Protein AF-0000000066884776 (afdb_homodimer)

Sequence (686 aa):
MAGIAILGAGIFATEEHLPALVANKASVKAIYSRSQATAAPLVAEAQKLGQAGVELYSDDTPGHTLDDLLARKDIAAVVVVLPIAVQPDIVRRCWAAGKHVLSEKPVAKDVQTARQLIRDYQATYAGQGLVFSIAEQIRFQPEFEKGRQWVVDEQALGTITQLHLRIWRNQAAGGKYYETPWRKVPAYQGGFLLDGGVHQTAMLRYISGQEVVETHGYARQVAPHLPPLDTVNAGLVLSGGATGTLSMSFASTRRATELVIIGTQGSFHLTDGPDGYVLTLELLSGERRTETIKSRGVELEVKAFLEAIASGKAQSRAGPEEALNDLAIIESLCQGGGKVDLYMAGIAILGAGIFATEEHLPALVANKASVKAIYSRSQATAAPLVAEAQKLGQAGVELYSDDTPGHTLDDLLARKDIAAVVVVLPIAVQPDIVRRCWAAGKHVLSEKPVAKDVQTARQLIRDYQATYAGQGLVFSIAEQIRFQPEFEKGRQWVVDEQALGTITQLHLRIWRNQAAGGKYYETPWRKVPAYQGGFLLDGGVHQTAMLRYISGQEVVETHGYARQVAPHLPPLDTVNAGLVLSGGATGTLSMSFASTRRATELVIIGTQGSFHLTDGPDGYVLTLELLSGERRTETIKSRGVELEVKAFLEAIASGKAQSRAGPEEALNDLAIIESLCQGGGKVDLY

Solvent-accessible surface area (backbone atoms only — not comparable to full-atom values): 33814 Å² total; per-residue (Å²): 129,68,17,27,28,36,37,29,43,45,70,60,34,55,72,40,50,50,53,20,38,50,74,63,70,49,46,50,42,32,37,28,21,76,31,56,79,51,20,47,61,40,50,52,50,37,42,72,70,69,34,71,77,49,39,79,22,8,66,76,35,88,90,23,22,64,67,50,57,48,66,38,83,67,44,39,32,35,38,38,46,57,60,55,80,55,40,55,64,53,50,51,54,37,46,75,52,66,25,25,37,37,31,44,60,53,64,36,56,44,60,71,59,27,52,50,51,52,49,55,37,58,76,63,38,44,83,73,56,46,39,67,34,37,55,54,31,59,75,54,22,60,55,45,50,50,44,17,40,45,44,50,74,61,37,56,23,54,60,61,54,32,40,39,40,39,40,27,34,61,71,48,91,84,32,76,74,51,72,31,70,64,53,51,59,45,88,41,64,33,21,56,40,38,70,57,38,33,54,53,44,42,43,53,31,57,24,60,67,40,50,67,45,29,35,28,29,51,50,38,55,78,42,89,81,39,33,74,21,25,32,36,17,17,9,36,33,35,68,84,65,20,38,19,35,42,37,41,25,42,63,34,76,54,78,46,51,38,41,38,40,35,13,80,35,10,34,40,39,36,35,66,54,97,73,27,37,38,39,35,39,44,34,73,88,65,55,72,50,76,50,74,35,66,75,62,27,55,40,46,40,47,45,50,51,55,50,15,62,75,67,56,46,72,54,70,78,27,23,56,57,58,41,39,36,20,47,15,46,46,53,20,41,61,67,42,27,39,70,31,69,58,118,126,67,16,26,28,35,37,27,43,44,70,59,32,54,71,39,50,50,55,21,39,50,73,63,67,49,45,51,42,34,35,30,20,74,32,57,80,50,18,47,60,39,46,53,50,38,41,75,71,67,33,73,78,46,40,76,22,8,65,76,34,88,89,23,22,64,63,52,55,49,67,38,82,70,44,40,31,37,38,38,47,58,60,55,79,54,39,56,63,54,50,50,54,37,46,75,52,64,27,25,37,37,32,43,60,52,66,35,54,45,58,68,56,26,51,51,51,52,46,52,37,59,74,64,36,44,80,72,54,44,37,68,32,36,54,53,32,59,73,55,23,61,57,47,51,52,44,16,42,45,45,52,73,62,38,57,23,55,58,59,52,33,41,37,40,38,39,26,33,62,71,48,89,82,32,76,72,52,69,32,68,63,55,52,60,44,90,40,65,33,22,57,40,40,69,56,38,31,54,53,44,42,43,54,30,56,24,61,66,40,50,67,44,31,37,27,30,51,51,36,55,78,43,88,80,38,35,74,20,26,31,37,19,15,9,37,30,35,68,84,65,22,39,19,35,42,37,41,26,40,60,34,74,54,76,45,51,37,42,39,40,35,13,79,35,12,33,39,40,37,36,68,52,98,74,27,36,37,40,36,40,45,33,73,87,64,55,72,50,75,50,72,34,68,76,63,28,55,42,46,40,49,48,51,50,55,50,16,63,74,68,56,47,71,54,69,76,27,23,57,59,58,41,40,36,21,46,16,46,45,52,20,39,59,69,40,28,39,70,30,68,58,117

Organism: Sporothrix schenckii (strain ATCC 58251 / de Perez 2211183) (NCBI:txid1391915)

pLDDT: mean 96.66, std 3.22, range [61.69, 98.94]

Secondary structure (DSSP, 8-state):
--EEEEE--SHHIIIIIHHHHHHTT-EEEEEEESSHHHHHHHHHHHHHTT-TTPEEEETTSTT-SHHHHHT-TTEEEEEE---TTTHHHHHHHHHHTT-EEEEESSSSSSHHHHHHHHHHIIIIIGGGT--EEEE-GGGG-HHHHHHHIIIIIS-TT-SEEEEEEEEEEE--TT-TTTTSHHHHS-SSTTTHHHHTHHHHHHHHHHHH---EEEEEEEEE--STTS-S--EEEEEEEETTS-EEEEEEESEEEEEEEEEEEEETTEEEEEEEETTEEEEEEEETTS-EEEEEE---HHHHHHHHHHHHHHHT---GGG-HHHHHHHHHHHHHHHTTEEE----/--EEEEE--SHHIIIIIHHHHHHTT-EEEEEEESSHHHHHHHHHHHHHTT-TTPEEEETTSTT-SHHHHHT-TTEEEEEE---TTTHHHHHHHHHHTT-EEEEESSSSSSHHHHHHHHHHIIIIIGGGT--EEEE-GGGG-HHHHHHHIIIIIS-TT-SEEEEEEEEEEE--TT-TTTTSHHHHS-SSTTHHHHHTHHHHHHHHHHHHT--EEEEEEEEE--STTS-S--EEEEEEEETTS-EEEEEEESEEEEEEEEEEEEETTEEEEEEEETTEEEEEEEETTS-EEEEEE---HHHHHHHHHHHHHHHT---GGG-HHHHHHHHHHHHHHHTTEEE----

InterPro domains:
  IPR000683 Gfo/Idh/MocA-like oxidoreductase, N-terminal [PF01408] (4-119)
  IPR036291 NAD(P)-binding domain superfamily [SSF51735] (3-167)
  IPR055170 GFO/IDH/MocA-like oxidoreductase domain [PF22725] (151-268)

Radius of gyration: 31.01 Å; Cα contacts (8 Å, |Δi|>4): 1709; chains: 2; bounding box: 45×98×71 Å

Nearest PDB structures (foldseek):
  8tdi-assembly2_A  TM=8.278E-01  e=5.470E-20  Collinsella tanakaei
  8tdi-assembly5_E  TM=8.203E-01  e=1.264E-19  Collinsella tanakaei
  8tdi-assembly4_D  TM=8.245E-01  e=1.606E-19  Collinsella tanakaei
  8tdi-assembly6_F  TM=8.252E-01  e=1.810E-19  Collinsella tanakaei
  8tdi-assembly1_L  TM=8.227E-01  e=3.291E-19  Collinsella tanakaei

Foldseek 3Di:
DQEEEEEFQDDCCQPAQLVLCLVLVHAHAEYEDQDPVSGVVSVVSNVVSPRPNYYYAHPPDPCRHPVNVLQDPSHAAYEYDDQQACQLVSVLVNQVSNHAYEYEDQCHLALVSLVVSVVSCVVPRLVVLHHYFYQLLLLQFVVLVVLQCCCPVVVQQPQWAEKEWAFDAADDPPDPVLPDVCLQPPPGFDRCCRVVVLSVLLSLCNNNVWAFFKKFWDWCDPDPRGPDTFWFWIKTATPSGHIYIYTGGRRDPDGWGWMWIHHPFWIWIWTADPQAIWIWTQGPVGDIDIDGDDDSRSSRVVSQSVVCSVVSHYDPSRDSQSSSSSNQVSVQRRVRMDTRPHD/DQEEEEEFQDPCCQPAQLVLCVVLVHAHAEYEDQDPVSGVVSQVSNVVSVRPNYYYAHPVDPCRHPVNVLLDPSHAAYEYDDFQACQLVVVVVNQVSNHAYEYEDQCHLALVSLVVSVVVCVVPRLVVLHHYFYQLLLLQFVVLVVLQCCCPVVVQQPQWAEKEWAFDAADDPPDPVLPDVCLQPPPGFDRCCRVPVLSVLLSLCSNNVWAFFKKFWDWCDPDPSGPDTFWFWIKTATPSGHIYIYTGGRRDPDGWGWMWIHHPFWIWIWTADPQAIWIWTQGPVGDIDIDGDDDSRSSRVVSQSVVCSVVSHYDPSRDSQSSSSSNQVSVQRRVRMDTRPHD

Structure (mmCIF, N/CA/C/O backbone):
data_AF-0000000066884776-model_v1
#
loop_
_entity.id
_entity.type
_entity.pdbx_description
1 polymer 'Gfo/Idh/MocA-like oxidoreductase N-terminal domain-containing protein'
#
loop_
_atom_site.group_PDB
_atom_site.id
_atom_site.type_symbol
_atom_site.label_atom_id
_atom_site.label_alt_id
_atom_site.label_comp_id
_atom_site.label_asym_id
_atom_site.label_entity_id
_atom_site.label_seq_id
_atom_site.pdbx_PDB_ins_code
_atom_site.Cartn_x
_atom_site.Cartn_y
_atom_site.Cartn_z
_atom_site.occupancy
_atom_site.B_iso_or_equiv
_atom_site.auth_seq_id
_atom_site.auth_comp_id
_atom_site.auth_asym_id
_atom_site.auth_atom_id
_atom_site.pdbx_PDB_model_num
ATOM 1 N N . MET A 1 1 ? -7.758 43.062 18.469 1 62.78 1 MET A N 1
ATOM 2 C CA . MET A 1 1 ? -7.422 41.719 18.062 1 62.78 1 MET A CA 1
ATOM 3 C C . MET A 1 1 ? -6.344 41.125 18.969 1 62.78 1 MET A C 1
ATOM 5 O O . MET A 1 1 ? -5.52 41.844 19.516 1 62.78 1 MET A O 1
ATOM 9 N N . ALA A 1 2 ? -6.512 39.844 19.344 1 79.69 2 ALA A N 1
ATOM 10 C CA . ALA A 1 2 ? -5.605 39.219 20.297 1 79.69 2 ALA A CA 1
ATOM 11 C C . ALA A 1 2 ? -4.176 39.188 19.75 1 79.69 2 ALA A C 1
ATOM 13 O O . ALA A 1 2 ? -3.961 38.875 18.578 1 79.69 2 ALA A O 1
ATOM 14 N N . GLY A 1 3 ? -3.236 39.812 20.422 1 95.38 3 GLY A N 1
ATOM 15 C CA . GLY A 1 3 ? -1.829 39.719 20.078 1 95.38 3 GLY A CA 1
ATOM 16 C C . GLY A 1 3 ? -1.323 38.281 20.016 1 95.38 3 GLY A C 1
ATOM 17 O O . GLY A 1 3 ? -1.724 37.438 20.828 1 95.38 3 GLY A O 1
ATOM 18 N N . ILE A 1 4 ? -0.508 38 18.938 1 97.31 4 ILE A N 1
ATOM 19 C CA . ILE A 1 4 ? 0.013 36.656 18.719 1 97.31 4 ILE A CA 1
ATOM 20 C C . ILE A 1 4 ? 1.539 36.688 18.719 1 97.31 4 ILE A C 1
ATOM 22 O O . ILE A 1 4 ? 2.145 37.656 18.203 1 97.31 4 ILE A O 1
ATOM 26 N N . ALA A 1 5 ? 2.115 35.656 19.266 1 98.5 5 ALA A N 1
ATOM 27 C CA . ALA A 1 5 ? 3.557 35.469 19.156 1 98.5 5 ALA A CA 1
ATOM 28 C C . ALA A 1 5 ? 3.877 34.156 18.438 1 98.5 5 ALA A C 1
ATOM 30 O O . ALA A 1 5 ? 3.133 33.188 18.547 1 98.5 5 ALA A O 1
ATOM 31 N N . ILE A 1 6 ? 4.938 34.156 17.656 1 98.5 6 ILE A N 1
ATOM 32 C CA . ILE A 1 6 ? 5.469 32.938 17.031 1 98.5 6 ILE A CA 1
ATOM 33 C C . ILE A 1 6 ? 6.676 32.438 17.828 1 98.5 6 ILE A C 1
ATOM 35 O O . ILE A 1 6 ? 7.621 33.219 18.078 1 98.5 6 ILE A O 1
ATOM 39 N N . LEU A 1 7 ? 6.57 31.25 18.297 1 98.5 7 LEU A N 1
ATOM 40 C CA . LEU A 1 7 ? 7.688 30.594 18.953 1 98.5 7 LEU A CA 1
ATOM 41 C C . LEU A 1 7 ? 8.383 29.609 18.016 1 98.5 7 LEU A C 1
ATOM 43 O O . LEU A 1 7 ? 7.887 28.5 17.781 1 98.5 7 LEU A O 1
ATOM 47 N N . GLY A 1 8 ? 9.539 29.969 17.578 1 97.44 8 GLY A N 1
ATOM 48 C CA . GLY A 1 8 ? 10.281 29.297 16.516 1 97.44 8 GLY A CA 1
ATOM 49 C C . GLY A 1 8 ? 10.438 30.156 15.273 1 97.44 8 GLY A C 1
ATOM 50 O O . GLY A 1 8 ? 9.469 30.766 14.812 1 97.44 8 GLY A O 1
ATOM 51 N N . ALA A 1 9 ? 11.695 30.172 14.711 1 96.31 9 ALA A N 1
ATOM 52 C CA . ALA A 1 9 ? 11.992 31.062 13.586 1 96.31 9 ALA A CA 1
ATOM 53 C C . ALA A 1 9 ? 12.617 30.297 12.43 1 96.31 9 ALA A C 1
ATOM 55 O O . ALA A 1 9 ? 13.383 30.859 11.648 1 96.31 9 ALA A O 1
ATOM 56 N N . GLY A 1 10 ? 12.227 29.031 12.336 1 92.19 10 GLY A N 1
ATOM 57 C CA . GLY A 1 10 ? 12.758 28.203 11.266 1 92.19 10 GLY A CA 1
ATOM 58 C C . GLY A 1 10 ? 12.039 28.406 9.945 1 92.19 10 GLY A C 1
ATOM 59 O O . GLY A 1 10 ? 11.273 29.359 9.789 1 92.19 10 GLY A O 1
ATOM 60 N N . ILE A 1 11 ? 12.367 27.547 9.031 1 92.12 11 ILE A N 1
ATOM 61 C CA . ILE A 1 11 ? 11.938 27.609 7.641 1 92.12 11 ILE A CA 1
ATOM 62 C C . ILE A 1 11 ? 10.414 27.719 7.578 1 92.12 11 ILE A C 1
ATOM 64 O O . ILE A 1 11 ? 9.867 28.609 6.914 1 92.12 11 ILE A O 1
ATOM 68 N N . PHE A 1 12 ? 9.742 26.859 8.336 1 95.44 12 PHE A N 1
ATOM 69 C CA . PHE A 1 12 ? 8.297 26.797 8.203 1 95.44 12 PHE A CA 1
ATOM 70 C C . PHE A 1 12 ? 7.633 27.984 8.883 1 95.44 12 PHE A C 1
ATOM 72 O O . PHE A 1 12 ? 6.586 28.453 8.438 1 95.44 12 PHE A O 1
ATOM 79 N N . ALA A 1 13 ? 8.141 28.516 9.969 1 96.94 13 ALA A N 1
ATOM 80 C CA . ALA A 1 13 ? 7.66 29.766 10.562 1 96.94 13 ALA A CA 1
ATOM 81 C C . ALA A 1 13 ? 7.75 30.922 9.57 1 96.94 13 ALA A C 1
ATOM 83 O O . ALA A 1 13 ? 6.812 31.703 9.453 1 96.94 13 ALA A O 1
ATOM 84 N N . THR A 1 14 ? 8.852 30.891 8.852 1 94.62 14 THR A N 1
ATOM 85 C CA . THR A 1 14 ? 9.156 32 7.957 1 94.62 14 THR A CA 1
ATOM 86 C C . THR A 1 14 ? 8.336 31.906 6.676 1 94.62 14 THR A C 1
ATOM 88 O O . THR A 1 14 ? 7.719 32.875 6.246 1 94.62 14 THR A O 1
ATOM 91 N N . GLU A 1 15 ? 8.234 30.734 6.195 1 95.44 15 GLU A N 1
ATOM 92 C CA . GLU A 1 15 ? 7.68 30.609 4.852 1 95.44 15 GLU A CA 1
ATOM 93 C C . GLU A 1 15 ? 6.172 30.359 4.898 1 95.44 15 GLU A C 1
ATOM 95 O O . GLU A 1 15 ? 5.469 30.609 3.914 1 95.44 15 GLU A O 1
ATOM 100 N N . GLU A 1 16 ? 5.672 29.891 6.039 1 97.44 16 GLU A N 1
ATOM 101 C CA . GLU A 1 16 ? 4.273 29.469 6.043 1 97.44 16 GLU A CA 1
ATOM 102 C C . GLU A 1 16 ? 3.488 30.172 7.141 1 97.44 16 GLU A C 1
ATOM 104 O O . GLU A 1 16 ? 2.525 30.891 6.859 1 97.44 16 GLU A O 1
ATOM 109 N N . HIS A 1 17 ? 3.883 30.109 8.391 1 97.94 17 HIS A N 1
ATOM 110 C CA . HIS A 1 17 ? 3.061 30.625 9.484 1 97.94 17 HIS A CA 1
ATOM 111 C C . HIS A 1 17 ? 3.008 32.156 9.484 1 97.94 17 HIS A C 1
ATOM 113 O O . HIS A 1 17 ? 1.937 32.719 9.648 1 97.94 17 HIS A O 1
ATOM 119 N N . LEU A 1 18 ? 4.133 32.812 9.289 1 97.69 18 LEU A N 1
ATOM 120 C CA . LEU A 1 18 ? 4.121 34.281 9.297 1 97.69 18 LEU A CA 1
ATOM 121 C C . LEU A 1 18 ? 3.246 34.812 8.18 1 97.69 18 LEU A C 1
ATOM 123 O O . LEU A 1 18 ? 2.334 35.625 8.422 1 97.69 18 LEU A O 1
ATOM 127 N N . PRO A 1 19 ? 3.455 34.312 6.977 1 96.56 19 PRO A N 1
ATOM 128 C CA . PRO A 1 19 ? 2.57 34.812 5.922 1 96.56 19 PRO A CA 1
ATOM 129 C C . PRO A 1 19 ? 1.1 34.469 6.184 1 96.56 19 PRO A C 1
ATOM 131 O O . PRO A 1 19 ? 0.224 35.281 5.871 1 96.56 19 PRO A O 1
ATOM 134 N N . ALA A 1 20 ? 0.806 33.375 6.75 1 98.06 20 ALA A N 1
ATOM 135 C CA . ALA A 1 20 ? -0.574 33 7.031 1 98.06 20 ALA A CA 1
ATOM 136 C C . ALA A 1 20 ? -1.2 33.938 8.07 1 98.06 20 ALA A C 1
ATOM 138 O O . ALA A 1 20 ? -2.361 34.312 7.934 1 98.06 20 ALA A O 1
ATOM 139 N N . LEU A 1 21 ? -0.499 34.281 9.117 1 96.56 21 LEU A N 1
ATOM 140 C CA . LEU A 1 21 ? -0.984 35.219 10.133 1 96.56 21 LEU A CA 1
ATOM 141 C C . LEU A 1 21 ? -1.259 36.594 9.531 1 96.56 21 LEU A C 1
ATOM 143 O O . LEU A 1 21 ? -2.289 37.219 9.812 1 96.56 21 LEU A O 1
ATOM 147 N N . VAL A 1 22 ? -0.357 36.969 8.711 1 95.62 22 VAL A N 1
ATOM 148 C CA . VAL A 1 22 ? -0.512 38.281 8.062 1 95.62 22 VAL A CA 1
ATOM 149 C C . VAL A 1 22 ? -1.736 38.25 7.148 1 95.62 22 VAL A C 1
ATOM 151 O O . VAL A 1 22 ? -2.551 39.188 7.168 1 95.62 22 VAL A O 1
ATOM 154 N N . ALA A 1 23 ? -1.832 37.219 6.449 1 95.81 23 ALA A N 1
ATOM 155 C CA . ALA A 1 23 ? -2.955 37.094 5.52 1 95.81 23 ALA A CA 1
ATOM 156 C C . ALA A 1 23 ? -4.285 37.125 6.266 1 95.81 23 ALA A C 1
ATOM 158 O O . ALA A 1 23 ? -5.297 37.594 5.738 1 95.81 23 ALA A O 1
ATOM 159 N N . ASN A 1 24 ? -4.277 36.625 7.473 1 96.94 24 ASN A N 1
ATOM 160 C CA . ASN A 1 24 ? -5.496 36.594 8.273 1 96.94 24 ASN A CA 1
ATOM 161 C C . ASN A 1 24 ? -5.613 37.812 9.188 1 96.94 24 ASN A C 1
ATOM 163 O O . ASN A 1 24 ? -6.43 37.812 10.109 1 96.94 24 ASN A O 1
ATOM 167 N N . LYS A 1 25 ? -4.785 38.781 8.984 1 94 25 LYS A N 1
ATOM 168 C CA . LYS A 1 25 ? -4.809 40.062 9.672 1 94 25 LYS A CA 1
ATOM 169 C C . LYS A 1 25 ? -4.613 39.906 11.172 1 94 25 LYS A C 1
ATOM 171 O O . LYS A 1 25 ? -5.219 40.594 11.977 1 94 25 LYS A O 1
ATOM 176 N N . ALA A 1 26 ? -3.842 38.906 11.492 1 93.5 26 ALA A N 1
ATOM 177 C CA . ALA A 1 26 ? -3.459 38.781 12.891 1 93.5 26 ALA A CA 1
ATOM 178 C C . ALA A 1 26 ? -2.371 39.781 13.273 1 93.5 26 ALA A C 1
ATOM 180 O O . ALA A 1 26 ? -1.6 40.219 12.422 1 93.5 26 ALA A O 1
ATOM 181 N N . SER A 1 27 ? -2.416 40.094 14.547 1 95.38 27 SER A N 1
ATOM 182 C CA . SER A 1 27 ? -1.402 41 15.078 1 95.38 27 SER A CA 1
ATOM 183 C C . SER A 1 27 ? -0.248 40.219 15.703 1 95.38 27 SER A C 1
ATOM 185 O O . SER A 1 27 ? -0.36 39.75 16.828 1 95.38 27 SER A O 1
ATOM 187 N N . VAL A 1 28 ? 0.834 40.188 14.93 1 97.06 28 VAL A N 1
ATOM 188 C CA . VAL A 1 28 ? 2.033 39.531 15.445 1 97.06 28 VAL A CA 1
ATOM 189 C C . VAL A 1 28 ? 2.834 40.5 16.297 1 97.06 28 VAL A C 1
ATOM 191 O O . VAL A 1 28 ? 3.314 41.531 15.789 1 97.06 28 VAL A O 1
ATOM 194 N N . LYS A 1 29 ? 3.055 40.125 17.609 1 96.94 29 LYS A N 1
ATOM 195 C CA . LYS A 1 29 ? 3.65 41.094 18.547 1 96.94 29 LYS A CA 1
ATOM 196 C C . LYS A 1 29 ? 5.074 40.688 18.922 1 96.94 29 LYS A C 1
ATOM 198 O O . LYS A 1 29 ? 5.891 41.531 19.281 1 96.94 29 LYS A O 1
ATOM 203 N N . ALA A 1 30 ? 5.266 39.438 18.766 1 98 30 ALA A N 1
ATOM 204 C CA . ALA A 1 30 ? 6.566 38.969 19.25 1 98 30 ALA A CA 1
ATOM 205 C C . ALA A 1 30 ? 6.984 37.688 18.516 1 98 30 ALA A C 1
ATOM 207 O O . ALA A 1 30 ? 6.137 36.906 18.094 1 98 30 ALA A O 1
ATOM 208 N N . ILE A 1 31 ? 8.273 37.531 18.438 1 98 31 ILE A N 1
ATOM 209 C CA . ILE A 1 31 ? 8.914 36.344 17.891 1 98 31 ILE A CA 1
ATOM 210 C C . ILE A 1 31 ? 10 35.844 18.859 1 98 31 ILE A C 1
ATOM 212 O O . ILE A 1 31 ? 10.805 36.656 19.344 1 98 31 ILE A O 1
ATOM 216 N N . TYR A 1 32 ? 9.945 34.562 19.156 1 97.75 32 TYR A N 1
ATOM 217 C CA . TYR A 1 32 ? 10.938 33.969 20.016 1 97.75 32 TYR A CA 1
ATOM 218 C C . TYR A 1 32 ? 11.703 32.875 19.281 1 97.75 32 TYR A C 1
ATOM 220 O O . TYR A 1 32 ? 11.125 32.094 18.5 1 97.75 32 TYR A O 1
ATOM 228 N N . SER A 1 33 ? 12.977 32.812 19.469 1 96.06 33 SER A N 1
ATOM 229 C CA . SER A 1 33 ? 13.836 31.656 19.156 1 96.06 33 SER A CA 1
ATOM 230 C C . SER A 1 33 ? 14.898 31.453 20.234 1 96.06 33 SER A C 1
ATOM 232 O O . SER A 1 33 ? 15.047 32.281 21.125 1 96.06 33 SER A O 1
ATOM 234 N N . ARG A 1 34 ? 15.648 30.312 20.141 1 92.12 34 ARG A N 1
ATOM 235 C CA . ARG A 1 34 ? 16.641 29.984 21.156 1 92.12 34 ARG A CA 1
ATOM 236 C C . ARG A 1 34 ? 17.75 31.031 21.188 1 92.12 34 ARG A C 1
ATOM 238 O O . ARG A 1 34 ? 18.281 31.344 22.266 1 92.12 34 ARG A O 1
ATOM 245 N N . SER A 1 35 ? 18 31.625 19.984 1 92.94 35 SER A N 1
ATOM 246 C CA . SER A 1 35 ? 19.031 32.656 19.922 1 92.94 35 SER A CA 1
ATOM 247 C C . SER A 1 35 ? 18.547 33.875 19.156 1 92.94 35 SER A C 1
ATOM 249 O O . SER A 1 35 ? 17.641 33.781 18.328 1 92.94 35 SER A O 1
ATOM 251 N N . GLN A 1 36 ? 19.219 34.875 19.547 1 94.31 36 GLN A N 1
ATOM 252 C CA . GLN A 1 36 ? 18.938 36.094 18.812 1 94.31 36 GLN A CA 1
ATOM 253 C C . GLN A 1 36 ? 19.219 35.938 17.328 1 94.31 36 GLN A C 1
ATOM 255 O O . GLN A 1 36 ? 18.484 36.438 16.484 1 94.31 36 GLN A O 1
ATOM 260 N N . ALA A 1 37 ? 20.188 35.25 17.031 1 91.75 37 ALA A N 1
ATOM 261 C CA . ALA A 1 37 ? 20.625 35.062 15.648 1 91.75 37 ALA A CA 1
ATOM 262 C C . ALA A 1 37 ? 19.562 34.344 14.828 1 91.75 37 ALA A C 1
ATOM 264 O O . ALA A 1 37 ? 19.359 34.656 13.648 1 91.75 37 ALA A O 1
ATOM 265 N N . THR A 1 38 ? 18.859 33.438 15.469 1 92 38 THR A N 1
ATOM 266 C CA . THR A 1 38 ? 17.859 32.688 14.734 1 92 38 THR A CA 1
ATOM 267 C C . THR A 1 38 ? 16.516 33.406 14.75 1 92 38 THR A C 1
ATOM 269 O O . THR A 1 38 ? 15.688 33.219 13.859 1 92 38 THR A O 1
ATOM 272 N N . ALA A 1 39 ? 16.328 34.312 15.625 1 93 39 ALA A N 1
ATOM 273 C CA . ALA A 1 39 ? 15.07 35.031 15.719 1 93 39 ALA A CA 1
ATOM 274 C C . ALA A 1 39 ? 15.07 36.25 14.781 1 93 39 ALA A C 1
ATOM 276 O O . ALA A 1 39 ? 14.031 36.594 14.219 1 93 39 ALA A O 1
ATOM 277 N N . ALA A 1 40 ? 16.156 36.781 14.578 1 93.5 40 ALA A N 1
ATOM 278 C CA . ALA A 1 40 ? 16.281 38.094 13.938 1 93.5 40 ALA A CA 1
ATOM 279 C C . ALA A 1 40 ? 15.766 38.031 12.5 1 93.5 40 ALA A C 1
ATOM 281 O O . ALA A 1 40 ? 15.016 38.906 12.07 1 93.5 40 ALA A O 1
ATOM 282 N N . PRO A 1 41 ? 16.141 37 11.844 1 94.5 41 PRO A N 1
ATOM 283 C CA . PRO A 1 41 ? 15.664 37 10.461 1 94.5 41 PRO A CA 1
ATOM 284 C C . PRO A 1 41 ? 14.133 36.969 10.375 1 94.5 41 PRO A C 1
ATOM 286 O O . PRO A 1 41 ? 13.555 37.594 9.5 1 94.5 41 PRO A O 1
ATOM 289 N N . LEU A 1 42 ? 13.492 36.25 11.289 1 97.06 42 LEU A N 1
ATOM 290 C CA . LEU A 1 42 ? 12.039 36.188 11.219 1 97.06 42 LEU A CA 1
ATOM 291 C C . LEU A 1 42 ? 11.422 37.5 11.648 1 97.06 42 LEU A C 1
ATOM 293 O O . LEU A 1 42 ? 10.398 37.938 11.109 1 97.06 42 LEU A O 1
ATOM 297 N N . VAL A 1 43 ? 11.953 38.219 12.5 1 95.75 43 VAL A N 1
ATOM 298 C CA . VAL A 1 43 ? 11.484 39.531 12.875 1 95.75 43 VAL A CA 1
ATOM 299 C C . VAL A 1 43 ? 11.57 40.5 11.68 1 95.75 43 VAL A C 1
ATOM 301 O O . VAL A 1 43 ? 10.641 41.25 11.406 1 95.75 43 VAL A O 1
ATOM 304 N N . ALA A 1 44 ? 12.68 40.344 11.055 1 93.75 44 ALA A N 1
ATOM 305 C CA . ALA A 1 44 ? 12.859 41.188 9.875 1 93.75 44 ALA A CA 1
ATOM 306 C C . ALA A 1 44 ? 11.812 40.875 8.812 1 93.75 44 ALA A C 1
ATOM 308 O O . ALA A 1 44 ? 11.258 41.812 8.188 1 93.75 44 ALA A O 1
ATOM 309 N N . GLU A 1 45 ? 11.602 39.656 8.68 1 96.31 45 GLU A N 1
ATOM 310 C CA . GLU A 1 45 ? 10.578 39.25 7.715 1 96.31 45 GLU A CA 1
ATOM 311 C C . GLU A 1 45 ? 9.203 39.781 8.125 1 96.31 45 GLU A C 1
ATOM 313 O O . GLU A 1 45 ? 8.43 40.219 7.281 1 96.31 45 GLU A O 1
ATOM 318 N N . ALA A 1 46 ? 8.898 39.75 9.367 1 95.12 46 ALA A N 1
ATOM 319 C CA . ALA A 1 46 ? 7.629 40.281 9.867 1 95.12 46 ALA A CA 1
ATOM 320 C C . ALA A 1 46 ? 7.5 41.75 9.562 1 95.12 46 ALA A C 1
ATOM 322 O O . ALA A 1 46 ? 6.43 42.219 9.164 1 95.12 46 ALA A O 1
ATOM 323 N N . GLN A 1 47 ? 8.523 42.406 9.68 1 93.62 47 GLN A N 1
ATOM 324 C CA . GLN A 1 47 ? 8.516 43.812 9.391 1 93.62 47 GLN A CA 1
ATOM 325 C C . GLN A 1 47 ? 8.242 44.094 7.91 1 93.62 47 GLN A C 1
ATOM 327 O O . GLN A 1 47 ? 7.461 44.969 7.566 1 93.62 47 GLN A O 1
ATOM 332 N N . LYS A 1 48 ? 8.883 43.25 7.242 1 94.25 48 LYS A N 1
ATOM 333 C CA . LYS A 1 48 ? 8.688 43.406 5.805 1 94.25 48 LYS A CA 1
ATOM 334 C C . LYS A 1 48 ? 7.227 43.188 5.422 1 94.25 48 LYS A C 1
ATOM 336 O O . LYS A 1 48 ? 6.723 43.781 4.469 1 94.25 48 LYS A O 1
ATOM 341 N N . LEU A 1 49 ? 6.594 42.375 6.172 1 95.19 49 LEU A N 1
ATOM 342 C CA . LEU A 1 49 ? 5.215 42.031 5.855 1 95.19 49 LEU A CA 1
ATOM 343 C C . LEU A 1 49 ? 4.238 42.969 6.551 1 95.19 49 LEU A C 1
ATOM 345 O O . LEU A 1 49 ? 3.041 42.688 6.625 1 95.19 49 LEU A O 1
ATOM 349 N N . GLY A 1 50 ? 4.668 44 7.117 1 91.06 50 GLY A N 1
ATOM 350 C CA . GLY A 1 50 ? 3.816 45.062 7.637 1 91.06 50 GLY A CA 1
ATOM 351 C C . GLY A 1 50 ? 3.49 44.906 9.109 1 91.06 50 GLY A C 1
ATOM 352 O O . GLY A 1 50 ? 2.635 45.594 9.641 1 91.06 50 GLY A O 1
ATOM 353 N N . GLN A 1 51 ? 4.18 43.938 9.703 1 90.75 51 GLN A N 1
ATOM 354 C CA . GLN A 1 51 ? 4 43.812 11.148 1 90.75 51 GLN A CA 1
ATOM 355 C C . GLN A 1 51 ? 4.961 44.719 11.906 1 90.75 51 GLN A C 1
ATOM 357 O O . GLN A 1 51 ? 6.137 44.375 12.07 1 90.75 51 GLN A O 1
ATOM 362 N N . ALA A 1 52 ? 4.418 45.875 12.383 1 88.38 52 ALA A N 1
ATOM 363 C CA . ALA A 1 52 ? 5.242 46.812 13.117 1 88.38 52 ALA A CA 1
ATOM 364 C C . ALA A 1 52 ? 5.293 46.469 14.602 1 88.38 52 ALA A C 1
ATOM 366 O O . ALA A 1 52 ? 4.316 45.969 15.164 1 88.38 52 ALA A O 1
ATOM 367 N N . GLY A 1 53 ? 6.426 46.688 15.078 1 89.56 53 GLY A N 1
ATOM 368 C CA . GLY A 1 53 ? 6.539 46.594 16.531 1 89.56 53 GLY A CA 1
ATOM 369 C C . GLY A 1 53 ? 6.711 45.188 17.031 1 89.56 53 GLY A C 1
ATOM 370 O O . GLY A 1 53 ? 6.469 44.906 18.219 1 89.56 53 GLY A O 1
ATOM 371 N N . VAL A 1 54 ? 7.031 44.312 16.141 1 95.94 54 VAL A N 1
ATOM 372 C CA . VAL A 1 54 ? 7.293 42.969 16.562 1 95.94 54 VAL A CA 1
ATOM 373 C C . VAL A 1 54 ? 8.586 42.906 17.375 1 95.94 54 VAL A C 1
ATOM 375 O O . VAL A 1 54 ? 9.641 43.344 16.906 1 95.94 54 VAL A O 1
ATOM 378 N N . GLU A 1 55 ? 8.477 42.344 18.531 1 96.75 55 GLU A N 1
ATOM 379 C CA . GLU A 1 55 ? 9.648 42.312 19.406 1 96.75 55 GLU A CA 1
ATOM 380 C C . GLU A 1 55 ? 10.328 40.938 19.344 1 96.75 55 GLU A C 1
ATOM 382 O O . GLU A 1 55 ? 9.656 39.906 19.219 1 96.75 55 GLU A O 1
ATOM 387 N N . LEU A 1 56 ? 11.609 41.062 19.453 1 96.81 56 LEU A N 1
ATOM 388 C CA . LEU A 1 56 ? 12.453 39.875 19.438 1 96.81 56 LEU A CA 1
ATOM 389 C C . LEU A 1 56 ? 12.68 39.344 20.844 1 96.81 56 LEU A C 1
ATOM 391 O O . LEU A 1 56 ? 13.031 40.125 21.75 1 96.81 56 LEU A O 1
ATOM 395 N N . TYR A 1 57 ? 12.461 38.125 21.047 1 97.5 57 TYR A N 1
ATOM 396 C CA . TYR A 1 57 ? 12.75 37.406 22.281 1 97.5 57 TYR A CA 1
ATOM 397 C C . TYR A 1 57 ? 13.656 36.219 22.016 1 97.5 57 TYR A C 1
ATOM 399 O O . TYR A 1 57 ? 13.539 35.531 20.984 1 97.5 57 TYR A O 1
ATOM 407 N N . SER A 1 58 ? 14.57 35.969 22.922 1 97 58 SER A N 1
ATOM 408 C CA . SER A 1 58 ? 15.484 34.844 22.844 1 97 58 SER A CA 1
ATOM 409 C C . SER A 1 58 ? 16.062 34.5 24.219 1 97 58 SER A C 1
ATOM 411 O O . SER A 1 58 ? 16.078 35.344 25.125 1 97 58 SER A O 1
ATOM 413 N N . ASP A 1 59 ? 16.531 33.312 24.312 1 93.19 59 ASP A N 1
ATOM 414 C CA . ASP A 1 59 ? 17.078 32.844 25.594 1 93.19 59 ASP A CA 1
ATOM 415 C C . ASP A 1 59 ? 18.344 33.625 25.938 1 93.19 59 ASP A C 1
ATOM 417 O O . ASP A 1 59 ? 18.656 33.812 27.125 1 93.19 59 ASP A O 1
ATOM 421 N N . ASP A 1 60 ? 19.016 34 24.969 1 93.5 60 ASP A N 1
ATOM 422 C CA . ASP A 1 60 ? 20.297 34.656 25.219 1 93.5 60 ASP A CA 1
ATOM 423 C C . ASP A 1 60 ? 20.156 36.188 25.25 1 93.5 60 ASP A C 1
ATOM 425 O O . ASP A 1 60 ? 21.156 36.906 25.25 1 93.5 60 ASP A O 1
ATOM 429 N N . THR A 1 61 ? 18.938 36.656 25.312 1 90.88 61 THR A N 1
ATOM 430 C CA . THR A 1 61 ? 18.688 38.094 25.438 1 90.88 61 THR A CA 1
ATOM 431 C C . THR A 1 61 ? 18.125 38.438 26.828 1 90.88 61 THR A C 1
ATOM 433 O O . THR A 1 61 ? 16.984 38.094 27.125 1 90.88 61 THR A O 1
ATOM 436 N N . PRO A 1 62 ? 18.906 39.094 27.641 1 90.5 62 PRO A N 1
ATOM 437 C CA . PRO A 1 62 ? 18.422 39.438 28.969 1 90.5 62 PRO A CA 1
ATOM 438 C C . PRO A 1 62 ? 17.172 40.312 28.938 1 90.5 62 PRO A C 1
ATOM 440 O O . PRO A 1 62 ? 17.078 41.25 28.125 1 90.5 62 PRO A O 1
ATOM 443 N N . GLY A 1 63 ? 16.172 39.906 29.719 1 93.12 63 GLY A N 1
ATOM 444 C CA . GLY A 1 63 ? 14.938 40.688 29.812 1 93.12 63 GLY A CA 1
ATOM 445 C C . GLY A 1 63 ? 13.992 40.406 28.641 1 93.12 63 GLY A C 1
ATOM 446 O O . GLY A 1 63 ? 12.922 41.031 28.562 1 93.12 63 GLY A O 1
ATOM 447 N N . HIS A 1 64 ? 14.406 39.562 27.75 1 95.81 64 HIS A N 1
ATOM 448 C CA . HIS A 1 64 ? 13.578 39.188 26.609 1 95.81 64 HIS A CA 1
ATOM 449 C C . HIS A 1 64 ? 13.594 37.688 26.375 1 95.81 64 HIS A C 1
ATOM 451 O O . HIS A 1 64 ? 13.766 37.219 25.234 1 95.81 64 HIS A O 1
ATOM 457 N N . THR A 1 65 ? 13.477 37.062 27.406 1 96 65 THR A N 1
ATOM 458 C CA . THR A 1 65 ? 13.414 35.594 27.359 1 96 65 THR A CA 1
ATOM 459 C C . THR A 1 65 ? 12 35.125 27.047 1 96 65 THR A C 1
ATOM 461 O O . THR A 1 65 ? 11.078 35.938 26.922 1 96 65 THR A O 1
ATOM 464 N N . LEU A 1 66 ? 11.93 33.812 26.922 1 97.56 66 LEU A N 1
ATOM 465 C CA . LEU A 1 66 ? 10.602 33.25 26.719 1 97.56 66 LEU A CA 1
ATOM 466 C C . LEU A 1 66 ? 9.672 33.594 27.875 1 97.56 66 LEU A C 1
ATOM 468 O O . LEU A 1 66 ? 8.508 33.938 27.672 1 97.56 66 LEU A O 1
ATOM 472 N N . ASP A 1 67 ? 10.141 33.562 29.062 1 96.5 67 ASP A N 1
ATOM 473 C CA . ASP A 1 67 ? 9.328 33.906 30.234 1 96.5 67 ASP A CA 1
ATOM 474 C C . ASP A 1 67 ? 8.836 35.344 30.172 1 96.5 67 ASP A C 1
ATOM 476 O O . ASP A 1 67 ? 7.688 35.625 30.516 1 96.5 67 ASP A O 1
ATOM 480 N N . ASP A 1 68 ? 9.758 36.156 29.734 1 97.62 68 ASP A N 1
ATOM 481 C CA . ASP A 1 68 ? 9.359 37.562 29.578 1 97.62 68 ASP A CA 1
ATOM 482 C C . ASP A 1 68 ? 8.242 37.688 28.547 1 97.62 68 ASP A C 1
ATOM 484 O O . ASP A 1 68 ? 7.305 38.469 28.75 1 97.62 68 ASP A O 1
ATOM 488 N N . LEU A 1 69 ? 8.391 37 27.516 1 98 69 LEU A N 1
ATOM 489 C CA . LEU A 1 69 ? 7.371 37.031 26.469 1 98 69 LEU A CA 1
ATOM 490 C C . LEU A 1 69 ? 6.039 36.531 27 1 98 69 LEU A C 1
ATOM 492 O O . LEU A 1 69 ? 4.996 37.156 26.781 1 98 69 LEU A O 1
ATOM 496 N N . LEU A 1 70 ? 6.031 35.406 27.719 1 98.12 70 LEU A N 1
ATOM 497 C CA . LEU A 1 70 ? 4.809 34.781 28.188 1 98.12 70 LEU A CA 1
ATOM 498 C C . LEU A 1 70 ? 4.125 35.625 29.25 1 98.12 70 LEU A C 1
ATOM 500 O O . LEU A 1 70 ? 2.926 35.469 29.5 1 98.12 70 LEU A O 1
ATOM 504 N N . ALA A 1 71 ? 4.832 36.562 29.859 1 96.75 71 ALA A N 1
ATOM 505 C CA . ALA A 1 71 ? 4.273 37.438 30.875 1 96.75 71 ALA A CA 1
ATOM 506 C C . ALA A 1 71 ? 3.498 38.594 30.25 1 96.75 71 ALA A C 1
ATOM 508 O O . ALA A 1 71 ? 2.744 39.312 30.938 1 96.75 71 ALA A O 1
ATOM 509 N N . ARG A 1 72 ? 3.672 38.719 29.016 1 95.94 72 ARG A N 1
ATOM 510 C CA . ARG A 1 72 ? 3.01 39.844 28.359 1 95.94 72 ARG A CA 1
ATOM 511 C C . ARG A 1 72 ? 1.497 39.656 28.344 1 95.94 72 ARG A C 1
ATOM 513 O O . ARG A 1 72 ? 1.002 38.625 27.891 1 95.94 72 ARG A O 1
ATOM 520 N N . LYS A 1 73 ? 0.81 40.75 28.641 1 94.44 73 LYS A N 1
ATOM 521 C CA . LYS A 1 73 ? -0.648 40.719 28.703 1 94.44 73 LYS A CA 1
ATOM 522 C C . LYS A 1 73 ? -1.265 41 27.344 1 94.44 73 LYS A C 1
ATOM 524 O O . LYS A 1 73 ? -2.422 40.656 27.094 1 94.44 73 LYS A O 1
ATOM 529 N N . ASP A 1 74 ? -0.555 41.562 26.469 1 94.38 74 ASP A N 1
ATOM 530 C CA . ASP A 1 74 ? -1.101 41.906 25.172 1 94.38 74 ASP A CA 1
ATOM 531 C C . ASP A 1 74 ? -0.932 40.781 24.172 1 94.38 74 ASP A C 1
ATOM 533 O O . ASP A 1 74 ? -1.314 40.906 23 1 94.38 74 ASP A O 1
ATOM 537 N N . ILE A 1 75 ? -0.381 39.75 24.625 1 96.69 75 ILE A N 1
ATOM 538 C CA . ILE A 1 75 ? -0.293 38.531 23.828 1 96.69 75 ILE A CA 1
ATOM 539 C C . ILE A 1 75 ? -1.265 37.469 24.375 1 96.69 75 ILE A C 1
ATOM 541 O O . ILE A 1 75 ? -1.137 37.031 25.516 1 96.69 75 ILE A O 1
ATOM 545 N N . ALA A 1 76 ? -2.17 37.125 23.469 1 95.81 76 ALA A N 1
ATOM 546 C CA . ALA A 1 76 ? -3.225 36.219 23.906 1 95.81 76 ALA A CA 1
ATOM 547 C C . ALA A 1 76 ? -2.953 34.812 23.422 1 95.81 76 ALA A C 1
ATOM 549 O O . ALA A 1 76 ? -3.445 33.844 24 1 95.81 76 ALA A O 1
ATOM 550 N N . ALA A 1 77 ? -2.238 34.688 22.312 1 97.81 77 ALA A N 1
ATOM 551 C CA . ALA A 1 77 ? -2.047 33.375 21.672 1 97.81 77 ALA A CA 1
ATOM 552 C C . ALA A 1 77 ? -0.628 33.219 21.125 1 97.81 77 ALA A C 1
ATOM 554 O O . ALA A 1 77 ? 0.049 34.219 20.891 1 97.81 77 ALA A O 1
ATOM 555 N N . VAL A 1 78 ? -0.228 31.953 20.969 1 98.5 78 VAL A N 1
ATOM 556 C CA . VAL A 1 78 ? 1.092 31.656 20.406 1 98.5 78 VAL A CA 1
ATOM 557 C C . VAL A 1 78 ? 0.976 30.578 19.344 1 98.5 78 VAL A C 1
ATOM 559 O O . VAL A 1 78 ? 0.119 29.703 19.422 1 98.5 78 VAL A O 1
ATOM 562 N N . VAL A 1 79 ? 1.777 30.688 18.297 1 98.5 79 VAL A N 1
ATOM 563 C CA . VAL A 1 79 ? 2.049 29.641 17.312 1 98.5 79 VAL A CA 1
ATOM 564 C C . VAL A 1 79 ? 3.412 29.016 17.594 1 98.5 79 VAL A C 1
ATOM 566 O O . VAL A 1 79 ? 4.441 29.703 17.531 1 98.5 79 VAL A O 1
ATOM 569 N N . VAL A 1 80 ? 3.35 27.75 17.938 1 98.62 80 VAL A N 1
ATOM 570 C CA . VAL A 1 80 ? 4.562 27.047 18.344 1 98.62 80 VAL A CA 1
ATOM 571 C C . VAL A 1 80 ? 5.094 26.219 17.172 1 98.62 80 VAL A C 1
ATOM 573 O O . VAL A 1 80 ? 4.484 25.219 16.797 1 98.62 80 VAL A O 1
ATOM 576 N N . VAL A 1 81 ? 6.227 26.625 16.594 1 97.69 81 VAL A N 1
ATOM 577 C CA . VAL A 1 81 ? 6.906 26.016 15.453 1 97.69 81 VAL A CA 1
ATOM 578 C C . VAL A 1 81 ? 8.328 25.625 15.844 1 97.69 81 VAL A C 1
ATOM 580 O O . VAL A 1 81 ? 9.297 26.266 15.414 1 97.69 81 VAL A O 1
ATOM 583 N N . LEU A 1 82 ? 8.445 24.672 16.656 1 97 82 LEU A N 1
ATOM 584 C CA . LEU A 1 82 ? 9.703 24.234 17.25 1 97 82 LEU A CA 1
ATOM 585 C C . LEU A 1 82 ? 9.961 22.766 16.969 1 97 82 LEU A C 1
ATOM 587 O O . LEU A 1 82 ? 9.062 22.047 16.5 1 97 82 LEU A O 1
ATOM 591 N N . PRO A 1 83 ? 11.203 22.297 17.219 1 95.56 83 PRO A N 1
ATOM 592 C CA . PRO A 1 83 ? 11.477 20.875 17.047 1 95.56 83 PRO A CA 1
ATOM 593 C C . PRO A 1 83 ? 10.523 19.969 17.828 1 95.56 83 PRO A C 1
ATOM 595 O O . PRO A 1 83 ? 10.109 20.328 18.938 1 95.56 83 PRO A O 1
ATOM 598 N N . ILE A 1 84 ? 10.258 18.844 17.312 1 96.69 84 ILE A N 1
ATOM 599 C CA . ILE A 1 84 ? 9.227 17.922 17.766 1 96.69 84 ILE A CA 1
ATOM 600 C C . ILE A 1 84 ? 9.406 17.641 19.266 1 96.69 84 ILE A C 1
ATOM 602 O O . ILE A 1 84 ? 8.445 17.734 20.031 1 96.69 84 ILE A O 1
ATOM 606 N N . ALA A 1 85 ? 10.633 17.438 19.75 1 96.56 85 ALA A N 1
ATOM 607 C CA . ALA A 1 85 ? 10.883 16.969 21.109 1 96.56 85 ALA A CA 1
ATOM 608 C C . ALA A 1 85 ? 10.703 18.094 22.125 1 96.56 85 ALA A C 1
ATOM 610 O O . ALA A 1 85 ? 10.438 17.828 23.297 1 96.56 85 ALA A O 1
ATOM 611 N N . VAL A 1 86 ? 10.727 19.359 21.719 1 96.12 86 VAL A N 1
ATOM 612 C CA . VAL A 1 86 ? 10.711 20.5 22.625 1 96.12 86 VAL A CA 1
ATOM 613 C C . VAL A 1 86 ? 9.289 21.047 22.75 1 96.12 86 VAL A C 1
ATOM 615 O O . VAL A 1 86 ? 8.938 21.641 23.766 1 96.12 86 VAL A O 1
ATOM 618 N N . GLN A 1 87 ? 8.43 20.688 21.828 1 96.81 87 GLN A N 1
ATOM 619 C CA . GLN A 1 87 ? 7.141 21.359 21.672 1 96.81 87 GLN A CA 1
ATOM 620 C C . GLN A 1 87 ? 6.242 21.109 22.891 1 96.81 87 GLN A C 1
ATOM 622 O O . GLN A 1 87 ? 5.668 22.031 23.453 1 96.81 87 GLN A O 1
ATOM 627 N N . PRO A 1 88 ? 6.211 19.906 23.406 1 98.19 88 PRO A N 1
ATOM 628 C CA . PRO A 1 88 ? 5.254 19.672 24.5 1 98.19 88 PRO A CA 1
ATOM 629 C C . PRO A 1 88 ? 5.555 20.5 25.734 1 98.19 88 PRO A C 1
ATOM 631 O O . PRO A 1 88 ? 4.641 21.078 26.344 1 98.19 88 PRO A O 1
ATOM 634 N N . ASP A 1 89 ? 6.773 20.656 26.094 1 98 89 ASP A N 1
ATOM 635 C CA . ASP A 1 89 ? 7.148 21.453 27.266 1 98 89 ASP A CA 1
ATOM 636 C C . ASP A 1 89 ? 6.828 22.922 27.062 1 98 89 ASP A C 1
ATOM 638 O O . ASP A 1 89 ? 6.34 23.594 27.984 1 98 89 ASP A O 1
ATOM 642 N N . ILE A 1 90 ? 7.09 23.375 25.906 1 98.25 90 ILE A N 1
ATOM 643 C CA . ILE A 1 90 ? 6.828 24.781 25.609 1 98.25 90 ILE A CA 1
ATOM 644 C C . ILE A 1 90 ? 5.324 25.031 25.609 1 98.25 90 ILE A C 1
ATOM 646 O O . ILE A 1 90 ? 4.859 26.047 26.125 1 98.25 90 ILE A O 1
ATOM 650 N N . VAL A 1 91 ? 4.574 24.125 25.094 1 98.56 91 VAL A N 1
ATOM 651 C CA . VAL A 1 91 ? 3.121 24.234 25.062 1 98.56 91 VAL A CA 1
ATOM 652 C C . VAL A 1 91 ? 2.57 24.344 26.469 1 98.56 91 VAL A C 1
ATOM 654 O O . VAL A 1 91 ? 1.74 25.203 26.766 1 98.56 91 VAL A O 1
ATOM 657 N N . ARG A 1 92 ? 3.043 23.578 27.391 1 98.31 92 ARG A N 1
ATOM 658 C CA . ARG A 1 92 ? 2.613 23.625 28.781 1 98.31 92 ARG A CA 1
ATOM 659 C C . ARG A 1 92 ? 2.904 24.984 29.406 1 98.31 92 ARG A C 1
ATOM 661 O O . ARG A 1 92 ? 2.066 25.547 30.109 1 98.31 92 ARG A O 1
ATOM 668 N N . ARG A 1 93 ? 4.055 25.5 29.141 1 98.06 93 ARG A N 1
ATOM 669 C CA . ARG A 1 93 ? 4.418 26.812 29.656 1 98.06 93 ARG A CA 1
ATOM 670 C C . ARG A 1 93 ? 3.48 27.891 29.125 1 98.06 93 ARG A C 1
ATOM 672 O O . ARG A 1 93 ? 3.121 28.828 29.844 1 98.06 93 ARG A O 1
ATOM 679 N N . CYS A 1 94 ? 3.135 27.703 27.875 1 98.25 94 CYS A N 1
ATOM 680 C CA . CYS A 1 94 ? 2.236 28.672 27.266 1 98.25 94 CYS A CA 1
ATOM 681 C C . CYS A 1 94 ? 0.86 28.625 27.922 1 98.25 94 CYS A C 1
ATOM 683 O O . CYS A 1 94 ? 0.286 29.672 28.234 1 98.25 94 CYS A O 1
ATOM 685 N N . TRP A 1 95 ? 0.365 27.469 28.188 1 97.75 95 TRP A N 1
ATOM 686 C CA . TRP A 1 95 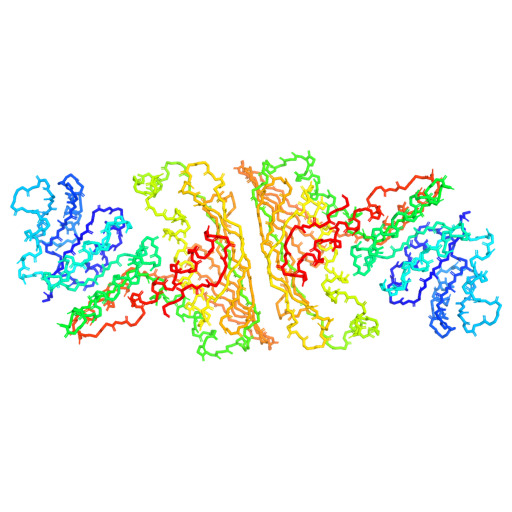? -0.915 27.344 28.875 1 97.75 95 TRP A CA 1
ATOM 687 C C . TRP A 1 95 ? -0.847 27.953 30.266 1 97.75 95 TRP A C 1
ATOM 689 O O . TRP A 1 95 ? -1.747 28.688 30.672 1 97.75 95 TRP A O 1
ATOM 699 N N . ALA A 1 96 ? 0.2 27.672 30.938 1 97.62 96 ALA A N 1
ATOM 700 C CA . ALA A 1 96 ? 0.367 28.172 32.281 1 97.62 96 ALA A CA 1
ATOM 701 C C . ALA A 1 96 ? 0.369 29.703 32.312 1 97.62 96 ALA A C 1
ATOM 703 O O . ALA A 1 96 ? -0.041 30.312 33.312 1 97.62 96 ALA A O 1
ATOM 704 N N . ALA A 1 97 ? 0.789 30.281 31.234 1 97.62 97 ALA A N 1
ATOM 705 C CA . ALA A 1 97 ? 0.826 31.734 31.125 1 97.62 97 ALA A CA 1
ATOM 706 C C . ALA A 1 97 ? -0.491 32.281 30.562 1 97.62 97 ALA A C 1
ATOM 708 O O . ALA A 1 97 ? -0.609 33.469 30.281 1 97.62 97 ALA A O 1
ATOM 709 N N . GLY A 1 98 ? -1.49 31.406 30.328 1 96.5 98 GLY A N 1
ATOM 710 C CA . GLY A 1 98 ? -2.814 31.812 29.906 1 96.5 98 GLY A CA 1
ATOM 711 C C . GLY A 1 98 ? -2.896 32.062 28.406 1 96.5 98 GLY A C 1
ATOM 712 O O . GLY A 1 98 ? -3.74 32.844 27.953 1 96.5 98 GLY A O 1
ATOM 713 N N . LYS A 1 99 ? -2.043 31.438 27.656 1 97.5 99 LYS A N 1
ATOM 714 C CA . LYS A 1 99 ? -2.031 31.688 26.219 1 97.5 99 LYS A CA 1
ATOM 715 C C . LYS A 1 99 ? -2.773 30.594 25.453 1 97.5 99 LYS A C 1
ATOM 717 O O . LYS A 1 99 ? -2.672 29.422 25.797 1 97.5 99 LYS A O 1
ATOM 722 N N . HIS A 1 100 ? -3.584 30.938 24.391 1 97.25 100 HIS A N 1
ATOM 723 C CA . HIS A 1 100 ? -4.02 29.984 23.375 1 97.25 100 HIS A CA 1
ATOM 724 C C . HIS A 1 100 ? -2.84 29.469 22.562 1 97.25 100 HIS A C 1
ATOM 726 O O . HIS A 1 100 ? -1.886 30.219 22.312 1 97.25 100 HIS A O 1
ATOM 732 N N . VAL A 1 101 ? -2.949 28.203 22.141 1 97.94 101 VAL A N 1
ATOM 733 C CA . VAL A 1 101 ? -1.777 27.625 21.484 1 97.94 101 VAL A CA 1
ATOM 734 C C . VAL A 1 101 ? -2.189 26.938 20.188 1 97.94 101 VAL A C 1
ATOM 736 O O . VAL A 1 101 ? -3.125 26.141 20.172 1 97.94 101 VAL A O 1
ATOM 739 N N . LEU A 1 102 ? -1.56 27.234 19.078 1 98.19 102 LEU A N 1
ATOM 740 C CA . LEU A 1 102 ? -1.449 26.438 17.859 1 98.19 102 LEU A CA 1
ATOM 741 C C . LEU A 1 102 ? -0.051 25.844 17.719 1 98.19 102 LEU A C 1
ATOM 743 O O . LEU A 1 102 ? 0.914 26.578 17.469 1 98.19 102 LEU A O 1
ATOM 747 N N . SER A 1 103 ? 0.068 24.641 17.906 1 98.38 103 SER A N 1
ATOM 748 C CA . SER A 1 103 ? 1.379 24 17.812 1 98.38 103 SER A CA 1
ATOM 749 C C . SER A 1 103 ? 1.496 23.156 16.547 1 98.38 103 SER A C 1
ATOM 751 O O . SER A 1 103 ? 0.548 22.469 16.172 1 98.38 103 SER A O 1
ATOM 753 N N . GLU A 1 104 ? 2.621 23.156 15.914 1 98 104 GLU A N 1
ATOM 754 C CA . GLU A 1 104 ? 2.898 22.375 14.719 1 98 104 GLU A CA 1
ATOM 755 C C . GLU A 1 104 ? 2.807 20.875 14.992 1 98 104 GLU A C 1
ATOM 757 O O . GLU A 1 104 ? 3.105 20.438 16.109 1 98 104 GLU A O 1
ATOM 762 N N . LYS A 1 105 ? 2.41 20.203 13.953 1 97.88 105 LYS A N 1
ATOM 763 C CA . LYS A 1 105 ? 2.449 18.75 13.992 1 97.88 105 LYS A CA 1
ATOM 764 C C . LYS A 1 105 ? 3.889 18.234 13.984 1 97.88 105 LYS A C 1
ATOM 766 O O . LYS A 1 105 ? 4.801 18.938 13.547 1 97.88 105 LYS A O 1
ATOM 771 N N . PRO A 1 106 ? 4.117 17.016 14.484 1 97.94 106 PRO A N 1
ATOM 772 C CA . PRO A 1 106 ? 3.168 16.172 15.219 1 97.94 106 PRO A CA 1
ATOM 773 C C . PRO A 1 106 ? 2.908 16.672 16.641 1 97.94 106 PRO A C 1
ATOM 775 O O . PRO A 1 106 ? 3.625 17.547 17.125 1 97.94 106 PRO A O 1
ATOM 778 N N . VAL A 1 107 ? 1.845 16.141 17.297 1 97.69 107 VAL A N 1
ATOM 779 C CA . VAL A 1 107 ? 1.438 16.609 18.609 1 97.69 107 VAL A CA 1
ATOM 780 C C . VAL A 1 107 ? 2.535 16.297 19.641 1 97.69 107 VAL A C 1
ATOM 782 O O . VAL A 1 107 ? 2.691 17.016 20.625 1 97.69 107 VAL A O 1
ATOM 785 N N . ALA A 1 108 ? 3.295 15.258 19.406 1 98 108 ALA A N 1
ATOM 786 C CA . ALA A 1 108 ? 4.434 14.875 20.234 1 98 108 ALA A CA 1
ATOM 787 C C . ALA A 1 108 ? 5.312 13.852 19.516 1 98 108 ALA A C 1
ATOM 789 O O . ALA A 1 108 ? 4.988 13.406 18.422 1 98 108 ALA A O 1
ATOM 790 N N . LYS A 1 109 ? 6.441 13.477 20.172 1 97.69 109 LYS A N 1
ATOM 791 C CA . LYS A 1 109 ? 7.43 12.578 19.578 1 97.69 109 LYS A CA 1
ATOM 792 C C . LYS A 1 109 ? 6.926 11.141 19.562 1 97.69 109 LYS A C 1
ATOM 794 O O . LYS A 1 109 ? 7.453 10.297 18.828 1 97.69 109 LYS A O 1
ATOM 799 N N . ASP A 1 110 ? 5.969 10.805 20.438 1 97.62 110 ASP A N 1
ATOM 800 C CA . ASP A 1 110 ? 5.359 9.484 20.531 1 97.62 110 ASP A CA 1
ATOM 801 C C . ASP A 1 110 ? 3.971 9.562 21.156 1 97.62 110 ASP A C 1
ATOM 803 O O . ASP A 1 110 ? 3.561 10.617 21.641 1 97.62 110 ASP A O 1
ATOM 807 N N . VAL A 1 111 ? 3.27 8.516 21.109 1 98.25 111 VAL A N 1
ATOM 808 C CA . VAL A 1 111 ? 1.877 8.461 21.547 1 98.25 111 VAL A CA 1
ATOM 809 C C . VAL A 1 111 ? 1.792 8.711 23.047 1 98.25 111 VAL A C 1
ATOM 811 O O . VAL A 1 111 ? 0.907 9.43 23.516 1 98.25 111 VAL A O 1
ATOM 814 N N . GLN A 1 112 ? 2.682 8.18 23.781 1 98.31 112 GLN A N 1
ATOM 815 C CA . GLN A 1 112 ? 2.672 8.352 25.234 1 98.31 112 GLN A CA 1
ATOM 816 C C . GLN A 1 112 ? 2.785 9.828 25.609 1 98.31 112 GLN A C 1
ATOM 818 O O . GLN A 1 112 ? 2.002 10.328 26.422 1 98.31 112 GLN A O 1
ATOM 823 N N . THR A 1 113 ? 3.74 10.547 25.047 1 98.38 113 THR A N 1
ATOM 824 C CA . THR A 1 113 ? 3.932 11.969 25.312 1 98.38 113 THR A CA 1
ATOM 825 C C . THR A 1 113 ? 2.719 12.773 24.859 1 98.38 113 THR A C 1
ATOM 827 O O . THR A 1 113 ? 2.283 13.695 25.562 1 98.38 113 THR A O 1
ATOM 830 N N . ALA A 1 114 ? 2.16 12.391 23.734 1 98.44 114 ALA A N 1
ATOM 831 C CA . ALA A 1 114 ? 0.978 13.078 23.219 1 98.44 114 ALA A CA 1
ATOM 832 C C . ALA A 1 114 ? -0.205 12.922 24.156 1 98.44 114 ALA A C 1
ATOM 834 O O . ALA A 1 114 ? -0.895 13.898 24.469 1 98.44 114 ALA A O 1
ATOM 835 N N . ARG A 1 115 ? -0.417 11.766 24.609 1 98.5 115 ARG A N 1
ATOM 836 C CA . ARG A 1 115 ? -1.531 11.492 25.5 1 98.5 115 ARG A CA 1
ATOM 837 C C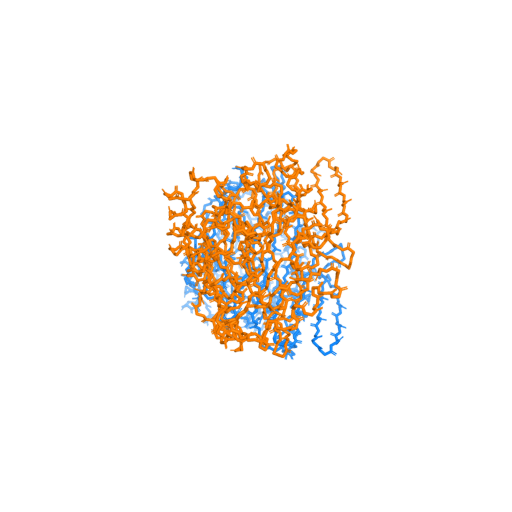 . ARG A 1 115 ? -1.4 12.289 26.797 1 98.5 115 ARG A C 1
ATOM 839 O O . ARG A 1 115 ? -2.387 12.828 27.297 1 98.5 115 ARG A O 1
ATOM 846 N N . GLN A 1 116 ? -0.231 12.391 27.375 1 98.38 116 GLN A N 1
ATOM 847 C CA . GLN A 1 116 ? 0.009 13.164 28.578 1 98.38 116 GLN A CA 1
ATOM 848 C C . GLN A 1 116 ? -0.251 14.648 28.344 1 98.38 116 GLN A C 1
ATOM 850 O O . GLN A 1 116 ? -0.848 15.32 29.188 1 98.38 116 GLN A O 1
ATOM 855 N N . LEU A 1 117 ? 0.189 15.055 27.234 1 98.44 117 LEU A N 1
ATOM 856 C CA . LEU A 1 117 ? -0.019 16.453 26.906 1 98.44 117 LEU A CA 1
ATOM 857 C C . LEU A 1 117 ? -1.507 16.781 26.828 1 98.44 117 LEU A C 1
ATOM 859 O O . LEU A 1 117 ? -1.959 17.797 27.375 1 98.44 117 LEU A O 1
ATOM 863 N N . ILE A 1 118 ? -2.227 15.977 26.172 1 98.19 118 ILE A N 1
ATOM 864 C CA . ILE A 1 118 ? -3.66 16.188 26 1 98.19 118 ILE A CA 1
ATOM 865 C C . ILE A 1 118 ? -4.355 16.094 27.359 1 98.19 118 ILE A C 1
ATOM 867 O O . ILE A 1 118 ? -5.242 16.906 27.656 1 98.19 118 ILE A O 1
ATOM 871 N N . ARG A 1 119 ? -3.943 15.172 28.156 1 98.12 119 ARG A N 1
ATOM 872 C CA . ARG A 1 119 ? -4.512 15.039 29.484 1 98.12 119 ARG A CA 1
ATOM 873 C C . ARG A 1 119 ? -4.273 16.297 30.312 1 98.12 119 ARG A C 1
ATOM 875 O O . ARG A 1 119 ? -5.18 16.781 31 1 98.12 119 ARG A O 1
ATOM 882 N N . ASP A 1 120 ? -3.078 16.828 30.312 1 97.56 120 ASP A N 1
ATOM 883 C CA . ASP A 1 120 ? -2.752 18.078 31.016 1 97.56 120 ASP A CA 1
ATOM 884 C C . ASP A 1 120 ? -3.65 19.219 30.547 1 97.56 120 ASP A C 1
ATOM 886 O O . ASP A 1 120 ? -4.145 20 31.375 1 97.56 120 ASP A O 1
ATOM 890 N N . TYR A 1 121 ? -3.85 19.266 29.328 1 96.5 121 TYR A N 1
ATOM 891 C CA . TYR A 1 121 ? -4.684 20.328 28.75 1 96.5 121 TYR A CA 1
ATOM 892 C C . TYR A 1 121 ? -6.121 20.203 29.25 1 96.5 121 TYR A C 1
ATOM 894 O O . TYR A 1 121 ? -6.691 21.188 29.75 1 96.5 121 TYR A O 1
ATOM 902 N N . GLN A 1 122 ? -6.617 19.062 29.125 1 96.56 122 GLN A N 1
ATOM 903 C CA . GLN A 1 122 ? -8.008 18.828 29.484 1 96.56 122 GLN A CA 1
ATOM 904 C C . GLN A 1 122 ? -8.234 19.047 30.969 1 96.56 122 GLN A C 1
ATOM 906 O O . GLN A 1 122 ? -9.266 19.594 31.375 1 96.56 122 GLN A O 1
ATOM 911 N N . ALA A 1 123 ? -7.316 18.656 31.766 1 97.19 123 ALA A N 1
ATOM 912 C CA . ALA A 1 123 ? -7.473 18.688 33.219 1 97.19 123 ALA A CA 1
ATOM 913 C C . ALA A 1 123 ? -7.395 20.125 33.719 1 97.19 123 ALA A C 1
ATOM 915 O O . ALA A 1 123 ? -8.078 20.484 34.688 1 97.19 123 ALA A O 1
ATOM 916 N N . THR A 1 124 ? -6.684 20.984 33.062 1 95.88 124 THR A N 1
ATOM 917 C CA . THR A 1 124 ? -6.359 22.25 33.719 1 95.88 124 THR A CA 1
ATOM 918 C C . THR A 1 124 ? -6.766 23.422 32.844 1 95.88 124 THR A C 1
ATOM 920 O O . THR A 1 124 ? -7.262 24.438 33.344 1 95.88 124 THR A O 1
ATOM 923 N N . TYR A 1 125 ? -6.652 23.25 31.578 1 93.94 125 TYR A N 1
ATOM 924 C CA . TYR A 1 125 ? -6.621 24.484 30.797 1 93.94 125 TYR A CA 1
ATOM 925 C C . TYR A 1 125 ? -7.836 24.578 29.875 1 93.94 125 TYR A C 1
ATOM 927 O O . TYR A 1 125 ? -8.289 25.688 29.547 1 93.94 125 TYR A O 1
ATOM 935 N N . ALA A 1 126 ? -8.312 23.469 29.469 1 93.31 126 ALA A N 1
ATOM 936 C CA . ALA A 1 126 ? -9.492 23.484 28.594 1 93.31 126 ALA A CA 1
ATOM 937 C C . ALA A 1 126 ? -10.656 24.219 29.266 1 93.31 126 ALA A C 1
ATOM 939 O O . ALA A 1 126 ? -11.336 25.031 28.641 1 93.31 126 ALA A O 1
ATOM 940 N N . GLY A 1 127 ? -10.828 24 30.516 1 91.69 127 GLY A N 1
ATOM 941 C CA . GLY A 1 127 ? -11.914 24.609 31.266 1 91.69 127 GLY A CA 1
ATOM 942 C C . GLY A 1 127 ? -11.742 26.094 31.469 1 91.69 127 GLY A C 1
ATOM 943 O O . GLY A 1 127 ? -12.695 26.797 31.812 1 91.69 127 GLY A O 1
ATOM 944 N N . GLN A 1 128 ? -10.562 26.609 31.281 1 92.38 128 GLN A N 1
ATOM 945 C CA . GLN A 1 128 ? -10.273 28.031 31.438 1 92.38 128 GLN A CA 1
ATOM 946 C C . GLN A 1 128 ? -10.531 28.781 30.141 1 92.38 128 GLN A C 1
ATOM 948 O O . GLN A 1 128 ? -10.266 29.984 30.062 1 92.38 128 GLN A O 1
ATOM 953 N N . GLY A 1 129 ? -11.008 28.016 29.125 1 92.25 129 GLY A N 1
ATOM 954 C CA . GLY A 1 129 ? -11.328 28.656 27.859 1 92.25 129 GLY A CA 1
ATOM 955 C C . GLY A 1 129 ? -10.133 28.766 26.922 1 92.25 129 GLY A C 1
ATOM 956 O O . GLY A 1 129 ? -10.219 29.406 25.875 1 92.25 129 GLY A O 1
ATOM 957 N N . LEU A 1 130 ? -9.031 28.188 27.234 1 94.81 130 LEU A N 1
ATOM 958 C CA . LEU A 1 130 ? -7.863 28.234 26.375 1 94.81 130 LEU A CA 1
ATOM 959 C C . LEU A 1 130 ? -8.008 27.266 25.203 1 94.81 130 LEU A C 1
ATOM 961 O O . LEU A 1 130 ? -8.453 26.125 25.391 1 94.81 130 LEU A O 1
ATOM 965 N N . VAL A 1 131 ? -7.695 27.703 24.047 1 96.06 131 VAL A N 1
ATOM 966 C CA . VAL A 1 131 ? -7.738 26.906 22.828 1 96.06 131 VAL A CA 1
ATOM 967 C C . VAL A 1 131 ? -6.383 26.234 22.609 1 96.06 131 VAL A C 1
ATOM 969 O O . VAL A 1 131 ? -5.34 26.891 22.688 1 96.06 131 VAL A O 1
ATOM 972 N N . PHE A 1 132 ? -6.418 24.906 22.375 1 97.19 132 PHE A N 1
ATOM 973 C CA . PHE A 1 132 ? -5.25 24.141 21.953 1 97.19 132 PHE A CA 1
ATOM 974 C C . PHE A 1 132 ? -5.516 23.453 20.625 1 97.19 132 PHE A C 1
ATOM 976 O O . PHE A 1 132 ? -6.355 22.547 20.547 1 97.19 132 PHE A O 1
ATOM 983 N N . SER A 1 133 ? -4.809 23.922 19.578 1 97.62 133 SER A N 1
ATOM 984 C CA . SER A 1 133 ? -4.934 23.375 18.234 1 97.62 133 SER A CA 1
ATOM 985 C C . SER A 1 133 ? -3.592 22.875 17.703 1 97.62 133 SER A C 1
ATOM 987 O O . SER A 1 133 ? -2.541 23.406 18.062 1 97.62 133 SER A O 1
ATOM 989 N N . ILE A 1 134 ? -3.676 21.797 16.922 1 98.25 134 ILE A N 1
ATOM 990 C CA . ILE A 1 134 ? -2.502 21.281 16.219 1 98.25 134 ILE A CA 1
ATOM 991 C C . ILE A 1 134 ? -2.549 21.688 14.75 1 98.25 134 ILE A C 1
ATOM 993 O O . ILE A 1 134 ? -3.568 21.516 14.078 1 98.25 134 ILE A O 1
ATOM 997 N N . ALA A 1 135 ? -1.405 22.234 14.289 1 98.06 135 ALA A N 1
ATOM 998 C CA . ALA A 1 135 ? -1.29 22.703 12.914 1 98.06 135 ALA A CA 1
ATOM 999 C C . ALA A 1 135 ? -1.046 21.547 11.953 1 98.06 135 ALA A C 1
ATOM 1001 O O . ALA A 1 135 ? 0.098 21.25 11.594 1 98.06 135 ALA A O 1
ATOM 1002 N N . GLU A 1 136 ? -2.055 20.859 11.594 1 98 136 GLU A N 1
ATOM 1003 C CA . GLU A 1 136 ? -2.152 19.859 10.539 1 98 136 GLU A CA 1
ATOM 1004 C C . GLU A 1 136 ? -3.029 20.344 9.391 1 98 136 GLU A C 1
ATOM 1006 O O . GLU A 1 136 ? -4.227 20.062 9.352 1 98 136 GLU A O 1
ATOM 1011 N N . GLN A 1 137 ? -2.424 21 8.422 1 97.5 137 GLN A N 1
ATOM 1012 C CA . GLN A 1 137 ? -3.137 21.766 7.395 1 97.5 137 GLN A CA 1
ATOM 1013 C C . GLN A 1 137 ? -3.938 20.828 6.488 1 97.5 137 GLN A C 1
ATOM 1015 O O . GLN A 1 137 ? -4.902 21.25 5.848 1 97.5 137 GLN A O 1
ATOM 1020 N N . ILE A 1 138 ? -3.609 19.594 6.488 1 97.31 138 ILE A N 1
ATOM 1021 C CA . ILE A 1 138 ? -4.242 18.609 5.617 1 97.31 138 ILE A CA 1
ATOM 1022 C C . ILE A 1 138 ? -5.754 18.641 5.824 1 97.31 138 ILE A C 1
ATOM 1024 O O . ILE A 1 138 ? -6.52 18.516 4.863 1 97.31 138 ILE A O 1
ATOM 1028 N N . ARG A 1 139 ? -6.215 18.812 6.992 1 97.44 139 ARG A N 1
ATOM 1029 C CA . ARG A 1 139 ? -7.633 18.688 7.312 1 97.44 139 ARG A CA 1
ATOM 1030 C C . ARG A 1 139 ? -8.406 19.938 6.926 1 97.44 139 ARG A C 1
ATOM 1032 O O . ARG A 1 139 ? -9.625 19.984 7.051 1 97.44 139 ARG A O 1
ATOM 1039 N N . PHE A 1 140 ? -7.723 20.953 6.445 1 97.69 140 PHE A N 1
ATOM 1040 C CA . PHE A 1 140 ? -8.375 22.203 6.078 1 97.69 140 PHE A CA 1
ATOM 1041 C C . PHE A 1 140 ? -8.297 22.438 4.574 1 97.69 140 PHE A C 1
ATOM 1043 O O . PHE A 1 140 ? -8.875 23.391 4.055 1 97.69 140 PHE A O 1
ATOM 1050 N N . GLN A 1 141 ? -7.602 21.562 3.867 1 98.19 141 GLN A N 1
ATOM 1051 C CA . GLN A 1 141 ? -7.371 21.781 2.441 1 98.19 141 GLN A CA 1
ATOM 1052 C C . GLN A 1 141 ? -8.57 21.328 1.616 1 98.19 141 GLN A C 1
ATOM 1054 O O . GLN A 1 141 ? -9.016 20.188 1.733 1 98.19 141 GLN A O 1
ATOM 1059 N N . PRO A 1 142 ? -9.023 22.203 0.654 1 98.19 142 PRO A N 1
ATOM 1060 C CA . PRO A 1 142 ? -10.219 21.938 -0.142 1 98.19 142 PRO A CA 1
ATOM 1061 C C . PRO A 1 142 ? -10.102 20.656 -0.96 1 98.19 142 PRO A C 1
ATOM 1063 O O . PRO A 1 142 ? -11.102 19.969 -1.193 1 98.19 142 PRO A O 1
ATOM 1066 N N . GLU A 1 143 ? -8.938 20.344 -1.476 1 98.12 143 GLU A N 1
ATOM 1067 C CA . GLU A 1 143 ? -8.766 19.109 -2.254 1 98.12 143 GLU A CA 1
ATOM 1068 C C . GLU A 1 143 ? -9.125 17.891 -1.428 1 98.12 143 GLU A C 1
ATOM 1070 O O . GLU A 1 143 ? -9.742 16.953 -1.939 1 98.12 143 GLU A O 1
ATOM 1075 N N . PHE A 1 144 ? -8.805 17.812 -0.162 1 98.5 144 PHE A N 1
ATOM 1076 C CA . PHE A 1 144 ? -9.086 16.641 0.666 1 98.5 144 PHE A CA 1
ATOM 1077 C C . PHE A 1 144 ? -10.5 16.703 1.221 1 98.5 144 PHE A C 1
ATOM 1079 O O . PHE A 1 144 ? -11.148 15.672 1.408 1 98.5 144 PHE A O 1
ATOM 1086 N N . GLU A 1 145 ? -10.977 17.938 1.488 1 98.19 145 GLU A N 1
ATOM 1087 C CA . GLU A 1 145 ? -12.391 18.094 1.814 1 98.19 145 GLU A CA 1
ATOM 1088 C C . GLU A 1 145 ? -13.281 17.547 0.704 1 98.19 145 GLU A C 1
ATOM 1090 O O . GLU A 1 145 ? -14.297 16.891 0.977 1 98.19 145 GLU A O 1
ATOM 1095 N N . LYS A 1 146 ? -12.938 17.875 -0.517 1 98.56 146 LYS A N 1
ATOM 1096 C CA . LYS A 1 146 ? -13.695 17.375 -1.656 1 98.56 146 LYS A CA 1
ATOM 1097 C C . LYS A 1 146 ? -13.672 15.844 -1.706 1 98.56 146 LYS A C 1
ATOM 1099 O O . LYS A 1 146 ? -14.695 15.211 -1.955 1 98.56 146 LYS A O 1
ATOM 1104 N N . GLY A 1 147 ? -12.5 15.242 -1.531 1 98.75 147 GLY A N 1
ATOM 1105 C CA . GLY A 1 147 ? -12.422 13.789 -1.43 1 98.75 147 GLY A CA 1
ATOM 1106 C C . GLY A 1 147 ? -13.336 13.227 -0.355 1 98.75 147 GLY A C 1
ATOM 1107 O O . GLY A 1 147 ? -14.055 12.25 -0.596 1 98.75 147 GLY A O 1
ATOM 1108 N N . ARG A 1 148 ? -13.281 13.789 0.831 1 98.75 148 ARG A N 1
ATOM 1109 C CA . ARG A 1 148 ? -14.141 13.359 1.927 1 98.75 148 ARG A CA 1
ATOM 1110 C C . ARG A 1 148 ? -15.617 13.484 1.552 1 98.75 148 ARG A C 1
ATOM 1112 O O . ARG A 1 148 ? -16.422 12.602 1.865 1 98.75 148 ARG A O 1
ATOM 1119 N N . GLN A 1 149 ? -15.945 14.609 0.948 1 98.69 149 GLN A N 1
ATOM 1120 C CA . GLN A 1 149 ? -17.328 14.812 0.517 1 98.69 149 GLN A CA 1
ATOM 1121 C C . GLN A 1 149 ? -17.797 13.664 -0.372 1 98.69 149 GLN A C 1
ATOM 1123 O O . GLN A 1 149 ? -18.891 13.133 -0.174 1 98.69 149 GLN A O 1
ATOM 1128 N N . TRP A 1 150 ? -17.031 13.281 -1.305 1 98.75 150 TRP A N 1
ATOM 1129 C CA . TRP A 1 150 ? -17.422 12.219 -2.23 1 98.75 150 TRP A CA 1
ATOM 1130 C C . TRP A 1 150 ? -17.469 10.875 -1.52 1 98.75 150 TRP A C 1
ATOM 1132 O O . TRP A 1 150 ? -18.406 10.094 -1.712 1 98.75 150 TRP A O 1
ATOM 1142 N N . VAL A 1 151 ? -16.5 10.586 -0.675 1 98.75 151 VAL A N 1
ATOM 1143 C CA . VAL A 1 151 ? -16.328 9.258 -0.105 1 98.75 151 VAL A CA 1
ATOM 1144 C C . VAL A 1 151 ? -17.234 9.094 1.109 1 98.75 151 VAL A C 1
ATOM 1146 O O . VAL A 1 151 ? -17.922 8.07 1.253 1 98.75 151 VAL A O 1
ATOM 1149 N N . VAL A 1 152 ? -17.297 10.07 2 1 98.69 152 VAL A N 1
ATOM 1150 C CA . VAL A 1 152 ? -17.969 9.922 3.289 1 98.69 152 VAL A CA 1
ATOM 1151 C C . VAL A 1 152 ? -19.375 10.516 3.209 1 98.69 152 VAL A C 1
ATOM 1153 O O . VAL A 1 152 ? -20.359 9.852 3.553 1 98.69 152 VAL A O 1
ATOM 1156 N N . ASP A 1 153 ? -19.438 11.727 2.74 1 98.56 153 ASP A N 1
ATOM 1157 C CA . ASP A 1 153 ? -20.75 12.383 2.77 1 98.56 153 ASP A CA 1
ATOM 1158 C C . ASP A 1 153 ? -21.672 11.805 1.708 1 98.56 153 ASP A C 1
ATOM 1160 O O . ASP A 1 153 ? -22.828 11.5 1.99 1 98.56 153 ASP A O 1
ATOM 1164 N N . GLU A 1 154 ? -21.141 11.648 0.497 1 98.44 154 GLU A N 1
ATOM 1165 C CA . GLU A 1 154 ? -21.953 11.117 -0.591 1 98.44 154 GLU A CA 1
ATOM 1166 C C . GLU A 1 154 ? -22 9.594 -0.547 1 98.44 154 GLU A C 1
ATOM 1168 O O . GLU A 1 154 ? -22.875 8.977 -1.177 1 98.44 154 GLU A O 1
ATOM 1173 N N . GLN A 1 155 ? -21.047 8.992 0.147 1 98.5 155 GLN A N 1
ATOM 1174 C CA . GLN A 1 155 ? -20.922 7.535 0.195 1 98.5 155 GLN A CA 1
ATOM 1175 C C . GLN A 1 155 ? -20.906 6.938 -1.209 1 98.5 155 GLN A C 1
ATOM 1177 O O . GLN A 1 155 ? -21.531 5.914 -1.465 1 98.5 155 GLN A O 1
ATOM 1182 N N . ALA A 1 156 ? -20.172 7.621 -2.074 1 98.5 156 ALA A N 1
ATOM 1183 C CA . ALA A 1 156 ? -20.203 7.312 -3.5 1 98.5 156 ALA A CA 1
ATOM 1184 C C . ALA A 1 156 ? -19.641 5.914 -3.768 1 98.5 156 ALA A C 1
ATOM 1186 O O . ALA A 1 156 ? -20.016 5.27 -4.75 1 98.5 156 ALA A O 1
ATOM 1187 N N . LEU A 1 157 ? -18.875 5.383 -2.918 1 98.69 157 LEU A N 1
ATOM 1188 C CA . LEU A 1 157 ? -18.156 4.141 -3.176 1 98.69 157 LEU A CA 1
ATOM 1189 C C . LEU A 1 157 ? -18.906 2.949 -2.594 1 98.69 157 LEU A C 1
ATOM 1191 O O . LEU A 1 157 ? -18.5 1.801 -2.775 1 98.69 157 LEU A O 1
ATOM 1195 N N . GLY A 1 158 ? -19.969 3.197 -1.894 1 98.5 158 GLY A N 1
ATOM 1196 C CA . GLY A 1 158 ? -20.531 2.131 -1.08 1 98.5 158 GLY A CA 1
ATOM 1197 C C . GLY A 1 158 ? -19.641 1.725 0.073 1 98.5 158 GLY A C 1
ATOM 1198 O O . GLY A 1 158 ? -19 2.574 0.699 1 98.5 158 GLY A O 1
ATOM 1199 N N . THR A 1 159 ? -19.688 0.47 0.343 1 98.5 159 THR A N 1
ATOM 1200 C CA . THR A 1 159 ? -18.828 -0.043 1.409 1 98.5 159 THR A CA 1
ATOM 1201 C C . THR A 1 159 ? -17.375 -0.1 0.955 1 98.5 159 THR A C 1
ATOM 1203 O O . THR A 1 159 ? -17.062 -0.704 -0.074 1 98.5 159 THR A O 1
ATOM 1206 N N . ILE A 1 160 ? -16.531 0.519 1.65 1 98.81 160 ILE A N 1
ATOM 1207 C CA . ILE A 1 160 ? -15.109 0.499 1.332 1 98.81 160 ILE A CA 1
ATOM 1208 C C . ILE A 1 160 ? -14.547 -0.902 1.562 1 98.81 160 ILE A C 1
ATOM 1210 O O . ILE A 1 160 ? -14.727 -1.482 2.635 1 98.81 160 ILE A O 1
ATOM 1214 N N . THR A 1 161 ? -13.852 -1.422 0.595 1 98.75 161 THR A N 1
ATOM 1215 C CA . THR A 1 161 ? -13.305 -2.768 0.716 1 98.75 161 THR A CA 1
ATOM 1216 C C . THR A 1 161 ? -11.781 -2.729 0.772 1 98.75 161 THR A C 1
ATOM 1218 O O . THR A 1 161 ? -11.148 -3.652 1.288 1 98.75 161 THR A O 1
ATOM 1221 N N . GLN A 1 162 ? -11.234 -1.704 0.201 1 98.88 162 GLN A N 1
ATOM 1222 C CA . GLN A 1 162 ? -9.781 -1.586 0.227 1 98.88 162 GLN A CA 1
ATOM 1223 C C . GLN A 1 162 ? -9.352 -0.123 0.231 1 98.88 162 GLN A C 1
ATOM 1225 O O . GLN A 1 162 ? -10.055 0.741 -0.287 1 98.88 162 GLN A O 1
ATOM 1230 N N . LEU A 1 163 ? -8.211 0.133 0.695 1 98.94 163 LEU A N 1
ATOM 1231 C CA . LEU A 1 163 ? -7.566 1.44 0.663 1 98.94 163 LEU A CA 1
ATOM 1232 C C . LEU A 1 163 ? -6.059 1.298 0.495 1 98.94 163 LEU A C 1
ATOM 1234 O O . LEU A 1 163 ? -5.422 0.516 1.204 1 98.94 163 LEU A O 1
ATOM 1238 N N . HIS A 1 164 ? -5.449 2.059 -0.441 1 98.94 164 HIS A N 1
ATOM 1239 C CA . HIS A 1 164 ? -4.023 1.975 -0.737 1 98.94 164 HIS A CA 1
ATOM 1240 C C . HIS A 1 164 ? -3.391 3.361 -0.79 1 98.94 164 HIS A C 1
ATOM 1242 O O . HIS A 1 164 ? -3.871 4.242 -1.51 1 98.94 164 HIS A O 1
ATOM 1248 N N . LEU A 1 165 ? -2.346 3.514 -0.068 1 98.94 165 LEU A N 1
ATOM 1249 C CA . LEU A 1 165 ? -1.604 4.77 -0.033 1 98.94 165 LEU A CA 1
ATOM 1250 C C . LEU A 1 165 ? -0.155 4.555 -0.458 1 98.94 165 LEU A C 1
ATOM 1252 O O . LEU A 1 165 ? 0.52 3.656 0.049 1 98.94 165 LEU A O 1
ATOM 1256 N N . ARG A 1 166 ? 0.332 5.348 -1.404 1 98.81 166 ARG A N 1
ATOM 1257 C CA . ARG A 1 166 ? 1.726 5.402 -1.836 1 98.81 166 ARG A CA 1
ATOM 1258 C C . ARG A 1 166 ? 2.256 6.832 -1.805 1 98.81 166 ARG A C 1
ATOM 1260 O O . ARG A 1 166 ? 1.716 7.715 -2.477 1 98.81 166 ARG A O 1
ATOM 1267 N N . ILE A 1 167 ? 3.266 7.055 -1.023 1 98.75 167 ILE A N 1
ATOM 1268 C CA . ILE A 1 167 ? 3.988 8.32 -0.977 1 98.75 167 ILE A CA 1
ATOM 1269 C C . ILE A 1 167 ? 5.488 8.062 -1.106 1 98.75 167 ILE A C 1
ATOM 1271 O O . ILE A 1 167 ? 6.117 7.547 -0.181 1 98.75 167 ILE A O 1
ATOM 1275 N N . TRP A 1 168 ? 6.098 8.352 -2.254 1 98.75 168 TRP A N 1
ATOM 1276 C CA . TRP A 1 168 ? 7.523 8.164 -2.506 1 98.75 168 TRP A CA 1
ATOM 1277 C C . TRP A 1 168 ? 8.195 9.5 -2.822 1 98.75 168 TRP A C 1
ATOM 1279 O O . TRP A 1 168 ? 7.77 10.219 -3.727 1 98.75 168 TRP A O 1
ATOM 1289 N N . ARG A 1 169 ? 9.102 9.828 -2.006 1 97.75 169 ARG A N 1
ATOM 1290 C CA . ARG A 1 169 ? 9.93 11.031 -2.104 1 97.75 169 ARG A CA 1
ATOM 1291 C C . ARG A 1 169 ? 11.406 10.695 -1.96 1 97.75 169 ARG A C 1
ATOM 1293 O O . ARG A 1 169 ? 11.758 9.562 -1.619 1 97.75 169 ARG A O 1
ATOM 1300 N N . ASN A 1 170 ? 12.266 11.625 -2.213 1 96.62 170 ASN A N 1
ATOM 1301 C CA . ASN A 1 170 ? 13.711 11.523 -1.99 1 96.62 170 ASN A CA 1
ATOM 1302 C C . ASN A 1 170 ? 14.25 12.758 -1.268 1 96.62 170 ASN A C 1
ATOM 1304 O O . ASN A 1 170 ? 14.297 13.852 -1.839 1 96.62 170 ASN A O 1
ATOM 1308 N N . GLN A 1 171 ? 14.508 12.562 0.029 1 96.25 171 GLN A N 1
ATOM 1309 C CA . GLN A 1 171 ? 15.18 13.602 0.794 1 96.25 171 GLN A CA 1
ATOM 1310 C C . GLN A 1 171 ? 16.703 13.492 0.647 1 96.25 171 GLN A C 1
ATOM 1312 O O . GLN A 1 171 ? 17.344 12.742 1.379 1 96.25 171 GLN A O 1
ATOM 1317 N N . ALA A 1 172 ? 17.219 14.273 -0.229 1 91.69 172 ALA A N 1
ATOM 1318 C CA . ALA A 1 172 ? 18.641 14.195 -0.556 1 91.69 172 ALA A CA 1
ATOM 1319 C C . ALA A 1 172 ? 19.5 14.875 0.51 1 91.69 172 ALA A C 1
ATOM 1321 O O . ALA A 1 172 ? 19.047 15.828 1.157 1 91.69 172 ALA A O 1
ATOM 1322 N N . ALA A 1 173 ? 20.688 14.336 0.508 1 90.44 173 ALA A N 1
ATOM 1323 C CA . ALA A 1 173 ? 21.672 15.062 1.309 1 90.44 173 ALA A CA 1
ATOM 1324 C C . ALA A 1 173 ? 21.906 16.469 0.761 1 90.44 173 ALA A C 1
ATOM 1326 O O . ALA A 1 173 ? 21.953 16.672 -0.455 1 90.44 173 ALA A O 1
ATOM 1327 N N . GLY A 1 174 ? 21.859 17.438 1.649 1 91 174 GLY A N 1
ATOM 1328 C CA . GLY A 1 174 ? 22.047 18.812 1.238 1 91 174 GLY A CA 1
ATOM 1329 C C . GLY A 1 174 ? 20.75 19.562 1.026 1 91 174 GLY A C 1
ATOM 1330 O O . GLY A 1 174 ? 20.75 20.781 0.827 1 91 174 GLY A O 1
ATOM 1331 N N . GLY A 1 175 ? 19.656 18.781 1.018 1 89.94 175 GLY A N 1
ATOM 1332 C CA . GLY A 1 175 ? 18.375 19.453 0.909 1 89.94 175 GLY A CA 1
ATOM 1333 C C . GLY A 1 175 ? 18.047 20.297 2.121 1 89.94 175 GLY A C 1
ATOM 1334 O O . GLY A 1 175 ? 18.516 20.031 3.227 1 89.94 175 GLY A O 1
ATOM 1335 N N . LYS A 1 176 ? 17.25 21.328 1.928 1 87.94 176 LYS A N 1
ATOM 1336 C CA . LYS A 1 176 ? 16.984 22.328 2.959 1 87.94 176 LYS A CA 1
ATOM 1337 C C . LYS A 1 176 ? 16.344 21.688 4.188 1 87.94 176 LYS A C 1
ATOM 1339 O O . LYS A 1 176 ? 16.656 22.047 5.32 1 87.94 176 LYS A O 1
ATOM 1344 N N . TYR A 1 177 ? 15.422 20.797 3.98 1 89.06 177 TYR A N 1
ATOM 1345 C CA . TYR A 1 177 ? 14.75 20.203 5.137 1 89.06 177 TYR A CA 1
ATOM 1346 C C . TYR A 1 177 ? 15.656 19.188 5.828 1 89.06 177 TYR A C 1
ATOM 1348 O O . TYR A 1 177 ? 15.648 19.078 7.059 1 89.06 177 TYR A O 1
ATOM 1356 N N . TYR A 1 178 ? 16.453 18.516 5.102 1 89.81 178 TYR A N 1
ATOM 1357 C CA . TYR A 1 178 ? 17.406 17.609 5.715 1 89.81 178 TYR A CA 1
ATOM 1358 C C . TYR A 1 178 ? 18.438 18.375 6.535 1 89.81 178 TYR A C 1
ATOM 1360 O O . TYR A 1 178 ? 18.844 17.922 7.617 1 89.81 178 TYR A O 1
ATOM 1368 N N . GLU A 1 179 ? 18.891 19.5 6.062 1 90.5 179 GLU A N 1
ATOM 1369 C CA . GLU A 1 179 ? 19.969 20.234 6.715 1 90.5 179 GLU A CA 1
ATOM 1370 C C . GLU A 1 179 ? 19.469 20.984 7.941 1 90.5 179 GLU A C 1
ATOM 1372 O O . GLU A 1 179 ? 19.922 22.094 8.227 1 90.5 179 GLU A O 1
ATOM 1377 N N . THR A 1 180 ? 18.422 20.469 8.625 1 91.56 180 THR A N 1
ATOM 1378 C CA . THR A 1 180 ? 17.953 20.922 9.93 1 91.56 180 THR A CA 1
ATOM 1379 C C . THR A 1 180 ? 18.453 20 11.039 1 91.56 180 THR A C 1
ATOM 1381 O O . THR A 1 180 ? 18.234 18.781 10.984 1 91.56 180 THR A O 1
ATOM 1384 N N . PRO A 1 181 ? 19.125 20.531 12.023 1 91.19 181 PRO A N 1
ATOM 1385 C CA . PRO A 1 181 ? 19.828 19.703 13 1 91.19 181 PRO A CA 1
ATOM 1386 C C . PRO A 1 181 ? 18.938 18.656 13.656 1 91.19 181 PRO A C 1
ATOM 1388 O O . PRO A 1 181 ? 19.328 17.5 13.789 1 91.19 181 PRO A O 1
ATOM 1391 N N . TRP A 1 182 ? 17.75 19.031 14.023 1 92.44 182 TRP A N 1
ATOM 1392 C CA . TRP A 1 182 ? 16.891 18.094 14.758 1 92.44 182 TRP A CA 1
ATOM 1393 C C . TRP A 1 182 ? 16.359 17 13.844 1 92.44 182 TRP A C 1
ATOM 1395 O O . TRP A 1 182 ? 15.906 15.961 14.32 1 92.44 182 TRP A O 1
ATOM 1405 N N . ARG A 1 183 ? 16.391 17.203 12.531 1 94.81 183 ARG A N 1
ATOM 1406 C CA . ARG A 1 183 ? 15.992 16.156 11.586 1 94.81 183 ARG A CA 1
ATOM 1407 C C . ARG A 1 183 ? 17.156 15.234 11.258 1 94.81 183 ARG A C 1
ATOM 1409 O O . ARG A 1 183 ? 16.953 14.047 11 1 94.81 183 ARG A O 1
ATOM 1416 N N . LYS A 1 184 ? 18.375 15.773 11.281 1 94 184 LYS A N 1
ATOM 1417 C CA . LYS A 1 184 ? 19.578 14.992 10.992 1 94 184 LYS A CA 1
ATOM 1418 C C . LYS A 1 184 ? 19.875 14 12.117 1 94 184 LYS A C 1
ATOM 1420 O O . LYS A 1 184 ? 20.359 12.898 11.867 1 94 184 LYS A O 1
ATOM 1425 N N . VAL A 1 185 ? 19.641 14.477 13.289 1 94.44 185 VAL A N 1
ATOM 1426 C CA . VAL A 1 185 ? 19.844 13.648 14.477 1 94.44 185 VAL A CA 1
ATOM 1427 C C . VAL A 1 185 ? 18.562 13.641 15.32 1 94.44 185 VAL A C 1
ATOM 1429 O O . VAL A 1 185 ? 18.484 14.305 16.344 1 94.44 185 VAL A O 1
ATOM 1432 N N . PRO A 1 186 ? 17.609 12.828 14.867 1 95.12 186 PRO A N 1
ATOM 1433 C CA . PRO A 1 186 ? 16.297 12.891 15.508 1 95.12 186 PRO A CA 1
ATOM 1434 C C . PRO A 1 186 ? 16.281 12.242 16.891 1 95.12 186 PRO A C 1
ATOM 1436 O O . PRO A 1 186 ? 16.859 11.164 17.078 1 95.12 186 PRO A O 1
ATOM 1439 N N . ALA A 1 187 ? 15.656 12.93 17.812 1 95.56 187 ALA A N 1
ATOM 1440 C CA . ALA A 1 187 ? 15.438 12.414 19.172 1 95.56 187 ALA A CA 1
ATOM 1441 C C . ALA A 1 187 ? 14.031 11.836 19.312 1 95.56 187 ALA A C 1
ATOM 1443 O O . ALA A 1 187 ? 13.414 11.93 20.375 1 95.56 187 ALA A O 1
ATOM 1444 N N . TYR A 1 188 ? 13.422 11.453 18.219 1 94.12 188 TYR A N 1
ATOM 1445 C CA . TYR A 1 188 ? 12.094 10.852 18.125 1 94.12 188 TYR A CA 1
ATOM 1446 C C . TYR A 1 188 ? 12.109 9.68 17.141 1 94.12 188 TYR A C 1
ATOM 1448 O O . TYR A 1 188 ? 13.031 9.539 16.344 1 94.12 188 TYR A O 1
ATOM 1456 N N . GLN A 1 189 ? 11.172 8.891 17.266 1 90.94 189 GLN A N 1
ATOM 1457 C CA . GLN A 1 189 ? 11.102 7.727 16.406 1 90.94 189 GLN A CA 1
ATOM 1458 C C . GLN A 1 189 ? 10.672 8.117 14.984 1 90.94 189 GLN A C 1
ATOM 1460 O O . GLN A 1 189 ? 10.133 9.203 14.773 1 90.94 189 GLN A O 1
ATOM 1465 N N . GLY A 1 190 ? 11.031 7.387 13.945 1 94.38 190 GLY A N 1
ATOM 1466 C CA . GLY A 1 190 ? 10.445 7.422 12.617 1 94.38 190 GLY A CA 1
ATOM 1467 C C . GLY A 1 190 ? 11.117 8.422 11.695 1 94.38 190 GLY A C 1
ATOM 1468 O O . GLY A 1 190 ? 10.828 8.461 10.5 1 94.38 190 GLY A O 1
ATOM 1469 N N . GLY A 1 191 ? 11.992 9.336 12.258 1 96.38 191 GLY A N 1
ATOM 1470 C CA . GLY A 1 191 ? 12.625 10.289 11.367 1 96.38 191 GLY A CA 1
ATOM 1471 C C . GLY A 1 191 ? 11.641 10.992 10.445 1 96.38 191 GLY A C 1
ATOM 1472 O O . GLY A 1 191 ? 10.625 11.523 10.906 1 96.38 191 GLY A O 1
ATOM 1473 N N . PHE A 1 192 ? 11.953 10.953 9.195 1 96.81 192 PHE A N 1
ATOM 1474 C CA . PHE A 1 192 ? 11.102 11.648 8.242 1 96.81 192 PHE A CA 1
ATOM 1475 C C . PHE A 1 192 ? 9.766 10.938 8.094 1 96.81 192 PHE A C 1
ATOM 1477 O O . PHE A 1 192 ? 8.789 11.531 7.625 1 96.81 192 PHE A O 1
ATOM 1484 N N . LEU A 1 193 ? 9.633 9.672 8.5 1 98 193 LEU A N 1
ATOM 1485 C CA . LEU A 1 193 ? 8.344 9 8.508 1 98 193 LEU A CA 1
ATOM 1486 C C . LEU A 1 193 ? 7.387 9.672 9.492 1 98 193 LEU A C 1
ATOM 1488 O O . LEU A 1 193 ? 6.195 9.812 9.211 1 98 193 LEU A O 1
ATOM 1492 N N . LEU A 1 194 ? 7.898 10.023 10.625 1 97.88 194 LEU A N 1
ATOM 1493 C CA . LEU A 1 194 ? 7.051 10.719 11.586 1 97.88 194 LEU A CA 1
ATOM 1494 C C . LEU A 1 194 ? 6.879 12.188 11.195 1 97.88 194 LEU A C 1
ATOM 1496 O O . LEU A 1 194 ? 5.758 12.695 11.164 1 97.88 194 LEU A O 1
ATOM 1500 N N . ASP A 1 195 ? 7.965 12.891 10.836 1 95.69 195 ASP A N 1
ATOM 1501 C CA . ASP A 1 195 ? 7.961 14.32 10.531 1 95.69 195 ASP A CA 1
ATOM 1502 C C . ASP A 1 195 ? 7.055 14.625 9.344 1 95.69 195 ASP A C 1
ATOM 1504 O O . ASP A 1 195 ? 6.156 15.461 9.438 1 95.69 195 ASP A O 1
ATOM 1508 N N . GLY A 1 196 ? 7.289 13.891 8.305 1 95.69 196 GLY A N 1
ATOM 1509 C CA . GLY A 1 196 ? 6.535 14.141 7.086 1 95.69 196 GLY A CA 1
ATOM 1510 C C . GLY A 1 196 ? 5.355 13.203 6.91 1 95.69 196 GLY A C 1
ATOM 1511 O O . GLY A 1 196 ? 4.324 13.594 6.355 1 95.69 196 GLY A O 1
ATOM 1512 N N . GLY A 1 197 ? 5.453 11.984 7.43 1 97.19 197 GLY A N 1
ATOM 1513 C CA . GLY A 1 197 ? 4.473 10.945 7.16 1 97.19 197 GLY A CA 1
ATOM 1514 C C . GLY A 1 197 ? 3.145 11.18 7.855 1 97.19 197 GLY A C 1
ATOM 1515 O O . GLY A 1 197 ? 2.109 10.68 7.41 1 97.19 197 GLY A O 1
ATOM 1516 N N . VAL A 1 198 ? 3.139 11.898 8.922 1 97.75 198 VAL A N 1
ATOM 1517 C CA . VAL A 1 198 ? 1.91 12.133 9.672 1 97.75 198 VAL A CA 1
ATOM 1518 C C . VAL A 1 198 ? 0.904 12.883 8.805 1 97.75 198 VAL A C 1
ATOM 1520 O O . VAL A 1 198 ? -0.308 12.727 8.969 1 97.75 198 VAL A O 1
ATOM 1523 N N . HIS A 1 199 ? 1.375 13.75 7.797 1 98.25 199 HIS A N 1
ATOM 1524 C CA . HIS A 1 199 ? 0.472 14.406 6.859 1 98.25 199 HIS A CA 1
ATOM 1525 C C . HIS A 1 199 ? -0.338 13.383 6.07 1 98.25 199 HIS A C 1
ATOM 1527 O O . HIS A 1 199 ? -1.529 13.586 5.824 1 98.25 199 HIS A O 1
ATOM 1533 N N . GLN A 1 200 ? 0.311 12.336 5.777 1 98.5 200 GLN A N 1
ATOM 1534 C CA . GLN A 1 200 ? -0.287 11.344 4.887 1 98.5 200 GLN A CA 1
ATOM 1535 C C . GLN A 1 200 ? -1.291 10.469 5.633 1 98.5 200 GLN A C 1
ATOM 1537 O O . GLN A 1 200 ? -2.322 10.086 5.078 1 98.5 200 GLN A O 1
ATOM 1542 N N . THR A 1 201 ? -0.967 10.156 6.898 1 98.62 201 THR A N 1
ATOM 1543 C CA . THR A 1 201 ? -1.95 9.438 7.703 1 98.62 201 THR A CA 1
ATOM 1544 C C . THR A 1 201 ? -3.158 10.328 7.996 1 98.62 201 THR A C 1
ATOM 1546 O O . THR A 1 201 ? -4.293 9.844 8.023 1 98.62 201 THR A O 1
ATOM 1549 N N . ALA A 1 202 ? -2.947 11.641 8.172 1 98.75 202 ALA A N 1
ATOM 1550 C CA . ALA A 1 202 ? -4.066 12.57 8.305 1 98.75 202 ALA A CA 1
ATOM 1551 C C . ALA A 1 202 ? -4.938 12.562 7.051 1 98.75 202 ALA A C 1
ATOM 1553 O O . ALA A 1 202 ? -6.168 12.539 7.145 1 98.75 202 ALA A O 1
ATOM 1554 N N . MET A 1 203 ? -4.305 12.57 5.91 1 98.75 203 MET A N 1
ATOM 1555 C CA . MET A 1 203 ? -5.008 12.625 4.629 1 98.75 203 MET A CA 1
ATOM 1556 C C . MET A 1 203 ? -5.883 11.391 4.438 1 98.75 203 MET A C 1
ATOM 1558 O O . MET A 1 203 ? -7.074 11.508 4.145 1 98.75 203 MET A O 1
ATOM 1562 N N . LEU A 1 204 ? -5.293 10.211 4.629 1 98.69 204 LEU A N 1
ATOM 1563 C CA . LEU A 1 204 ? -6.062 9 4.367 1 98.69 204 LEU A CA 1
ATOM 1564 C C . LEU A 1 204 ? -7.227 8.875 5.352 1 98.69 204 LEU A C 1
ATOM 1566 O O . LEU A 1 204 ? -8.328 8.469 4.969 1 98.69 204 LEU A O 1
ATOM 1570 N N . ARG A 1 205 ? -7.02 9.219 6.66 1 98.75 205 ARG A N 1
ATOM 1571 C CA . ARG A 1 205 ? -8.086 9.164 7.656 1 98.75 205 ARG A CA 1
ATOM 1572 C C . ARG A 1 205 ? -9.188 10.164 7.332 1 98.75 205 ARG A C 1
ATOM 1574 O O . ARG A 1 205 ? -10.375 9.844 7.422 1 98.75 205 ARG A O 1
ATOM 1581 N N . TYR A 1 206 ? -8.75 11.336 6.961 1 98.69 206 TYR A N 1
ATOM 1582 C CA . TYR A 1 206 ? -9.719 12.398 6.711 1 98.69 206 TYR A CA 1
ATOM 1583 C C . TYR A 1 206 ? -10.602 12.062 5.512 1 98.69 206 TYR A C 1
ATOM 1585 O O . TYR A 1 206 ? -11.828 12.156 5.59 1 98.69 206 TYR A O 1
ATOM 1593 N N . ILE A 1 207 ? -10.055 11.633 4.457 1 98.88 207 ILE A N 1
ATOM 1594 C CA . ILE A 1 207 ? -10.789 11.398 3.217 1 98.88 207 ILE A CA 1
ATOM 1595 C C . ILE A 1 207 ? -11.664 10.148 3.363 1 98.88 207 ILE A C 1
ATOM 1597 O O . ILE A 1 207 ? -12.82 10.148 2.939 1 98.88 207 ILE A O 1
ATOM 1601 N N . SER A 1 208 ? -11.18 9.102 3.961 1 98.75 208 SER A N 1
ATOM 1602 C CA . SER A 1 208 ? -11.922 7.844 4.051 1 98.75 208 SER A CA 1
ATOM 1603 C C . SER A 1 208 ? -13 7.914 5.121 1 98.75 208 SER A C 1
ATOM 1605 O O . SER A 1 208 ? -13.977 7.156 5.082 1 98.75 208 SER A O 1
ATOM 1607 N N . GLY A 1 209 ? -12.781 8.727 6.164 1 98.56 209 GLY A N 1
ATOM 1608 C CA . GLY A 1 209 ? -13.656 8.766 7.324 1 98.56 209 GLY A CA 1
ATOM 1609 C C . GLY A 1 209 ? -13.5 7.562 8.234 1 98.56 209 GLY A C 1
ATOM 1610 O O . GLY A 1 209 ? -14.375 7.27 9.047 1 98.56 209 GLY A O 1
ATOM 1611 N N . GLN A 1 210 ? -12.43 6.867 8.086 1 98.75 210 GLN A N 1
ATOM 1612 C CA . GLN A 1 210 ? -12.195 5.672 8.891 1 98.75 210 GLN A CA 1
ATOM 1613 C C . GLN A 1 210 ? -10.836 5.742 9.594 1 98.75 210 GLN A C 1
ATOM 1615 O O . GLN A 1 210 ? -9.938 6.461 9.156 1 98.75 210 GLN A O 1
ATOM 1620 N N . GLU A 1 211 ? -10.719 5.055 10.664 1 98.81 211 GLU A N 1
ATOM 1621 C CA . GLU A 1 211 ? -9.461 4.914 11.391 1 98.81 211 GLU A CA 1
ATOM 1622 C C . GLU A 1 211 ? -8.672 3.709 10.898 1 98.81 211 GLU A C 1
ATOM 1624 O O . GLU A 1 211 ? -9.25 2.723 10.445 1 98.81 211 GLU A O 1
ATOM 1629 N N . VAL A 1 212 ? -7.367 3.799 10.883 1 98.88 212 VAL A N 1
ATOM 1630 C CA . VAL A 1 212 ? -6.5 2.631 10.758 1 98.88 212 VAL A CA 1
ATOM 1631 C C . VAL A 1 212 ? -6.336 1.963 12.125 1 98.88 212 VAL A C 1
ATOM 1633 O O . VAL A 1 212 ? -5.758 2.549 13.039 1 98.88 212 VAL A O 1
ATOM 1636 N N . VAL A 1 213 ? -6.805 0.73 12.266 1 98.88 213 VAL A N 1
ATOM 1637 C CA . VAL A 1 213 ? -6.898 0.158 13.602 1 98.88 213 VAL A CA 1
ATOM 1638 C C . VAL A 1 213 ? -5.789 -0.873 13.805 1 98.88 213 VAL A C 1
ATOM 1640 O O . VAL A 1 213 ? -5.477 -1.245 14.938 1 98.88 213 VAL A O 1
ATOM 1643 N N . GLU A 1 214 ? -5.211 -1.282 12.75 1 98.75 214 GLU A N 1
ATOM 1644 C CA . GLU A 1 214 ? -4.121 -2.254 12.805 1 98.75 214 GLU A CA 1
ATOM 1645 C C . GLU A 1 214 ? -3.207 -2.131 11.594 1 98.75 214 GLU A C 1
ATOM 1647 O O . GLU A 1 214 ? -3.676 -1.892 10.477 1 98.75 214 GLU A O 1
ATOM 1652 N N . THR A 1 215 ? -1.895 -2.266 11.789 1 98.69 215 THR A N 1
ATOM 1653 C CA . THR A 1 215 ? -0.905 -2.322 10.719 1 98.69 215 THR A CA 1
ATOM 1654 C C . THR A 1 215 ? 0.061 -3.482 10.938 1 98.69 215 THR A C 1
ATOM 1656 O O . THR A 1 215 ? 0.175 -4.004 12.047 1 98.69 215 THR A O 1
ATOM 1659 N N . HIS A 1 216 ? 0.686 -3.895 9.875 1 98 216 HIS A N 1
ATOM 1660 C CA . HIS A 1 216 ? 1.854 -4.766 9.938 1 98 216 HIS A CA 1
ATOM 1661 C C . HIS A 1 216 ? 2.738 -4.586 8.703 1 98 216 HIS A C 1
ATOM 1663 O O . HIS A 1 216 ? 2.258 -4.676 7.57 1 98 216 HIS A O 1
ATOM 1669 N N . GLY A 1 217 ? 3.895 -4.328 8.914 1 97.19 217 GLY A N 1
ATOM 1670 C CA . GLY A 1 217 ? 4.812 -4.152 7.801 1 97.19 217 GLY A CA 1
ATOM 1671 C C . GLY A 1 217 ? 6.258 -4 8.234 1 97.19 217 GLY A C 1
ATOM 1672 O O . GLY A 1 217 ? 6.648 -4.492 9.297 1 97.19 217 GLY A O 1
ATOM 1673 N N . TYR A 1 218 ? 7.09 -3.465 7.402 1 98.5 218 TYR A N 1
ATOM 1674 C CA . TYR A 1 218 ? 8.539 -3.393 7.559 1 98.5 218 TYR A CA 1
ATOM 1675 C C . TYR A 1 218 ? 9.039 -1.962 7.383 1 98.5 218 TYR A C 1
ATOM 1677 O O . TYR A 1 218 ? 8.852 -1.358 6.324 1 98.5 218 TYR A O 1
ATOM 1685 N N . ALA A 1 219 ? 9.578 -1.437 8.438 1 98.31 219 ALA A N 1
ATOM 1686 C CA . ALA A 1 219 ? 10.227 -0.128 8.398 1 98.31 219 ALA A CA 1
ATOM 1687 C C . ALA A 1 219 ? 11.75 -0.269 8.383 1 98.31 219 ALA A C 1
ATOM 1689 O O . ALA A 1 219 ? 12.305 -1.123 9.078 1 98.31 219 ALA A O 1
ATOM 1690 N N . ARG A 1 220 ? 12.398 0.517 7.504 1 97.5 220 ARG A N 1
ATOM 1691 C CA . ARG A 1 220 ? 13.859 0.426 7.422 1 97.5 220 ARG A CA 1
ATOM 1692 C C . ARG A 1 220 ? 14.469 1.772 7.047 1 97.5 220 ARG A C 1
ATOM 1694 O O . ARG A 1 220 ? 13.766 2.664 6.562 1 97.5 220 ARG A O 1
ATOM 1701 N N . GLN A 1 221 ? 15.742 1.874 7.414 1 98 221 GLN A N 1
ATOM 1702 C CA . GLN A 1 221 ? 16.547 2.963 6.871 1 98 221 GLN A CA 1
ATOM 1703 C C . GLN A 1 221 ? 17.188 2.562 5.547 1 98 221 GLN A C 1
ATOM 1705 O O . GLN A 1 221 ? 18.031 1.667 5.508 1 98 221 GLN A O 1
ATOM 1710 N N . VAL A 1 222 ? 16.766 3.162 4.461 1 97.94 222 VAL A N 1
ATOM 1711 C CA . VAL A 1 222 ? 17.281 2.857 3.135 1 97.94 222 VAL A CA 1
ATOM 1712 C C . VAL A 1 222 ? 18.469 3.768 2.82 1 97.94 222 VAL A C 1
ATOM 1714 O O . VAL A 1 222 ? 19.516 3.301 2.361 1 97.94 222 VAL A O 1
ATOM 1717 N N . ALA A 1 223 ? 18.281 5.027 3.047 1 96.56 223 ALA A N 1
ATOM 1718 C CA . ALA A 1 223 ? 19.375 5.977 2.852 1 96.56 223 ALA A CA 1
ATOM 1719 C C . ALA A 1 223 ? 20.156 6.188 4.145 1 96.56 223 ALA A C 1
ATOM 1721 O O . ALA A 1 223 ? 19.594 6.605 5.16 1 96.56 223 ALA A O 1
ATOM 1722 N N . PRO A 1 224 ? 21.453 6.066 4.164 1 95.44 224 PRO A N 1
ATOM 1723 C CA . PRO A 1 224 ? 22.25 6.16 5.387 1 95.44 224 PRO A CA 1
ATOM 1724 C C . PRO A 1 224 ? 22.109 7.512 6.082 1 95.44 224 PRO A C 1
ATOM 1726 O O . PRO A 1 224 ? 22.219 7.59 7.309 1 95.44 224 PRO A O 1
ATOM 1729 N N . HIS A 1 225 ? 21.812 8.531 5.383 1 96.38 225 HIS A N 1
ATOM 1730 C CA . HIS A 1 225 ? 21.797 9.859 5.996 1 96.38 225 HIS A CA 1
ATOM 1731 C C . HIS A 1 225 ? 20.422 10.18 6.57 1 96.38 225 HIS A C 1
ATOM 1733 O O . HIS A 1 225 ? 20.219 11.25 7.152 1 96.38 225 HIS A O 1
ATOM 1739 N N . LEU A 1 226 ? 19.406 9.211 6.5 1 97.12 226 LEU A N 1
ATOM 1740 C CA . LEU A 1 226 ? 18.062 9.461 6.996 1 97.12 226 LEU A CA 1
ATOM 1741 C C . LEU A 1 226 ? 17.734 8.539 8.164 1 97.12 226 LEU A C 1
ATOM 1743 O O . LEU A 1 226 ? 16.859 7.672 8.047 1 97.12 226 LEU A O 1
ATOM 1747 N N . PRO A 1 227 ? 18.328 8.906 9.32 1 96.25 227 PRO A N 1
ATOM 1748 C CA . PRO A 1 227 ? 18 8.109 10.5 1 96.25 227 PRO A CA 1
ATOM 1749 C C . PRO A 1 227 ? 16.703 8.547 11.164 1 96.25 227 PRO A C 1
ATOM 1751 O O . PRO A 1 227 ? 16.25 9.68 10.969 1 96.25 227 PRO A O 1
ATOM 1754 N N . PRO A 1 228 ? 16.156 7.648 12.07 1 97.06 228 PRO A N 1
ATOM 1755 C CA . PRO A 1 228 ? 16.484 6.227 12.195 1 97.06 228 PRO A CA 1
ATOM 1756 C C . PRO A 1 228 ? 15.781 5.359 11.148 1 97.06 228 PRO A C 1
ATOM 1758 O O . PRO A 1 228 ? 16.188 4.215 10.922 1 97.06 228 PRO A O 1
ATOM 1761 N N . LEU A 1 229 ? 14.57 5.84 10.562 1 98 229 LEU A N 1
ATOM 1762 C CA . LEU A 1 229 ? 13.797 5.156 9.539 1 98 229 LEU A CA 1
ATOM 1763 C C . LEU A 1 229 ? 13.352 6.125 8.445 1 98 229 LEU A C 1
ATOM 1765 O O . LEU A 1 229 ? 13.086 7.297 8.727 1 98 229 LEU A O 1
ATOM 1769 N N . ASP A 1 230 ? 13.32 5.625 7.191 1 98.25 230 ASP A N 1
ATOM 1770 C CA . ASP A 1 230 ? 12.938 6.535 6.117 1 98.25 230 ASP A CA 1
ATOM 1771 C C . ASP A 1 230 ? 11.984 5.859 5.133 1 98.25 230 ASP A C 1
ATOM 1773 O O . ASP A 1 230 ? 11.477 6.504 4.211 1 98.25 230 ASP A O 1
ATOM 1777 N N . THR A 1 231 ? 11.766 4.578 5.34 1 98.69 231 THR A N 1
ATOM 1778 C CA . THR A 1 231 ? 10.922 3.803 4.43 1 98.69 231 THR A CA 1
ATOM 1779 C C . THR A 1 231 ? 10.094 2.783 5.199 1 98.69 231 THR A C 1
ATOM 1781 O O . THR A 1 231 ? 10.594 2.107 6.098 1 98.69 231 THR A O 1
ATOM 1784 N N . VAL A 1 232 ? 8.789 2.686 4.891 1 98.81 232 VAL A N 1
ATOM 1785 C CA . VAL A 1 232 ? 7.926 1.678 5.496 1 98.81 232 VAL A CA 1
ATOM 1786 C C . VAL A 1 232 ? 6.953 1.139 4.449 1 98.81 232 VAL A C 1
ATOM 1788 O O . VAL A 1 232 ? 6.441 1.896 3.619 1 98.81 232 VAL A O 1
ATOM 1791 N N . ASN A 1 233 ? 6.777 -0.096 4.379 1 98.88 233 ASN A N 1
ATOM 1792 C CA . ASN A 1 233 ? 5.836 -0.846 3.557 1 98.88 233 ASN A CA 1
ATOM 1793 C C . ASN A 1 233 ? 5.008 -1.817 4.395 1 98.88 233 ASN A C 1
ATOM 1795 O O . ASN A 1 233 ? 5.562 -2.67 5.09 1 98.88 233 ASN A O 1
ATOM 1799 N N . ALA A 1 234 ? 3.6 -1.679 4.336 1 98.88 234 ALA A N 1
ATOM 1800 C CA . ALA A 1 234 ? 2.791 -2.4 5.316 1 98.88 234 ALA A CA 1
ATOM 1801 C C . ALA A 1 234 ? 1.394 -2.684 4.77 1 98.88 234 ALA A C 1
ATOM 1803 O O . ALA A 1 234 ? 0.939 -2.023 3.834 1 98.88 234 ALA A O 1
ATOM 1804 N N . GLY A 1 235 ? 0.778 -3.771 5.281 1 98.75 235 GLY A N 1
ATOM 1805 C CA . GLY A 1 235 ? -0.668 -3.914 5.242 1 98.75 235 GLY A CA 1
ATOM 1806 C C . GLY A 1 235 ? -1.371 -3.203 6.383 1 98.75 235 GLY A C 1
ATOM 1807 O O . GLY A 1 235 ? -0.772 -2.961 7.434 1 98.75 235 GLY A O 1
ATOM 1808 N N . LEU A 1 236 ? -2.633 -2.805 6.152 1 98.75 236 LEU A N 1
ATOM 1809 C CA . LEU A 1 236 ? -3.385 -2.141 7.215 1 98.75 236 LEU A CA 1
ATOM 1810 C C . LEU A 1 236 ? -4.832 -2.621 7.238 1 98.75 236 LEU A C 1
ATOM 1812 O O . LEU A 1 236 ? -5.316 -3.195 6.258 1 98.75 236 LEU A O 1
ATOM 1816 N N . VAL A 1 237 ? -5.504 -2.449 8.383 1 98.81 237 VAL A N 1
ATOM 1817 C CA . VAL A 1 237 ? -6.93 -2.693 8.594 1 98.81 237 VAL A CA 1
ATOM 1818 C C . VAL A 1 237 ? -7.621 -1.394 9 1 98.81 237 VAL A C 1
ATOM 1820 O O . VAL A 1 237 ? -7.121 -0.656 9.852 1 98.81 237 VAL A O 1
ATOM 1823 N N . LEU A 1 238 ? -8.68 -1.126 8.344 1 98.88 238 LEU A N 1
ATOM 1824 C CA . LEU A 1 238 ? -9.5 0.035 8.672 1 98.88 238 LEU A CA 1
ATOM 1825 C C . LEU A 1 238 ? -10.602 -0.337 9.656 1 98.88 238 LEU A C 1
ATOM 1827 O O . LEU A 1 238 ? -10.953 -1.513 9.789 1 98.88 238 LEU A O 1
ATOM 1831 N N . SER A 1 239 ? -11.133 0.645 10.312 1 98.81 239 SER A N 1
ATOM 1832 C CA . SER A 1 239 ? -12.148 0.44 11.344 1 98.81 239 SER A CA 1
ATOM 1833 C C . SER A 1 239 ? -13.414 -0.172 10.758 1 98.81 239 SER A C 1
ATOM 1835 O O . SER A 1 239 ? -14.164 -0.854 11.461 1 98.81 239 SER A O 1
ATOM 1837 N N . GLY A 1 240 ? -13.656 0.053 9.492 1 98.19 240 GLY A N 1
ATOM 1838 C CA . GLY A 1 240 ? -14.812 -0.546 8.844 1 98.19 240 GLY A CA 1
ATOM 1839 C C . GLY A 1 240 ? -14.555 -1.963 8.359 1 98.19 240 GLY A C 1
ATOM 1840 O O . GLY A 1 240 ? -15.445 -2.6 7.789 1 98.19 240 GLY A O 1
ATOM 1841 N N . GLY A 1 241 ? -13.367 -2.428 8.523 1 98.19 241 GLY A N 1
ATOM 1842 C CA . GLY A 1 241 ? -13.055 -3.809 8.195 1 98.19 241 GLY A CA 1
ATOM 1843 C C . GLY A 1 241 ? -12.25 -3.947 6.91 1 98.19 241 GLY A C 1
ATOM 1844 O O . GLY A 1 241 ? -11.664 -4.996 6.652 1 98.19 241 GLY A O 1
ATOM 1845 N N . ALA A 1 242 ? -12.203 -2.986 6.094 1 98.62 242 ALA A N 1
ATOM 1846 C CA . ALA A 1 242 ? -11.414 -3.016 4.859 1 98.62 242 ALA A CA 1
ATOM 1847 C C . ALA A 1 242 ? -9.93 -3.156 5.16 1 98.62 242 ALA A C 1
ATOM 1849 O O . ALA A 1 242 ? -9.469 -2.807 6.25 1 98.62 242 ALA A O 1
ATOM 1850 N N . THR A 1 243 ? -9.258 -3.752 4.262 1 98.81 243 THR A N 1
ATOM 1851 C CA . THR A 1 243 ? -7.801 -3.855 4.355 1 98.81 243 THR A CA 1
ATOM 1852 C C . THR A 1 243 ? -7.133 -3.086 3.221 1 98.81 243 THR A C 1
ATOM 1854 O O . THR A 1 243 ? -7.805 -2.604 2.309 1 98.81 243 THR A O 1
ATOM 1857 N N . GLY A 1 244 ? -5.871 -2.859 3.275 1 98.81 244 GLY A N 1
ATOM 1858 C CA . GLY A 1 244 ? -5.141 -2.127 2.256 1 98.81 244 GLY A CA 1
ATOM 1859 C C . GLY A 1 244 ? -3.637 -2.146 2.467 1 98.81 244 GLY A C 1
ATOM 1860 O O . GLY A 1 244 ? -3.127 -2.953 3.248 1 98.81 244 GLY A O 1
ATOM 1861 N N . THR A 1 245 ? -2.936 -1.336 1.66 1 98.94 245 THR A N 1
ATOM 1862 C CA . THR A 1 245 ? -1.486 -1.212 1.776 1 98.94 245 THR A CA 1
ATOM 1863 C C . THR A 1 245 ? -1.08 0.249 1.949 1 98.94 245 THR A C 1
ATOM 1865 O O . THR A 1 245 ? -1.759 1.15 1.454 1 98.94 245 THR A O 1
ATOM 1868 N N . LEU A 1 246 ? -0.045 0.442 2.674 1 98.88 246 LEU A N 1
ATOM 1869 C CA . LEU A 1 246 ? 0.604 1.738 2.84 1 98.88 246 LEU A CA 1
ATOM 1870 C C . LEU A 1 246 ? 2.098 1.639 2.553 1 98.88 246 LEU A C 1
ATOM 1872 O O . LEU A 1 246 ? 2.799 0.824 3.158 1 98.88 246 LEU A O 1
ATOM 1876 N N . SER A 1 247 ? 2.604 2.41 1.558 1 98.94 247 SER A N 1
ATOM 1877 C CA . SER A 1 247 ? 4.023 2.529 1.237 1 98.94 247 SER A CA 1
ATOM 1878 C C . SER A 1 247 ? 4.48 3.982 1.301 1 98.94 247 SER A C 1
ATOM 1880 O O . SER A 1 247 ? 3.979 4.832 0.561 1 98.94 247 SER A O 1
ATOM 1882 N N . MET A 1 248 ? 5.359 4.234 2.219 1 98.81 248 MET A N 1
ATOM 1883 C CA . MET A 1 248 ? 5.938 5.566 2.354 1 98.81 248 MET A CA 1
ATOM 1884 C C . MET A 1 248 ? 7.461 5.5 2.359 1 98.81 248 MET A C 1
ATOM 1886 O O . MET A 1 248 ? 8.047 4.711 3.104 1 98.81 248 MET A O 1
ATOM 1890 N N . SER A 1 249 ? 8.125 6.285 1.479 1 98.75 249 SER A N 1
ATOM 1891 C CA . SER A 1 249 ? 9.586 6.352 1.442 1 98.75 249 SER A CA 1
ATOM 1892 C C . SER A 1 249 ? 10.062 7.777 1.203 1 98.75 249 SER A C 1
ATOM 1894 O O . SER A 1 249 ? 9.523 8.492 0.358 1 98.75 249 SER A O 1
ATOM 1896 N N . PHE A 1 250 ? 11.023 8.148 1.979 1 98.38 250 PHE A N 1
ATOM 1897 C CA . PHE A 1 250 ? 11.688 9.43 1.773 1 98.38 250 PHE A CA 1
ATOM 1898 C C . PHE A 1 250 ? 13.086 9.227 1.195 1 98.38 250 PHE A C 1
ATOM 1900 O O . PHE A 1 250 ? 13.898 10.148 1.175 1 98.38 250 PHE A O 1
ATOM 1907 N N . ALA A 1 251 ? 13.328 7.992 0.683 1 97.94 251 ALA A N 1
ATOM 1908 C CA . ALA A 1 251 ? 14.594 7.617 0.066 1 97.94 251 ALA A CA 1
ATOM 1909 C C . ALA A 1 251 ? 14.375 6.965 -1.296 1 97.94 251 ALA A C 1
ATOM 1911 O O . ALA A 1 251 ? 15.195 6.168 -1.749 1 97.94 251 ALA A O 1
ATOM 1912 N N . SER A 1 252 ? 13.25 7.238 -1.961 1 98.5 252 SER A N 1
ATOM 1913 C CA . SER A 1 252 ? 12.898 6.582 -3.217 1 98.5 252 SER A CA 1
ATOM 1914 C C . SER A 1 252 ? 13.453 7.348 -4.414 1 98.5 252 SER A C 1
ATOM 1916 O O . SER A 1 252 ? 13.344 8.578 -4.477 1 98.5 252 SER A O 1
ATOM 1918 N N . THR A 1 253 ? 14 6.629 -5.414 1 98.06 253 THR A N 1
ATOM 1919 C CA . THR A 1 253 ? 14.461 7.242 -6.656 1 98.06 253 THR A CA 1
ATOM 1920 C C . THR A 1 253 ? 13.297 7.492 -7.602 1 98.06 253 THR A C 1
ATOM 1922 O O . THR A 1 253 ? 13.453 8.156 -8.633 1 98.06 253 THR A O 1
ATOM 1925 N N . ARG A 1 254 ? 12.156 6.973 -7.25 1 98.31 254 ARG A N 1
ATOM 1926 C CA . ARG A 1 254 ? 10.914 7.23 -7.969 1 98.31 254 ARG A CA 1
ATOM 1927 C C . ARG A 1 254 ? 9.93 8 -7.098 1 98.31 254 ARG A C 1
ATOM 1929 O O . ARG A 1 254 ? 9.781 7.711 -5.906 1 98.31 254 ARG A O 1
ATOM 1936 N N . ARG A 1 255 ? 9.258 8.984 -7.688 1 97.88 255 ARG A N 1
ATOM 1937 C CA . ARG A 1 255 ? 8.266 9.773 -6.969 1 97.88 255 ARG A CA 1
ATOM 1938 C C . ARG A 1 255 ? 6.863 9.219 -7.168 1 97.88 255 ARG A C 1
ATOM 1940 O O . ARG A 1 255 ? 6.527 8.742 -8.258 1 97.88 255 ARG A O 1
ATOM 1947 N N . ALA A 1 256 ? 6.086 9.25 -6.121 1 98.31 256 ALA A N 1
ATOM 1948 C CA . ALA A 1 256 ? 4.672 8.898 -6.23 1 98.31 256 ALA A CA 1
ATOM 1949 C C . ALA A 1 256 ? 3.85 9.602 -5.152 1 98.31 256 ALA A C 1
ATOM 1951 O O . ALA A 1 256 ? 4.324 9.797 -4.031 1 98.31 256 ALA A O 1
ATOM 1952 N N . THR A 1 257 ? 2.707 10.109 -5.434 1 98.56 257 THR A N 1
ATOM 1953 C CA . THR A 1 257 ? 1.592 10.492 -4.574 1 98.56 257 THR A CA 1
ATOM 1954 C C . THR A 1 257 ? 0.292 9.859 -5.066 1 98.56 257 THR A C 1
ATOM 1956 O O . THR A 1 257 ? -0.227 10.234 -6.117 1 98.56 257 THR A O 1
ATOM 1959 N N . GLU A 1 258 ? -0.227 8.938 -4.246 1 98.75 258 GLU A N 1
ATOM 1960 C CA . GLU A 1 258 ? -1.428 8.25 -4.703 1 98.75 258 GLU A CA 1
ATOM 1961 C C . GLU A 1 258 ? -2.238 7.715 -3.523 1 98.75 258 GLU A C 1
ATOM 1963 O O . GLU A 1 258 ? -1.698 7.027 -2.652 1 98.75 258 GLU A O 1
ATOM 1968 N N . LEU A 1 259 ? -3.441 8.031 -3.412 1 98.88 259 LEU A N 1
ATOM 1969 C CA . LEU A 1 259 ? -4.441 7.402 -2.557 1 98.88 259 LEU A CA 1
ATOM 1970 C C . LEU A 1 259 ? -5.551 6.773 -3.393 1 98.88 259 LEU A C 1
ATOM 1972 O O . LEU A 1 259 ? -6.18 7.449 -4.211 1 98.88 259 LEU A O 1
ATOM 1976 N N . VAL A 1 260 ? -5.758 5.539 -3.234 1 98.94 260 VAL A N 1
ATOM 1977 C CA . VAL A 1 260 ? -6.852 4.824 -3.893 1 98.94 260 VAL A CA 1
ATOM 1978 C C . VAL A 1 260 ? -7.781 4.219 -2.844 1 98.94 260 VAL A C 1
ATOM 1980 O O . VAL A 1 260 ? -7.328 3.51 -1.941 1 98.94 260 VAL A O 1
ATOM 1983 N N . ILE A 1 261 ? -9.008 4.473 -2.91 1 98.94 261 ILE A N 1
ATOM 1984 C CA . ILE A 1 261 ? -10.047 3.852 -2.096 1 98.94 261 ILE A CA 1
ATOM 1985 C C . ILE A 1 261 ? -11.031 3.107 -2.996 1 98.94 261 ILE A C 1
ATOM 1987 O O . ILE A 1 261 ? -11.594 3.689 -3.924 1 98.94 261 ILE A O 1
ATOM 1991 N N . ILE A 1 262 ? -11.195 1.862 -2.74 1 98.94 262 ILE A N 1
ATOM 1992 C CA . ILE A 1 262 ? -12.07 0.995 -3.523 1 98.94 262 ILE A CA 1
ATOM 1993 C C . ILE A 1 262 ? -13.266 0.567 -2.678 1 98.94 262 ILE A C 1
ATOM 1995 O O . ILE A 1 262 ? -13.109 0.149 -1.529 1 98.94 262 ILE A O 1
ATOM 1999 N N . GLY A 1 263 ? -14.406 0.64 -3.244 1 98.75 263 GLY A N 1
ATOM 2000 C CA . GLY A 1 263 ? -15.625 0.19 -2.59 1 98.75 263 GLY A CA 1
ATOM 2001 C C . GLY A 1 263 ? -16.5 -0.661 -3.488 1 98.75 263 GLY A C 1
ATOM 2002 O O . GLY A 1 263 ? -16.125 -0.967 -4.621 1 98.75 263 GLY A O 1
ATOM 2003 N N . THR A 1 264 ? -17.641 -1.079 -2.992 1 98.06 264 THR A N 1
ATOM 2004 C CA . THR A 1 264 ? -18.547 -1.997 -3.67 1 98.06 264 THR A CA 1
ATOM 2005 C C . THR A 1 264 ? -19.219 -1.317 -4.863 1 98.06 264 THR A C 1
ATOM 2007 O O . THR A 1 264 ? -19.797 -1.987 -5.723 1 98.06 264 THR A O 1
ATOM 2010 N N . GLN A 1 265 ? -19.094 0.053 -4.984 1 98.44 265 GLN A N 1
ATOM 2011 C CA . GLN A 1 265 ? -19.812 0.742 -6.051 1 98.44 265 GLN A CA 1
ATOM 2012 C C . GLN A 1 265 ? -18.859 1.524 -6.941 1 98.44 265 GLN A C 1
ATOM 2014 O O . GLN A 1 265 ? -19.281 2.209 -7.875 1 98.44 265 GLN A O 1
ATOM 2019 N N . GLY A 1 266 ? -17.672 1.477 -6.664 1 98.5 266 GLY A N 1
ATOM 2020 C CA . GLY A 1 266 ? -16.688 2.213 -7.453 1 98.5 266 GLY A CA 1
ATOM 2021 C C . GLY A 1 266 ? -15.422 2.537 -6.688 1 98.5 266 GLY A C 1
ATOM 2022 O O . GLY A 1 266 ? -15.156 1.943 -5.641 1 98.5 266 GLY A O 1
ATOM 2023 N N . SER A 1 267 ? -14.641 3.5 -7.219 1 98.88 267 SER A N 1
ATOM 2024 C CA . SER A 1 267 ? -13.359 3.803 -6.594 1 98.88 267 SER A CA 1
ATOM 2025 C C . SER A 1 267 ? -13.039 5.293 -6.676 1 98.88 267 SER A C 1
ATOM 2027 O O . SER A 1 267 ? -13.57 6 -7.535 1 98.88 267 SER A O 1
ATOM 2029 N N . PHE A 1 268 ? -12.367 5.719 -5.73 1 98.88 268 PHE A N 1
ATOM 2030 C CA . PHE A 1 268 ? -11.805 7.059 -5.625 1 98.88 268 PHE A CA 1
ATOM 2031 C C . PHE A 1 268 ? -10.289 7.023 -5.777 1 98.88 268 PHE A C 1
ATOM 2033 O O . PHE A 1 268 ? -9.625 6.16 -5.199 1 98.88 268 PHE A O 1
ATOM 2040 N N . HIS A 1 269 ? -9.734 7.992 -6.598 1 98.81 269 HIS A N 1
ATOM 2041 C CA . HIS A 1 269 ? -8.305 8.062 -6.863 1 98.81 269 HIS A CA 1
ATOM 2042 C C . HIS A 1 269 ? -7.793 9.492 -6.742 1 98.81 269 HIS A C 1
ATOM 2044 O O . HIS A 1 269 ? -8.344 10.406 -7.363 1 98.81 269 HIS A O 1
ATOM 2050 N N . LEU A 1 270 ? -6.742 9.656 -5.887 1 98.88 270 LEU A N 1
ATOM 2051 C CA . LEU A 1 270 ? -6.102 10.953 -5.699 1 98.88 270 LEU A CA 1
ATOM 2052 C C . LEU A 1 270 ? -4.617 10.883 -6.043 1 98.88 270 LEU A C 1
ATOM 2054 O O . LEU A 1 270 ? -3.904 10.008 -5.547 1 98.88 270 LEU A O 1
ATOM 2058 N N . THR A 1 271 ? -4.094 11.766 -6.945 1 98.69 271 THR A N 1
ATOM 2059 C CA . THR A 1 271 ? -2.688 11.961 -7.277 1 98.69 271 THR A CA 1
ATOM 2060 C C . THR A 1 271 ? -2.316 13.438 -7.215 1 98.69 271 THR A C 1
ATOM 2062 O O . THR A 1 271 ? -3.17 14.289 -6.945 1 98.69 271 THR A O 1
ATOM 2065 N N . ASP A 1 272 ? -1.031 13.688 -7.312 1 97.75 272 ASP A N 1
ATOM 2066 C CA . ASP A 1 272 ? -0.63 15.086 -7.387 1 97.75 272 ASP A CA 1
ATOM 2067 C C . ASP A 1 272 ? -0.029 15.414 -8.75 1 97.75 272 ASP A C 1
ATOM 2069 O O . ASP A 1 272 ? 0.354 14.508 -9.5 1 97.75 272 ASP A O 1
ATOM 2073 N N . GLY A 1 273 ? -0.175 16.703 -9.133 1 95.69 273 GLY A N 1
ATOM 2074 C CA . GLY A 1 273 ? 0.38 17.25 -10.359 1 95.69 273 GLY A CA 1
ATOM 2075 C C . GLY A 1 273 ? 0.824 18.688 -10.219 1 95.69 273 GLY A C 1
ATOM 2076 O O . GLY A 1 273 ? 0.758 19.266 -9.133 1 95.69 273 GLY A O 1
ATOM 2077 N N . PRO A 1 274 ? 1.294 19.25 -11.312 1 95.31 274 PRO A N 1
ATOM 2078 C CA . PRO A 1 274 ? 1.832 20.609 -11.266 1 95.31 274 PRO A CA 1
ATOM 2079 C C . PRO A 1 274 ? 0.787 21.641 -10.852 1 95.31 274 PRO A C 1
ATOM 2081 O O . PRO A 1 274 ? 1.132 22.688 -10.281 1 95.31 274 PRO A O 1
ATOM 2084 N N . ASP A 1 275 ? -0.489 21.359 -11.062 1 97.06 275 ASP A N 1
ATOM 2085 C CA . ASP A 1 275 ? -1.547 22.328 -10.781 1 97.06 275 ASP A CA 1
ATOM 2086 C C . ASP A 1 275 ? -2.299 21.953 -9.5 1 97.06 275 ASP A C 1
ATOM 2088 O O . ASP A 1 275 ? -3.34 22.547 -9.195 1 97.06 275 ASP A O 1
ATOM 2092 N N . GLY A 1 276 ? -1.76 21.016 -8.844 1 97.75 276 GLY A N 1
ATOM 2093 C CA . GLY A 1 276 ? -2.396 20.594 -7.609 1 97.75 276 GLY A CA 1
ATOM 2094 C C . GLY A 1 276 ? -2.754 19.109 -7.598 1 97.75 276 GLY A C 1
ATOM 2095 O O . GLY A 1 276 ? -2.248 18.344 -8.414 1 97.75 276 GLY A O 1
ATOM 2096 N N . TYR A 1 277 ? -3.619 18.797 -6.625 1 98.5 277 TYR A N 1
ATOM 2097 C CA . TYR A 1 277 ? -4.078 17.422 -6.523 1 98.5 277 TYR A CA 1
ATOM 2098 C C . TYR A 1 277 ? -5.176 17.141 -7.539 1 98.5 2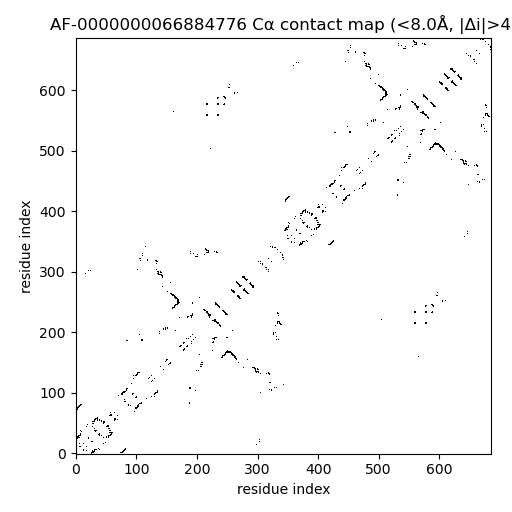77 TYR A C 1
ATOM 2100 O O . TYR A 1 277 ? -6.027 17.984 -7.801 1 98.5 277 TYR A O 1
ATOM 2108 N N . VAL A 1 278 ? -5.086 15.969 -8.102 1 98.81 278 VAL A N 1
ATOM 2109 C CA . VAL A 1 278 ? -6.098 15.5 -9.047 1 98.81 278 VAL A CA 1
ATOM 2110 C C . VAL A 1 278 ? -6.945 14.414 -8.391 1 98.81 278 VAL A C 1
ATOM 2112 O O . VAL A 1 278 ? -6.426 13.367 -7.988 1 98.81 278 VAL A O 1
ATOM 2115 N N . LEU A 1 279 ? -8.227 14.633 -8.234 1 98.81 279 LEU A N 1
ATOM 2116 C CA . LEU A 1 279 ? -9.195 13.695 -7.68 1 98.81 279 LEU A CA 1
ATOM 2117 C C . LEU A 1 279 ? -10.047 13.078 -8.789 1 98.81 279 LEU A C 1
ATOM 2119 O O . LEU A 1 279 ? -10.555 13.789 -9.656 1 98.81 279 LEU A O 1
ATOM 2123 N N . THR A 1 280 ? -10.188 11.836 -8.75 1 98.81 280 THR A N 1
ATOM 2124 C CA . THR A 1 280 ? -11.016 11.133 -9.727 1 98.81 280 THR A CA 1
ATOM 2125 C C . THR A 1 280 ? -11.938 10.133 -9.031 1 98.81 280 THR A C 1
ATOM 2127 O O . THR A 1 280 ? -11.492 9.359 -8.18 1 98.81 280 THR A O 1
ATOM 2130 N N . LEU A 1 281 ? -13.227 10.172 -9.289 1 98.75 281 LEU A N 1
ATOM 2131 C CA . LEU A 1 281 ? -14.25 9.219 -8.891 1 98.75 281 LEU A CA 1
ATOM 2132 C C . LEU A 1 281 ? -14.719 8.391 -10.086 1 98.75 281 LEU A C 1
ATOM 2134 O O . LEU A 1 281 ? -15.102 8.938 -11.117 1 98.75 281 LEU A O 1
ATOM 2138 N N . GLU A 1 282 ? -14.578 7.145 -10.023 1 98.75 282 GLU A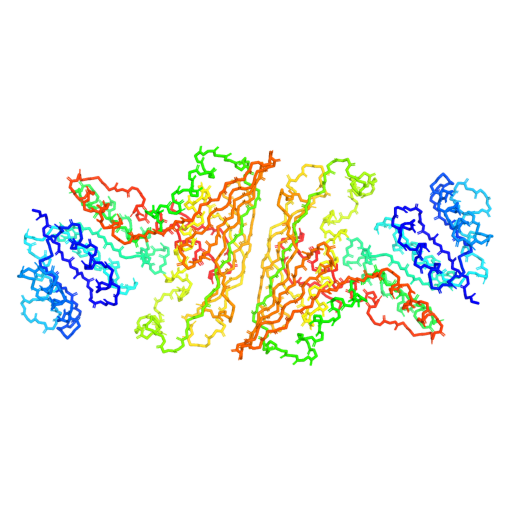 N 1
ATOM 2139 C CA . GLU A 1 282 ? -15.062 6.207 -11.039 1 98.75 282 GLU A CA 1
ATOM 2140 C C . GLU A 1 282 ? -16.047 5.215 -10.445 1 98.75 282 GLU A C 1
ATOM 2142 O O . GLU A 1 282 ? -15.68 4.363 -9.633 1 98.75 282 GLU A O 1
ATOM 2147 N N . LEU A 1 283 ? -17.266 5.207 -10.898 1 98.5 283 LEU A N 1
ATOM 2148 C CA . LEU A 1 283 ? -18.328 4.375 -10.336 1 98.5 283 LEU A CA 1
ATOM 2149 C C . LEU A 1 283 ? -18.703 3.25 -11.297 1 98.5 283 LEU A C 1
ATOM 2151 O O . LEU A 1 283 ? -18.5 3.369 -12.508 1 98.5 283 LEU A O 1
ATOM 2155 N N . LEU A 1 284 ? -19.219 2.217 -10.758 1 97.19 284 LEU A N 1
ATOM 2156 C CA . LEU A 1 284 ? -19.641 1.069 -11.555 1 97.19 284 LEU A CA 1
ATOM 2157 C C . LEU A 1 284 ? -20.797 1.44 -12.469 1 97.19 284 LEU A C 1
ATOM 2159 O O . LEU A 1 284 ? -21.031 0.791 -13.492 1 97.19 284 LEU A O 1
ATOM 2163 N N . SER A 1 285 ? -21.469 2.398 -12.156 1 97.19 285 SER A N 1
ATOM 2164 C CA . SER A 1 285 ? -22.578 2.869 -12.977 1 97.19 285 SER A CA 1
ATOM 2165 C C . SER A 1 285 ? -22.078 3.496 -14.273 1 97.19 285 SER A C 1
ATOM 2167 O O . SER A 1 285 ? -22.859 3.721 -15.203 1 97.19 285 SER A O 1
ATOM 2169 N N . GLY A 1 286 ? -20.797 3.803 -14.266 1 96.56 286 GLY A N 1
ATOM 2170 C CA . GLY A 1 286 ? -20.234 4.453 -15.438 1 96.56 286 GLY A CA 1
ATOM 2171 C C . GLY A 1 286 ? -19.953 5.926 -15.219 1 96.56 286 GLY A C 1
ATOM 2172 O O . GLY A 1 286 ? -19.25 6.547 -16.016 1 96.56 286 GLY A O 1
ATOM 2173 N N . GLU A 1 287 ? -20.531 6.469 -14.156 1 97.75 287 GLU A N 1
ATOM 2174 C CA . GLU A 1 287 ? -20.266 7.871 -13.844 1 97.75 287 GLU A CA 1
ATOM 2175 C C . GLU A 1 287 ? -18.797 8.086 -13.477 1 97.75 287 GLU A C 1
ATOM 2177 O O . GLU A 1 287 ? -18.219 7.312 -12.719 1 97.75 287 GLU A O 1
ATOM 2182 N N . ARG A 1 288 ? -18.25 9.164 -14.078 1 98.06 288 ARG A N 1
ATOM 2183 C CA . ARG A 1 288 ? -16.891 9.586 -13.773 1 98.06 288 ARG A CA 1
ATOM 2184 C C . ARG A 1 288 ? -16.828 11.078 -13.469 1 98.06 288 ARG A C 1
ATOM 2186 O O . ARG A 1 288 ? -17.375 11.891 -14.211 1 98.06 288 ARG A O 1
ATOM 2193 N N . ARG A 1 289 ? -16.219 11.461 -12.289 1 98.5 289 ARG A N 1
ATOM 2194 C CA . ARG A 1 289 ? -15.953 12.836 -11.891 1 98.5 289 ARG A CA 1
ATOM 2195 C C . ARG A 1 289 ? -14.453 13.062 -11.688 1 98.5 289 ARG A C 1
ATOM 2197 O O . ARG A 1 289 ? -13.766 12.227 -11.102 1 98.5 289 ARG A O 1
ATOM 2204 N N . THR A 1 290 ? -13.938 14.156 -12.25 1 98.62 290 THR A N 1
ATOM 2205 C CA . THR A 1 290 ? -12.547 14.523 -12.023 1 98.62 290 THR A CA 1
ATOM 2206 C C . THR A 1 290 ? -12.43 16 -11.688 1 98.62 290 THR A C 1
ATOM 2208 O O . THR A 1 290 ? -13.055 16.844 -12.336 1 98.62 290 THR A O 1
ATOM 2211 N N . GLU A 1 291 ? -11.641 16.359 -10.625 1 98.56 291 GLU A N 1
ATOM 2212 C CA . GLU A 1 291 ? -11.344 17.719 -10.219 1 98.56 291 GLU A CA 1
ATOM 2213 C C . GLU A 1 291 ? -9.859 17.891 -9.914 1 98.56 291 GLU A C 1
ATOM 2215 O O . GLU A 1 291 ? -9.211 16.984 -9.383 1 98.56 291 GLU A O 1
ATOM 2220 N N . THR A 1 292 ? -9.281 18.984 -10.336 1 98.56 292 THR A N 1
ATOM 2221 C CA . THR A 1 292 ? -7.949 19.422 -9.93 1 98.56 292 THR A CA 1
ATOM 2222 C C . THR A 1 292 ? -8.031 20.641 -9.008 1 98.56 292 THR A C 1
ATOM 2224 O O . THR A 1 292 ? -8.625 21.656 -9.367 1 98.56 292 THR A O 1
ATOM 2227 N N . ILE A 1 293 ? -7.484 20.531 -7.738 1 98.56 293 ILE A N 1
ATOM 2228 C CA . ILE A 1 293 ? -7.617 21.562 -6.715 1 98.56 293 ILE A CA 1
ATOM 2229 C C . ILE A 1 293 ? -6.25 21.859 -6.105 1 98.56 293 ILE A C 1
ATOM 2231 O O . ILE A 1 293 ? -5.488 20.938 -5.785 1 98.56 293 ILE A O 1
ATOM 2235 N N . LYS A 1 294 ? -5.922 23.062 -6 1 96.38 294 LYS A N 1
ATOM 2236 C CA . LYS A 1 294 ? -4.738 23.562 -5.309 1 96.38 294 LYS A CA 1
ATOM 2237 C C . LYS A 1 294 ? -5.113 24.641 -4.297 1 96.38 294 LYS A C 1
ATOM 2239 O O . LYS A 1 294 ? -5.758 25.625 -4.648 1 96.38 294 LYS A O 1
ATOM 2244 N N . SER A 1 295 ? -4.746 24.453 -3.006 1 95.81 295 SER A N 1
ATOM 2245 C CA . SER A 1 295 ? -5.098 25.422 -1.978 1 95.81 295 SER A CA 1
ATOM 2246 C C . SER A 1 295 ? -3.891 25.781 -1.115 1 95.81 295 SER A C 1
ATOM 2248 O O . SER A 1 295 ? -2.801 25.234 -1.311 1 95.81 295 SER A O 1
ATOM 2250 N N . ARG A 1 296 ? -4.137 26.734 -0.196 1 93.75 296 ARG A N 1
ATOM 2251 C CA . ARG A 1 296 ? -3.145 27.188 0.773 1 93.75 296 ARG A CA 1
ATOM 2252 C C . ARG A 1 296 ? -3.49 26.703 2.178 1 93.75 296 ARG A C 1
ATOM 2254 O O . ARG A 1 296 ? -4.074 27.453 2.969 1 93.75 296 ARG A O 1
ATOM 2261 N N . GLY A 1 297 ? -3.045 25.562 2.504 1 97 297 GLY A N 1
ATOM 2262 C CA . GLY A 1 297 ? -3.471 24.844 3.693 1 97 297 GLY A CA 1
ATOM 2263 C C . GLY A 1 297 ? -3.131 25.562 4.984 1 97 297 GLY A C 1
ATOM 2264 O O . GLY A 1 297 ? -3.969 25.656 5.883 1 97 297 GLY A O 1
ATOM 2265 N N . VAL A 1 298 ? -1.946 26.172 5.113 1 97.88 298 VAL A N 1
ATOM 2266 C CA . VAL A 1 298 ? -1.505 26.812 6.344 1 97.88 298 VAL A CA 1
ATOM 2267 C C . VAL A 1 298 ? -2.322 28.094 6.578 1 97.88 298 VAL A C 1
ATOM 2269 O O . VAL A 1 298 ? -2.711 28.375 7.707 1 97.88 298 VAL A O 1
ATOM 2272 N N . GLU A 1 299 ? -2.641 28.812 5.535 1 97.69 299 GLU A N 1
ATOM 2273 C CA . GLU A 1 299 ? -3.5 30 5.672 1 97.69 299 GLU A CA 1
ATOM 2274 C C . GLU A 1 299 ? -4.867 29.609 6.234 1 97.69 299 GLU A C 1
ATOM 2276 O O . GLU A 1 299 ? -5.383 30.281 7.129 1 97.69 299 GLU A O 1
ATOM 2281 N N . LEU A 1 300 ? -5.387 28.516 5.75 1 97.88 300 LEU A N 1
ATOM 2282 C CA . LEU A 1 300 ? -6.719 28.094 6.156 1 97.88 300 LEU A CA 1
ATOM 2283 C C . LEU A 1 300 ? -6.715 27.562 7.586 1 97.88 300 LEU A C 1
ATOM 2285 O O . LEU A 1 300 ? -7.66 27.797 8.344 1 97.88 300 LEU A O 1
ATOM 2289 N N . GLU A 1 301 ? -5.695 26.891 7.977 1 97.62 301 GLU A N 1
ATOM 2290 C CA . GLU A 1 301 ? -5.621 26.391 9.344 1 97.62 301 GLU A CA 1
ATOM 2291 C C . GLU A 1 301 ? -5.422 27.516 10.344 1 97.62 301 GLU A C 1
ATOM 2293 O O . GLU A 1 301 ? -5.984 27.5 11.438 1 97.62 301 GLU A O 1
ATOM 2298 N N . VAL A 1 302 ? -4.652 28.531 10.031 1 97.25 302 VAL A N 1
ATOM 2299 C CA . VAL A 1 302 ? -4.457 29.703 10.891 1 97.25 302 VAL A CA 1
ATOM 2300 C C . VAL A 1 302 ? -5.773 30.453 11.039 1 97.25 302 VAL A C 1
ATOM 2302 O O . VAL A 1 302 ? -6.129 30.891 12.133 1 97.25 302 VAL A O 1
ATOM 2305 N N . LYS A 1 303 ? -6.488 30.562 9.977 1 96.69 303 LYS A N 1
ATOM 2306 C CA . LYS A 1 303 ? -7.809 31.188 10.055 1 96.69 303 LYS A CA 1
ATOM 2307 C C . LYS A 1 303 ? -8.703 30.438 11.039 1 96.69 303 LYS A C 1
ATOM 2309 O O . LYS A 1 303 ? -9.359 31.062 11.875 1 96.69 303 LYS A O 1
ATOM 2314 N N . ALA A 1 304 ? -8.695 29.219 10.906 1 97.12 304 ALA A N 1
ATOM 2315 C CA . ALA A 1 304 ? -9.523 28.391 11.789 1 97.12 304 ALA A CA 1
ATOM 2316 C C . ALA A 1 304 ? -9.117 28.594 13.25 1 97.12 304 ALA A C 1
ATOM 2318 O O . ALA A 1 304 ? -9.977 28.641 14.133 1 97.12 304 ALA A O 1
ATOM 2319 N N . PHE A 1 305 ? -7.875 28.641 13.547 1 96.88 305 PHE A N 1
ATOM 2320 C CA . PHE A 1 305 ? -7.375 28.859 14.898 1 96.88 305 PHE A CA 1
ATOM 2321 C C . PHE A 1 305 ? -7.824 30.203 15.438 1 96.88 305 PHE A C 1
ATOM 2323 O O . PHE A 1 305 ? -8.305 30.312 16.562 1 96.88 305 PHE A O 1
ATOM 2330 N N . LEU A 1 306 ? -7.715 31.25 14.648 1 96.12 306 LEU A N 1
ATOM 2331 C CA . LEU A 1 306 ? -8.125 32.594 15.055 1 96.12 306 LEU A CA 1
ATOM 2332 C C . LEU A 1 306 ? -9.633 32.656 15.312 1 96.12 306 LEU A C 1
ATOM 2334 O O . LEU A 1 306 ? -10.078 33.281 16.266 1 96.12 306 LEU A O 1
ATOM 2338 N N . GLU A 1 307 ? -10.305 31.984 14.523 1 95.19 307 GLU A N 1
ATOM 2339 C CA . GLU A 1 307 ? -11.75 31.906 14.734 1 95.19 307 GLU A CA 1
ATOM 2340 C C . GLU A 1 307 ? -12.086 31.156 16.016 1 95.19 307 GLU A C 1
ATOM 2342 O O . GLU A 1 307 ? -13.031 31.516 16.734 1 95.19 307 GLU A O 1
ATOM 2347 N N . ALA A 1 308 ? -11.328 30.172 16.281 1 95.94 308 ALA A N 1
ATOM 2348 C CA . ALA A 1 308 ? -11.539 29.422 17.516 1 95.94 308 ALA A CA 1
ATOM 2349 C C . ALA A 1 308 ? -11.281 30.297 18.734 1 95.94 308 ALA A C 1
ATOM 2351 O O . ALA A 1 308 ? -12.031 30.234 19.719 1 95.94 308 ALA A O 1
ATOM 2352 N N . ILE A 1 309 ? -10.258 31.094 18.734 1 94.25 309 ILE A N 1
ATOM 2353 C CA . ILE A 1 309 ? -9.953 32 19.828 1 94.25 309 ILE A CA 1
ATOM 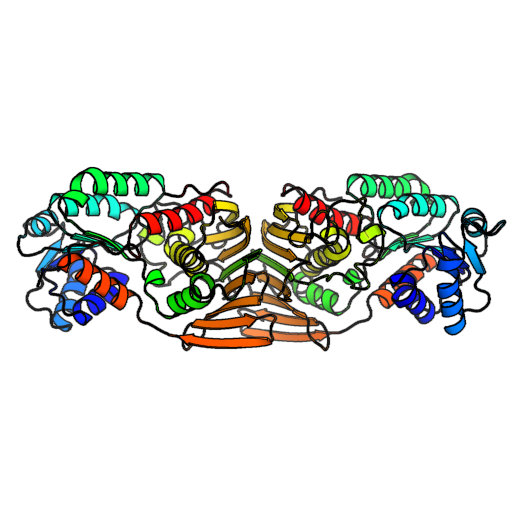2354 C C . ILE A 1 309 ? -11.109 33 20.016 1 94.25 309 ILE A C 1
ATOM 2356 O O . ILE A 1 309 ? -11.547 33.219 21.141 1 94.25 309 ILE A O 1
ATOM 2360 N N . ALA A 1 310 ? -11.578 33.5 19 1 92.94 310 ALA A N 1
ATOM 2361 C CA . ALA A 1 310 ? -12.633 34.531 19.047 1 92.94 310 ALA A CA 1
ATOM 2362 C C . ALA A 1 310 ? -13.93 33.938 19.594 1 92.94 310 ALA A C 1
ATOM 2364 O O . ALA A 1 310 ? -14.641 34.594 20.359 1 92.94 310 ALA A O 1
ATOM 2365 N N . SER A 1 311 ? -14.141 32.75 19.219 1 91.19 311 SER A N 1
ATOM 2366 C CA . SER A 1 311 ? -15.414 32.156 19.609 1 91.19 311 SER A CA 1
ATOM 2367 C C . SER A 1 311 ? -15.297 31.422 20.938 1 91.19 311 SER A C 1
ATOM 2369 O O . SER A 1 311 ? -16.297 31.125 21.594 1 91.19 311 SER A O 1
ATOM 2371 N N . GLY A 1 312 ? -14.133 31.156 21.266 1 88.06 312 GLY A N 1
ATOM 2372 C CA . GLY A 1 312 ? -13.906 30.375 22.469 1 88.06 312 GLY A CA 1
ATOM 2373 C C . GLY A 1 312 ? -14.211 28.906 22.281 1 88.06 312 GLY A C 1
ATOM 2374 O O . GLY A 1 312 ? -14.344 28.172 23.266 1 88.06 312 GLY A O 1
ATOM 2375 N N . LYS A 1 313 ? -14.352 28.5 20.984 1 87.31 313 LYS A N 1
ATOM 2376 C CA . LYS A 1 313 ? -14.656 27.109 20.672 1 87.31 313 LYS A CA 1
ATOM 2377 C C . LYS A 1 313 ? -13.602 26.516 19.75 1 87.31 313 LYS A C 1
ATOM 2379 O O . LYS A 1 313 ? -13.453 26.953 18.609 1 87.31 313 LYS A O 1
ATOM 2384 N N . ALA A 1 314 ? -12.961 25.562 20.297 1 87.12 314 ALA A N 1
ATOM 2385 C CA . ALA A 1 314 ? -11.922 24.891 19.531 1 87.12 314 ALA A CA 1
ATOM 2386 C C . ALA A 1 314 ? -12.523 24.094 18.375 1 87.12 314 ALA A C 1
ATOM 2388 O O . ALA A 1 314 ? -13.594 23.484 18.516 1 87.12 314 ALA A O 1
ATOM 2389 N N . GLN A 1 315 ? -11.938 24.125 17.156 1 90.88 315 GLN A N 1
ATOM 2390 C CA . GLN A 1 315 ? -12.344 23.344 16 1 90.88 315 GLN A CA 1
ATOM 2391 C C . GLN A 1 315 ? -11.844 21.906 16.094 1 90.88 315 GLN A C 1
ATOM 2393 O O . GLN A 1 315 ? -10.648 21.672 16.312 1 90.88 315 GLN A O 1
ATOM 2398 N N . SER A 1 316 ? -12.727 20.984 15.93 1 93.5 316 SER A N 1
ATOM 2399 C CA . SER A 1 316 ? -12.391 19.578 16.125 1 93.5 316 SER A CA 1
ATOM 2400 C C . SER A 1 316 ? -11.359 19.109 15.102 1 93.5 316 SER A C 1
ATOM 2402 O O . SER A 1 316 ? -10.531 18.25 15.398 1 93.5 316 SER A O 1
ATOM 2404 N N . ARG A 1 317 ? -11.367 19.719 13.898 1 96.38 317 ARG A N 1
ATOM 2405 C CA . ARG A 1 317 ? -10.422 19.344 12.844 1 96.38 317 ARG A CA 1
ATOM 2406 C C . ARG A 1 317 ? -8.984 19.625 13.273 1 96.38 317 ARG A C 1
ATOM 2408 O O . ARG A 1 317 ? -8.055 18.984 12.789 1 96.38 317 ARG A O 1
ATOM 2415 N N . ALA A 1 318 ? -8.828 20.484 14.133 1 96.56 318 ALA A N 1
ATOM 2416 C CA . ALA A 1 318 ? -7.504 20.875 14.602 1 96.56 318 ALA A CA 1
ATOM 2417 C C . ALA A 1 318 ? -7.227 20.297 15.984 1 96.56 318 ALA A C 1
ATOM 2419 O O . ALA A 1 318 ? -6.262 20.688 16.656 1 96.56 318 ALA A O 1
ATOM 2420 N N . GLY A 1 319 ? -8.086 19.406 16.422 1 95.62 319 GLY A N 1
ATOM 2421 C CA . GLY A 1 319 ? -7.973 18.875 17.766 1 95.62 319 GLY A CA 1
ATOM 2422 C C . GLY A 1 319 ? -6.758 18 17.969 1 95.62 319 GLY A C 1
ATOM 2423 O O . GLY A 1 319 ? -6.352 17.281 17.047 1 95.62 319 GLY A O 1
ATOM 2424 N N . PRO A 1 320 ? -6.148 18.094 19.172 1 97.69 320 PRO A N 1
ATOM 2425 C CA . PRO A 1 320 ? -4.984 17.25 19.453 1 97.69 320 PRO A CA 1
ATOM 2426 C C . PRO A 1 320 ? -5.305 15.75 19.406 1 97.69 320 PRO A C 1
ATOM 2428 O O . PRO A 1 320 ? -4.414 14.93 19.172 1 97.69 320 PRO A O 1
ATOM 2431 N N . GLU A 1 321 ? -6.582 15.344 19.547 1 97.5 321 GLU A N 1
ATOM 2432 C CA . GLU A 1 321 ? -6.992 13.945 19.453 1 97.5 321 GLU A CA 1
ATOM 2433 C C . GLU A 1 321 ? -6.805 13.414 18.047 1 97.5 321 GLU A C 1
ATOM 2435 O O . GLU A 1 321 ? -6.371 12.273 17.859 1 97.5 321 GLU A O 1
ATOM 2440 N N . GLU A 1 322 ? -7.184 14.258 17.047 1 98.19 322 GLU A N 1
ATOM 2441 C CA . GLU A 1 322 ? -6.957 13.891 15.656 1 98.19 322 GLU A CA 1
ATOM 2442 C C . GLU A 1 322 ? -5.469 13.711 15.359 1 98.19 322 GLU A C 1
ATOM 2444 O O . GLU A 1 322 ? -5.07 12.742 14.711 1 98.19 322 GLU A O 1
ATOM 2449 N N . ALA A 1 323 ? -4.699 14.609 15.859 1 98.38 323 ALA A N 1
ATOM 2450 C CA . ALA A 1 323 ? -3.26 14.562 15.617 1 98.38 323 ALA A CA 1
ATOM 2451 C C . ALA A 1 323 ? -2.629 13.344 16.281 1 98.38 323 ALA A C 1
ATOM 2453 O O . ALA A 1 323 ? -1.682 12.758 15.758 1 98.38 323 ALA A O 1
ATOM 2454 N N . LEU A 1 324 ? -3.111 13.047 17.469 1 98.69 324 LEU A N 1
ATOM 2455 C CA . LEU A 1 324 ? -2.613 11.859 18.156 1 98.69 324 LEU A CA 1
ATOM 2456 C C . LEU A 1 324 ? -2.871 10.602 17.328 1 98.69 324 LEU A C 1
ATOM 2458 O O . LEU A 1 324 ? -2.008 9.727 17.234 1 98.69 324 LEU A O 1
ATOM 2462 N N . ASN A 1 325 ? -4.035 10.477 16.719 1 98.75 325 ASN A N 1
ATOM 2463 C CA . ASN A 1 325 ? -4.363 9.297 15.914 1 98.75 325 ASN A CA 1
ATOM 2464 C C . ASN A 1 325 ? -3.477 9.195 14.68 1 98.75 325 ASN A C 1
ATOM 2466 O O . ASN A 1 325 ? -3.125 8.102 14.25 1 98.75 325 ASN A O 1
ATOM 2470 N N . ASP A 1 326 ? -3.115 10.336 14.055 1 98.62 326 ASP A N 1
ATOM 2471 C CA . ASP A 1 326 ? -2.139 10.336 12.969 1 98.62 326 ASP A CA 1
ATOM 2472 C C . ASP A 1 326 ? -0.807 9.742 13.422 1 98.62 326 ASP A C 1
ATOM 2474 O O . ASP A 1 326 ? -0.229 8.898 12.742 1 98.62 326 ASP A O 1
ATOM 2478 N N . LEU A 1 327 ? -0.368 10.242 14.57 1 98.69 327 LEU A N 1
ATOM 2479 C CA . LEU A 1 327 ? 0.895 9.836 15.18 1 98.69 327 LEU A CA 1
ATOM 2480 C C . LEU A 1 327 ? 0.865 8.352 15.547 1 98.69 327 LEU A C 1
ATOM 2482 O O . LEU A 1 327 ? 1.858 7.645 15.367 1 98.69 327 LEU A O 1
ATOM 2486 N N . ALA A 1 328 ? -0.276 7.859 16.016 1 98.75 328 ALA A N 1
ATOM 2487 C CA . ALA A 1 328 ? -0.417 6.477 16.469 1 98.75 328 ALA A CA 1
ATOM 2488 C C . ALA A 1 328 ? -0.205 5.5 15.305 1 98.75 328 ALA A C 1
ATOM 2490 O O . ALA A 1 328 ? 0.378 4.43 15.492 1 98.75 328 ALA A O 1
ATOM 2491 N N . ILE A 1 329 ? -0.634 5.848 14.141 1 98.81 329 ILE A N 1
ATOM 2492 C CA . ILE A 1 329 ? -0.434 5 12.969 1 98.81 329 ILE A CA 1
ATOM 2493 C C . ILE A 1 329 ? 1.055 4.922 12.641 1 98.81 329 ILE A C 1
ATOM 2495 O O . ILE A 1 329 ? 1.589 3.834 12.406 1 98.81 329 ILE A O 1
ATOM 2499 N N . ILE A 1 330 ? 1.721 6.039 12.648 1 98.62 330 ILE A N 1
ATOM 2500 C CA . ILE A 1 330 ? 3.146 6.086 12.344 1 98.62 330 ILE A CA 1
ATOM 2501 C C . ILE A 1 330 ? 3.918 5.234 13.352 1 98.62 330 ILE A C 1
ATOM 2503 O O . ILE A 1 330 ? 4.824 4.488 12.969 1 98.62 330 ILE A O 1
ATOM 2507 N N . GLU A 1 331 ? 3.578 5.465 14.609 1 98.5 331 GLU A N 1
ATOM 2508 C CA . GLU A 1 331 ? 4.285 4.703 15.633 1 98.5 331 GLU A CA 1
ATOM 2509 C C . GLU A 1 331 ? 4.082 3.203 15.445 1 98.5 331 GLU A C 1
ATOM 2511 O O . GLU A 1 331 ? 5.027 2.422 15.578 1 98.5 331 GLU A O 1
ATOM 2516 N N . SER A 1 332 ? 2.832 2.734 15.156 1 98.56 332 SER A N 1
ATOM 2517 C CA . SER A 1 332 ? 2.572 1.329 14.859 1 98.56 332 SER A CA 1
ATOM 2518 C C . SER A 1 332 ? 3.438 0.839 13.703 1 98.56 332 SER A C 1
ATOM 2520 O O . SER A 1 332 ? 4.07 -0.216 13.797 1 98.56 332 SER A O 1
ATOM 2522 N N . LEU A 1 333 ? 3.557 1.583 12.625 1 98.31 333 LEU A N 1
ATOM 2523 C CA . LEU A 1 333 ? 4.324 1.233 11.438 1 98.31 333 LEU A CA 1
ATOM 2524 C C . LEU A 1 333 ? 5.809 1.12 11.766 1 98.31 333 LEU A C 1
ATOM 2526 O O . LEU A 1 333 ? 6.477 0.178 11.328 1 98.31 333 LEU A O 1
ATOM 2530 N N . CYS A 1 334 ? 6.34 2.068 12.562 1 97.94 334 CYS A N 1
ATOM 2531 C CA . CYS A 1 334 ? 7.762 2.113 12.875 1 97.94 334 CYS A CA 1
ATOM 2532 C C . CYS A 1 334 ? 8.156 0.954 13.781 1 97.94 334 CYS A C 1
ATOM 2534 O O . CYS A 1 334 ? 9.312 0.524 13.773 1 97.94 334 CYS A O 1
ATOM 2536 N N . GLN A 1 335 ? 7.195 0.443 14.5 1 97 335 GLN A N 1
ATOM 2537 C CA . GLN A 1 335 ? 7.48 -0.635 15.445 1 97 335 GLN A CA 1
ATOM 2538 C C . GLN A 1 335 ? 7.234 -2 14.805 1 97 335 GLN A C 1
ATOM 2540 O O . GLN A 1 335 ? 7.281 -3.027 15.484 1 97 335 GLN A O 1
ATOM 2545 N N . GLY A 1 336 ? 6.965 -2.033 13.523 1 95.81 336 GLY A N 1
ATOM 2546 C CA . GLY A 1 336 ? 6.754 -3.289 12.82 1 95.81 336 GLY A CA 1
ATOM 2547 C C . GLY A 1 336 ? 5.293 -3.695 12.75 1 95.81 336 GLY A C 1
ATOM 2548 O O . GLY A 1 336 ? 4.957 -4.719 12.148 1 95.81 336 GLY A O 1
ATOM 2549 N N . GLY A 1 337 ? 4.406 -2.941 13.398 1 96.81 337 GLY A N 1
ATOM 2550 C CA . GLY A 1 337 ? 2.975 -3.191 13.305 1 96.81 337 GLY A CA 1
ATOM 2551 C C . GLY A 1 337 ? 2.328 -3.447 14.656 1 96.81 337 GLY A C 1
ATOM 2552 O O . GLY A 1 337 ? 2.939 -3.211 15.695 1 96.81 337 GLY A O 1
ATOM 2553 N N . GLY A 1 338 ? 1.006 -3.82 14.578 1 97.25 338 GLY A N 1
ATOM 2554 C CA . GLY A 1 338 ? 0.154 -4.062 15.727 1 97.25 338 GLY A CA 1
ATOM 2555 C C . GLY A 1 338 ? -1.086 -3.189 15.75 1 97.25 338 GLY A C 1
ATOM 2556 O O . GLY A 1 338 ? -1.339 -2.438 14.805 1 97.25 338 GLY A O 1
ATOM 2557 N N . LYS A 1 339 ? -1.809 -3.396 16.828 1 98.19 339 LYS A N 1
ATOM 2558 C CA . LYS A 1 339 ? -2.967 -2.535 17.031 1 98.19 339 LYS A CA 1
ATOM 2559 C C . LYS A 1 339 ? -2.547 -1.076 17.188 1 98.19 339 LYS A C 1
ATOM 2561 O O . LYS A 1 339 ? -1.556 -0.777 17.859 1 98.19 339 LYS A O 1
ATOM 2566 N N . VAL A 1 340 ? -3.205 -0.245 16.5 1 98.69 340 VAL A N 1
ATOM 2567 C CA . VAL A 1 340 ? -2.908 1.182 16.578 1 98.69 340 VAL A CA 1
ATOM 2568 C C . VAL A 1 340 ? -3.518 1.765 17.859 1 98.69 340 VAL A C 1
ATOM 2570 O O . VAL A 1 340 ? -4.715 1.604 18.109 1 98.69 340 VAL A O 1
ATOM 2573 N N . ASP A 1 341 ? -2.699 2.461 18.656 1 98 341 ASP A N 1
ATOM 2574 C CA . ASP A 1 341 ? -3.109 3.006 19.953 1 98 341 ASP A CA 1
ATOM 2575 C C . ASP A 1 341 ? -3.807 4.355 19.781 1 98 341 ASP A C 1
ATOM 2577 O O . ASP A 1 341 ? -3.234 5.398 20.094 1 98 341 ASP A O 1
ATOM 2581 N N . LEU A 1 342 ? -5.016 4.262 19.312 1 97.88 342 LEU A N 1
ATOM 2582 C CA . LEU A 1 342 ? -5.812 5.445 19 1 97.88 342 LEU A CA 1
ATOM 2583 C C . LEU A 1 342 ? -6.289 6.121 20.281 1 97.88 342 LEU A C 1
ATOM 2585 O O . LEU A 1 342 ? -6.242 5.523 21.359 1 97.88 342 LEU A O 1
ATOM 2589 N N . TYR A 1 343 ? -6.629 7.441 20.219 1 96.81 343 TYR A N 1
ATOM 2590 C CA . TYR A 1 343 ? -7.203 8.188 21.328 1 96.81 343 TYR A CA 1
ATOM 2591 C C . TYR A 1 343 ? -8.547 7.602 21.75 1 96.81 343 TYR A C 1
ATOM 2593 O O . TYR A 1 343 ? -9.32 7.152 20.906 1 96.81 343 TYR A O 1
ATOM 2601 N N . MET B 1 1 ? 7.465 -39.375 -33.188 1 61.69 1 MET B N 1
ATOM 2602 C CA . MET B 1 1 ? 7.262 -38.406 -32.125 1 61.69 1 MET B CA 1
ATOM 2603 C C . MET B 1 1 ? 6.461 -39 -30.984 1 61.69 1 MET B C 1
ATOM 2605 O O . MET B 1 1 ? 5.672 -39.938 -31.188 1 61.69 1 MET B O 1
ATOM 2609 N N . ALA B 1 2 ? 6.969 -38.656 -29.734 1 79.06 2 ALA B N 1
ATOM 2610 C CA . ALA B 1 2 ? 6.367 -39.281 -28.562 1 79.06 2 ALA B CA 1
ATOM 2611 C C . ALA B 1 2 ? 4.875 -39 -28.484 1 79.06 2 ALA B C 1
ATOM 2613 O O . ALA B 1 2 ? 4.457 -37.844 -28.703 1 79.06 2 ALA B O 1
ATOM 2614 N N . GLY B 1 3 ? 4.129 -40 -28.531 1 95.38 3 GLY B N 1
ATOM 2615 C CA . GLY B 1 3 ? 2.699 -39.844 -28.312 1 95.38 3 GLY B CA 1
ATOM 2616 C C . GLY B 1 3 ? 2.363 -39.156 -27 1 95.38 3 GLY B C 1
ATOM 2617 O O . GLY B 1 3 ? 3.016 -39.406 -25.984 1 95.38 3 GLY B O 1
ATOM 2618 N N . ILE B 1 4 ? 1.387 -38.219 -27.109 1 97.75 4 ILE B N 1
ATOM 2619 C CA . ILE B 1 4 ? 1.002 -37.438 -25.938 1 97.75 4 ILE B CA 1
ATOM 2620 C C . ILE B 1 4 ? -0.486 -37.625 -25.656 1 97.75 4 ILE B C 1
ATOM 2622 O O . ILE B 1 4 ? -1.296 -37.719 -26.578 1 97.75 4 ILE B O 1
ATOM 2626 N N . ALA B 1 5 ? -0.679 -37.719 -24.391 1 98.5 5 ALA B N 1
ATOM 2627 C CA . ALA B 1 5 ? -2.076 -37.719 -23.969 1 98.5 5 ALA B CA 1
ATOM 2628 C C . ALA B 1 5 ? -2.383 -36.5 -23.109 1 98.5 5 ALA B C 1
ATOM 2630 O O . ALA B 1 5 ? -1.518 -36 -22.375 1 98.5 5 ALA B O 1
ATOM 2631 N N . ILE B 1 6 ? -3.67 -36 -23.109 1 98.38 6 ILE B N 1
ATOM 2632 C CA . ILE B 1 6 ? -4.16 -34.938 -22.234 1 98.38 6 ILE B CA 1
ATOM 2633 C C . ILE B 1 6 ? -5.105 -35.5 -21.188 1 98.38 6 ILE B C 1
ATOM 2635 O O . ILE B 1 6 ? -6.074 -36.188 -21.531 1 98.38 6 ILE B O 1
ATOM 2639 N N . LEU B 1 7 ? -4.645 -35.312 -20.062 1 98.5 7 LEU B N 1
ATOM 2640 C CA . LEU B 1 7 ? -5.504 -35.688 -18.953 1 98.5 7 LEU B CA 1
ATOM 2641 C C . LEU B 1 7 ? -6.258 -34.5 -18.391 1 98.5 7 LEU B C 1
ATOM 2643 O O . LEU B 1 7 ? -5.688 -33.719 -17.641 1 98.5 7 LEU B O 1
ATOM 2647 N N . GLY B 1 8 ? -7.512 -34.469 -18.641 1 97.38 8 GLY B N 1
ATOM 2648 C CA . GLY B 1 8 ? -8.375 -33.344 -18.391 1 97.38 8 GLY B CA 1
ATOM 2649 C C . GLY B 1 8 ? -8.883 -32.688 -19.656 1 97.38 8 GLY B C 1
ATOM 2650 O O . GLY B 1 8 ? -8.109 -32.438 -20.578 1 97.38 8 GLY B O 1
ATOM 2651 N N . ALA B 1 9 ? -10.141 -32.406 -19.672 1 96.19 9 ALA B N 1
ATOM 2652 C CA . ALA B 1 9 ? -10.758 -31.906 -20.906 1 96.19 9 ALA B CA 1
ATOM 2653 C C . ALA B 1 9 ? -11.531 -30.609 -20.641 1 96.19 9 ALA B C 1
ATOM 2655 O O . ALA B 1 9 ? -12.523 -30.328 -21.312 1 96.19 9 ALA B O 1
ATOM 2656 N N . GLY B 1 10 ? -11.07 -29.859 -19.625 1 92.81 10 GLY B N 1
ATOM 2657 C CA . GLY B 1 10 ? -11.727 -28.609 -19.281 1 92.81 10 GLY B CA 1
ATOM 2658 C C . GLY B 1 10 ? -11.336 -27.469 -20.203 1 92.81 10 GLY B C 1
ATOM 2659 O O . GLY B 1 10 ? -10.734 -27.688 -21.266 1 92.81 10 GLY B O 1
ATOM 2660 N N . ILE B 1 11 ? -11.742 -26.234 -19.688 1 90.94 11 ILE B N 1
ATOM 2661 C CA . ILE B 1 11 ? -11.641 -25 -20.469 1 90.94 11 ILE B CA 1
ATOM 2662 C C . ILE B 1 11 ? -10.195 -24.812 -20.938 1 90.94 11 ILE B C 1
ATOM 2664 O O . ILE B 1 11 ? -9.945 -24.578 -22.109 1 90.94 11 ILE B O 1
ATOM 2668 N N . PHE B 1 12 ? -9.336 -25 -19.984 1 95.31 12 PHE B N 1
ATOM 2669 C CA . PHE B 1 12 ? -7.945 -24.672 -20.297 1 95.31 12 PHE B CA 1
ATOM 2670 C C . PHE B 1 12 ? -7.316 -25.734 -21.172 1 95.31 12 PHE B C 1
ATOM 2672 O O . PHE B 1 12 ? -6.461 -25.438 -22.016 1 95.31 12 PHE B O 1
ATOM 2679 N N . ALA B 1 13 ? -7.59 -27.047 -21.047 1 97.12 13 ALA B N 1
ATOM 2680 C CA . ALA B 1 13 ? -7.145 -28.094 -21.938 1 97.12 13 ALA B CA 1
ATOM 2681 C C . ALA B 1 13 ? -7.586 -27.812 -23.375 1 97.12 13 ALA B C 1
ATOM 2683 O O . ALA B 1 13 ? -6.805 -27.969 -24.312 1 97.12 13 ALA B O 1
ATOM 2684 N N . THR B 1 14 ? -8.859 -27.344 -23.469 1 94.75 14 THR B N 1
ATOM 2685 C CA . THR B 1 14 ? -9.492 -27.141 -24.766 1 94.75 14 THR B CA 1
ATOM 2686 C C . THR B 1 14 ? -8.953 -25.875 -25.438 1 94.75 14 THR B C 1
ATOM 2688 O O . THR B 1 14 ? -8.57 -25.906 -26.609 1 94.75 14 THR B O 1
ATOM 2691 N N . GLU B 1 15 ? -8.805 -24.797 -24.656 1 94.5 15 GLU B N 1
ATOM 2692 C CA . GLU B 1 15 ? -8.539 -23.5 -25.281 1 94.5 15 GLU B CA 1
ATOM 2693 C C . GLU B 1 15 ? -7.035 -23.234 -25.391 1 94.5 15 GLU B C 1
ATOM 2695 O O . GLU B 1 15 ? -6.602 -22.406 -26.188 1 94.5 15 GLU B O 1
ATOM 2700 N N . GLU B 1 16 ? -6.266 -23.906 -24.531 1 97.44 16 GLU B N 1
ATOM 2701 C CA . GLU B 1 16 ? -4.855 -23.531 -24.469 1 97.44 16 GLU B CA 1
ATOM 2702 C C . GLU B 1 16 ? -3.949 -24.719 -24.75 1 97.44 16 GLU B C 1
ATOM 2704 O O . GLU B 1 16 ? -3.182 -24.719 -25.719 1 97.44 16 GLU B O 1
ATOM 2709 N N . HIS B 1 17 ? -4.047 -25.812 -24.062 1 97.94 17 HIS B N 1
ATOM 2710 C CA . HIS B 1 17 ? -3.076 -26.891 -24.172 1 97.94 17 HIS B CA 1
ATOM 2711 C C . HIS B 1 17 ? -3.213 -27.609 -25.516 1 97.94 17 HIS B C 1
ATOM 2713 O O . HIS B 1 17 ? -2.211 -27.906 -26.172 1 97.94 17 HIS B O 1
ATOM 2719 N N . LEU B 1 18 ? -4.508 -28.047 -25.906 1 97.69 18 LEU B N 1
ATOM 2720 C CA . LEU B 1 18 ? -4.68 -28.766 -27.172 1 97.69 18 LEU B CA 1
ATOM 2721 C C . LEU B 1 18 ? -4.145 -27.953 -28.344 1 97.69 18 LEU B C 1
ATOM 2723 O O . LEU B 1 18 ? -3.303 -28.438 -29.109 1 97.69 18 LEU B O 1
ATOM 2727 N N . PRO B 1 19 ? -4.57 -26.578 -28.438 1 95.75 19 PRO B N 1
ATOM 2728 C CA . PRO B 1 19 ? -3.998 -25.797 -29.531 1 95.75 19 PRO B CA 1
ATOM 2729 C C . PRO B 1 19 ? -2.477 -25.703 -29.453 1 95.75 19 PRO B C 1
ATOM 2731 O O . PRO B 1 19 ? -1.801 -25.703 -30.484 1 95.75 19 PRO B O 1
ATOM 2734 N N . ALA B 1 20 ? -1.881 -25.609 -28.266 1 98.06 20 ALA B N 1
ATOM 2735 C CA . ALA B 1 20 ? -0.435 -25.484 -28.109 1 98.06 20 ALA B CA 1
ATOM 2736 C C . ALA B 1 20 ? 0.279 -26.75 -28.578 1 98.06 20 ALA B C 1
ATOM 2738 O O . ALA B 1 20 ? 1.319 -26.672 -29.234 1 98.06 20 ALA B O 1
ATOM 2739 N N . LEU B 1 21 ? -0.245 -27.984 -28.266 1 96.5 21 LEU B N 1
ATOM 2740 C CA . LEU B 1 21 ? 0.328 -29.25 -28.703 1 96.5 21 LEU B CA 1
ATOM 2741 C C . LEU B 1 21 ? 0.307 -29.359 -30.219 1 96.5 21 LEU B C 1
ATOM 2743 O O . LEU B 1 21 ? 1.292 -29.781 -30.828 1 96.5 21 LEU B O 1
ATOM 2747 N N . VAL B 1 22 ? -0.843 -28.984 -30.797 1 94.25 22 VAL B N 1
ATOM 2748 C CA . VAL B 1 22 ? -0.988 -29.031 -32.25 1 94.25 22 VAL B CA 1
ATOM 2749 C C . VAL B 1 22 ? 0.011 -28.062 -32.875 1 94.25 22 VAL B C 1
ATOM 2751 O O . VAL B 1 22 ? 0.693 -28.438 -33.844 1 94.25 22 VAL B O 1
ATOM 2754 N N . ALA B 1 23 ? 0.086 -26.953 -32.281 1 95.5 23 ALA B N 1
ATOM 2755 C CA . ALA B 1 23 ? 0.987 -25.953 -32.844 1 95.5 23 ALA B CA 1
ATOM 2756 C C . ALA B 1 23 ? 2.436 -26.438 -32.781 1 95.5 23 ALA B C 1
ATOM 2758 O O . ALA B 1 23 ? 3.238 -26.078 -33.656 1 95.5 23 ALA B O 1
ATOM 2759 N N . ASN B 1 24 ? 2.697 -27.203 -31.922 1 97 24 ASN B N 1
ATOM 2760 C CA . ASN B 1 24 ? 4.055 -27.719 -31.781 1 97 24 ASN B CA 1
ATOM 2761 C C . ASN B 1 24 ? 4.211 -29.078 -32.438 1 97 24 ASN B C 1
ATOM 2763 O O . ASN B 1 24 ? 5.195 -29.781 -32.219 1 97 24 ASN B O 1
ATOM 2767 N N . LYS B 1 25 ? 3.24 -29.484 -33.156 1 93.31 25 LYS B N 1
ATOM 2768 C CA . LYS B 1 25 ? 3.244 -30.688 -33.938 1 93.31 25 LYS B CA 1
ATOM 2769 C C . LYS B 1 25 ? 3.395 -31.938 -33.062 1 93.31 25 LYS B C 1
ATOM 2771 O O . LYS B 1 25 ? 4.07 -32.906 -33.469 1 93.31 25 LYS B O 1
ATOM 2776 N N . ALA B 1 26 ? 2.875 -31.828 -31.984 1 95 26 ALA B N 1
ATOM 2777 C CA . ALA B 1 26 ? 2.818 -33 -31.141 1 95 26 ALA B CA 1
ATOM 2778 C C . ALA B 1 26 ? 1.716 -33.969 -31.594 1 95 26 ALA B C 1
ATOM 2780 O O . ALA B 1 26 ? 0.733 -33.531 -32.219 1 95 26 ALA B O 1
ATOM 2781 N N . SER B 1 27 ? 2.004 -35.188 -31.312 1 95.31 27 SER B N 1
ATOM 2782 C CA . SER B 1 27 ? 1.023 -36.219 -31.641 1 95.31 27 SER B CA 1
ATOM 2783 C C . SER B 1 27 ? 0.14 -36.531 -30.438 1 95.31 27 SER B C 1
ATOM 2785 O O . SER B 1 27 ? 0.553 -37.25 -29.531 1 95.31 27 SER B O 1
ATOM 2787 N N . VAL B 1 28 ? -1.031 -36 -30.516 1 97.5 28 VAL B N 1
ATOM 2788 C CA . VAL B 1 28 ? -2 -36.281 -29.469 1 97.5 28 VAL B CA 1
ATOM 2789 C C . VAL B 1 28 ? -2.719 -37.594 -29.766 1 97.5 28 VAL B C 1
ATOM 2791 O O . VAL B 1 28 ? -3.43 -37.719 -30.766 1 97.5 28 VAL B O 1
ATOM 2794 N N . LYS B 1 29 ? -2.58 -38.562 -28.797 1 97.06 29 LYS B N 1
ATOM 2795 C CA . LYS B 1 29 ? -3.07 -39.938 -29.062 1 97.06 29 LYS B CA 1
ATOM 2796 C C . LYS B 1 29 ? -4.324 -40.219 -28.25 1 97.06 29 LYS B C 1
ATOM 2798 O O . LYS B 1 29 ? -5.141 -41.062 -28.641 1 97.06 29 LYS B O 1
ATOM 2803 N N . ALA B 1 30 ? -4.406 -39.594 -27.156 1 97.94 30 ALA B N 1
ATOM 2804 C CA . ALA B 1 30 ? -5.512 -39.938 -26.266 1 97.94 30 ALA B CA 1
ATOM 2805 C C . ALA B 1 30 ? -5.91 -38.719 -25.406 1 97.94 30 ALA B C 1
ATOM 2807 O O . ALA B 1 30 ? -5.086 -37.875 -25.109 1 97.94 30 ALA B O 1
ATOM 2808 N N . ILE B 1 31 ? -7.098 -38.75 -25.062 1 98.19 31 ILE B N 1
ATOM 2809 C CA . ILE B 1 31 ? -7.672 -37.781 -24.125 1 98.19 31 ILE B CA 1
ATOM 2810 C C . ILE B 1 31 ? -8.469 -38.5 -23.047 1 98.19 31 ILE B C 1
ATOM 2812 O O . ILE B 1 31 ? -9.25 -39.406 -23.359 1 98.19 31 ILE B O 1
ATOM 2816 N N . TYR B 1 32 ? -8.172 -38.125 -21.812 1 97.75 32 TYR B N 1
ATOM 2817 C CA . TYR B 1 32 ? -8.875 -38.688 -20.672 1 97.75 32 TYR B CA 1
ATOM 2818 C C . TYR B 1 32 ? -9.648 -37.625 -19.906 1 97.75 32 TYR B C 1
ATOM 2820 O O . TYR B 1 32 ? -9.148 -36.5 -19.734 1 97.75 32 TYR B O 1
ATOM 2828 N N . SER B 1 33 ? -10.781 -38 -19.484 1 96.31 33 SER B N 1
ATOM 2829 C CA . SER B 1 33 ? -11.523 -37.281 -18.453 1 96.31 33 SER B CA 1
ATOM 2830 C C . SER B 1 33 ? -12.305 -38.25 -17.578 1 96.31 33 SER B C 1
ATOM 2832 O O . SER B 1 33 ? -12.344 -39.438 -17.844 1 96.31 33 SER B O 1
ATOM 2834 N N . ARG B 1 34 ? -12.883 -37.688 -16.547 1 93 34 ARG B N 1
ATOM 2835 C CA . ARG B 1 34 ? -13.578 -38.562 -15.586 1 93 34 ARG B CA 1
ATOM 2836 C C . ARG B 1 34 ? -14.766 -39.25 -16.234 1 93 34 ARG B C 1
ATOM 2838 O O . ARG B 1 34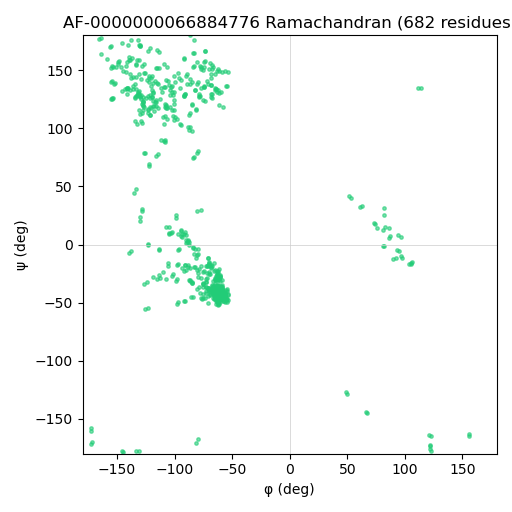 ? -15.086 -40.406 -15.906 1 93 34 ARG B O 1
ATOM 2845 N N . SER B 1 35 ? -15.391 -38.562 -17.234 1 93.69 35 SER B N 1
ATOM 2846 C CA . SER B 1 35 ? -16.531 -39.156 -17.938 1 93.69 35 SER B CA 1
ATOM 2847 C C . SER B 1 35 ? -16.391 -39 -19.453 1 93.69 35 SER B C 1
ATOM 2849 O O . SER B 1 35 ? -15.664 -38.125 -19.938 1 93.69 35 SER B O 1
ATOM 2851 N N . GLN B 1 36 ? -17.047 -39.938 -19.984 1 95.06 36 GLN B N 1
ATOM 2852 C CA . GLN B 1 36 ? -17.094 -39.875 -21.438 1 95.06 36 GLN B CA 1
ATOM 2853 C C . GLN B 1 36 ? -17.641 -38.531 -21.922 1 95.06 36 GLN B C 1
ATOM 2855 O O . GLN B 1 36 ? -17.172 -37.969 -22.906 1 95.06 36 GLN B O 1
ATOM 2860 N N . ALA B 1 37 ? -18.609 -38.031 -21.266 1 91.94 37 ALA B N 1
ATOM 2861 C CA . ALA B 1 37 ? -19.312 -36.812 -21.641 1 91.94 37 ALA B CA 1
ATOM 2862 C C . ALA B 1 37 ? -18.359 -35.625 -21.641 1 91.94 37 ALA B C 1
ATOM 2864 O O . ALA B 1 37 ? -18.469 -34.719 -22.5 1 91.94 37 ALA B O 1
ATOM 2865 N N . THR B 1 38 ? -17.422 -35.656 -20.688 1 91.94 38 THR B N 1
ATOM 2866 C CA . THR B 1 38 ? -16.516 -34.531 -20.562 1 91.94 38 THR B CA 1
ATOM 2867 C C . THR B 1 38 ? -15.312 -34.688 -21.484 1 91.94 38 THR B C 1
ATOM 2869 O O . THR B 1 38 ? -14.68 -33.719 -21.875 1 91.94 38 THR B O 1
ATOM 2872 N N . ALA B 1 39 ? -15.031 -35.906 -21.922 1 93.56 39 ALA B N 1
ATOM 2873 C CA . ALA B 1 39 ? -13.875 -36.188 -22.766 1 93.56 39 ALA B CA 1
ATOM 2874 C C . ALA B 1 39 ? -14.211 -35.938 -24.234 1 93.56 39 ALA B C 1
ATOM 2876 O O . ALA B 1 39 ? -13.359 -35.5 -25.016 1 93.56 39 ALA B O 1
ATOM 2877 N N . ALA B 1 40 ? -15.445 -36.188 -24.547 1 94.31 40 ALA B N 1
ATOM 2878 C CA . ALA B 1 40 ? -15.859 -36.281 -25.953 1 94.31 40 ALA B CA 1
ATOM 2879 C C . ALA B 1 40 ? -15.656 -34.969 -26.672 1 94.31 40 ALA B C 1
ATOM 2881 O O . ALA B 1 40 ? -15.125 -34.938 -27.797 1 94.31 40 ALA B O 1
ATOM 2882 N N . PRO B 1 41 ? -16.031 -33.906 -25.938 1 94.19 41 PRO B N 1
ATOM 2883 C CA . PRO B 1 41 ? -15.875 -32.656 -26.672 1 94.19 41 PRO B CA 1
ATOM 2884 C C . PRO B 1 41 ? -14.422 -32.344 -27.031 1 94.19 41 PRO B C 1
ATOM 2886 O O . PRO B 1 41 ? -14.141 -31.844 -28.109 1 94.19 41 PRO B O 1
ATOM 2889 N N . LEU B 1 42 ? -13.516 -32.656 -26.172 1 97.31 42 LEU B N 1
ATOM 2890 C CA . LEU B 1 42 ? -12.117 -32.375 -26.453 1 97.31 42 LEU B CA 1
ATOM 2891 C C . LEU B 1 42 ? -11.586 -33.312 -27.547 1 97.31 42 LEU B C 1
ATOM 2893 O O . LEU B 1 42 ? -10.758 -32.906 -28.359 1 97.31 42 LEU B O 1
ATOM 2897 N N . VAL B 1 43 ? -11.984 -34.625 -27.594 1 96.62 43 VAL B N 1
ATOM 2898 C CA . VAL B 1 43 ? -11.594 -35.531 -28.656 1 96.62 43 VAL B CA 1
ATOM 2899 C C . VAL B 1 43 ? -12.047 -35 -30 1 96.62 43 VAL B C 1
ATOM 2901 O O . VAL B 1 43 ? -11.289 -35 -30.969 1 96.62 43 VAL B O 1
ATOM 2904 N N . ALA B 1 44 ? -13.266 -34.5 -29.984 1 92.81 44 ALA B N 1
ATOM 2905 C CA . ALA B 1 44 ? -13.797 -33.938 -31.219 1 92.81 44 ALA B CA 1
ATOM 2906 C C . ALA B 1 44 ? -12.977 -32.719 -31.672 1 92.81 44 ALA B C 1
ATOM 2908 O O . ALA B 1 44 ? -12.695 -32.562 -32.875 1 92.81 44 ALA B O 1
ATOM 2909 N N . GLU B 1 45 ? -12.672 -31.906 -30.641 1 96.12 45 GLU B N 1
ATOM 2910 C CA . GLU B 1 45 ? -11.852 -30.734 -30.953 1 96.12 45 GLU B CA 1
ATOM 2911 C C . GLU B 1 45 ? -10.5 -31.156 -31.531 1 96.12 45 GLU B C 1
ATOM 2913 O O . GLU B 1 45 ? -9.992 -30.547 -32.469 1 96.12 45 GLU B O 1
ATOM 2918 N N . ALA B 1 46 ? -9.938 -32.125 -31.016 1 96.31 46 ALA B N 1
ATOM 2919 C CA . ALA B 1 46 ? -8.664 -32.656 -31.5 1 96.31 46 ALA B CA 1
ATOM 2920 C C . ALA B 1 46 ? -8.773 -33.094 -32.969 1 96.31 46 ALA B C 1
ATOM 2922 O O . ALA B 1 46 ? -7.879 -32.812 -33.781 1 96.31 46 ALA B O 1
ATOM 2923 N N . GLN B 1 47 ? -9.789 -33.781 -33.219 1 94.5 47 GLN B N 1
ATOM 2924 C CA . GLN B 1 47 ? -10.008 -34.25 -34.594 1 94.5 47 GLN B CA 1
ATOM 2925 C C . GLN B 1 47 ? -10.109 -33.094 -35.562 1 94.5 47 GLN B C 1
ATOM 2927 O O . GLN B 1 47 ? -9.531 -33.125 -36.656 1 94.5 47 GLN B O 1
ATOM 2932 N N . LYS B 1 48 ? -10.859 -32.094 -35.031 1 94.69 48 LYS B N 1
ATOM 2933 C CA . LYS B 1 48 ? -11.008 -30.906 -35.875 1 94.69 48 LYS B CA 1
ATOM 2934 C C . LYS B 1 48 ? -9.656 -30.266 -36.156 1 94.69 48 LYS B C 1
ATOM 2936 O O . LYS B 1 48 ? -9.453 -29.672 -37.219 1 94.69 48 LYS B O 1
ATOM 2941 N N . LEU B 1 49 ? -8.766 -30.406 -35.25 1 93.81 49 LEU B N 1
ATOM 2942 C CA . LEU B 1 49 ? -7.461 -29.766 -35.375 1 93.81 49 LEU B CA 1
ATOM 2943 C C . LEU B 1 49 ? -6.48 -30.703 -36.094 1 93.81 49 LEU B C 1
ATOM 2945 O O . LEU B 1 49 ? -5.27 -30.469 -36.062 1 93.81 49 LEU B O 1
ATOM 2949 N N . GLY B 1 50 ? -6.941 -31.828 -36.625 1 91.12 50 GLY B N 1
ATOM 2950 C CA . GLY B 1 50 ? -6.129 -32.656 -37.469 1 91.12 50 GLY B CA 1
ATOM 2951 C C . GLY B 1 50 ? -5.469 -33.812 -36.75 1 91.12 50 GLY B C 1
ATOM 2952 O O . GLY B 1 50 ? -4.598 -34.5 -37.281 1 91.12 50 GLY B O 1
ATOM 2953 N N . GLN B 1 51 ? -5.914 -33.875 -35.5 1 89.5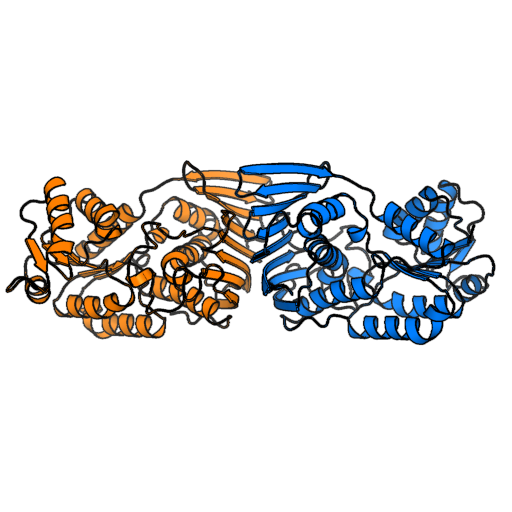 51 GLN B N 1
ATOM 2954 C CA . GLN B 1 51 ? -5.391 -35.031 -34.781 1 89.5 51 GLN B CA 1
ATOM 2955 C C . GLN B 1 51 ? -6.277 -36.25 -34.969 1 89.5 51 GLN B C 1
ATOM 2957 O O . GLN B 1 51 ? -7.332 -36.375 -34.344 1 89.5 51 GLN B O 1
ATOM 2962 N N . ALA B 1 52 ? -5.707 -37.188 -35.969 1 87.81 52 ALA B N 1
ATOM 2963 C CA . ALA B 1 52 ? -6.469 -38.375 -36.281 1 87.81 52 ALA B CA 1
ATOM 2964 C C . ALA B 1 52 ? -6.16 -39.5 -35.312 1 87.81 52 ALA B C 1
ATOM 2966 O O . ALA B 1 52 ? -5.031 -39.625 -34.812 1 87.81 52 ALA B O 1
ATOM 2967 N N . GLY B 1 53 ? -7.227 -40.125 -34.969 1 90.25 53 GLY B N 1
ATOM 2968 C CA . GLY B 1 53 ? -7.023 -41.344 -34.188 1 90.25 53 GLY B CA 1
ATOM 2969 C C . GLY B 1 53 ? -6.914 -41.094 -32.719 1 90.25 53 GLY B C 1
ATOM 2970 O O . GLY B 1 53 ? -6.359 -41.938 -31.984 1 90.25 53 GLY B O 1
ATOM 2971 N N . VAL B 1 54 ? -7.285 -39.906 -32.281 1 96.38 54 VAL B N 1
ATOM 2972 C CA . VAL B 1 54 ? -7.27 -39.656 -30.859 1 96.38 54 VAL B CA 1
ATOM 2973 C C . VAL B 1 54 ? -8.344 -40.5 -30.156 1 96.38 54 VAL B C 1
ATOM 2975 O O . VAL B 1 54 ? -9.523 -40.406 -30.516 1 96.38 54 VAL B O 1
ATOM 2978 N N . GLU B 1 55 ? -7.934 -41.281 -29.141 1 96.62 55 GLU B N 1
ATOM 2979 C CA . GLU B 1 55 ? -8.859 -42.156 -28.438 1 96.62 55 GLU B CA 1
ATOM 2980 C C . GLU B 1 55 ? -9.375 -41.5 -27.156 1 96.62 55 GLU B C 1
ATOM 2982 O O . GLU B 1 55 ? -8.633 -40.812 -26.469 1 96.62 55 GLU B O 1
ATOM 2987 N N . LEU B 1 56 ? -10.484 -41.875 -26.969 1 97.62 56 LEU B N 1
ATOM 2988 C CA . LEU B 1 56 ? -11.156 -41.375 -25.781 1 97.62 56 LEU B CA 1
ATOM 2989 C C . LEU B 1 56 ? -11.008 -42.375 -24.625 1 97.62 56 LEU B C 1
ATOM 2991 O O . LEU B 1 56 ? -11.25 -43.562 -24.781 1 97.62 56 LEU B O 1
ATOM 2995 N N . TYR B 1 57 ? -10.695 -41.781 -23.547 1 97.94 57 TYR B N 1
ATOM 2996 C CA . TYR B 1 57 ? -10.617 -42.531 -22.297 1 97.94 57 TYR B CA 1
ATOM 2997 C C . TYR B 1 57 ? -11.398 -41.812 -21.188 1 97.94 57 TYR B C 1
ATOM 2999 O O . TYR B 1 57 ? -11.406 -40.594 -21.109 1 97.94 57 TYR B O 1
ATOM 3007 N N . SER B 1 58 ? -11.945 -42.719 -20.359 1 97.69 58 SER B N 1
ATOM 3008 C CA . SER B 1 58 ? -12.703 -42.219 -19.203 1 97.69 58 SER B CA 1
ATOM 3009 C C . SER B 1 58 ? -12.906 -43.312 -18.172 1 97.69 58 SER B C 1
ATOM 3011 O O . SER B 1 58 ? -12.836 -44.5 -18.484 1 97.69 58 SER B O 1
ATOM 3013 N N . ASP B 1 59 ? -13.266 -42.844 -17.031 1 93.75 59 ASP B N 1
ATOM 3014 C CA . ASP B 1 59 ? -13.445 -43.812 -15.961 1 93.75 59 ASP B CA 1
ATOM 3015 C C . ASP B 1 59 ? -14.703 -44.656 -16.188 1 93.75 59 ASP B C 1
ATOM 3017 O O . ASP B 1 59 ? -14.766 -45.812 -15.781 1 93.75 59 ASP B O 1
ATOM 3021 N N . ASP B 1 60 ? -15.547 -44.062 -16.797 1 94.62 60 ASP B N 1
ATOM 3022 C CA . ASP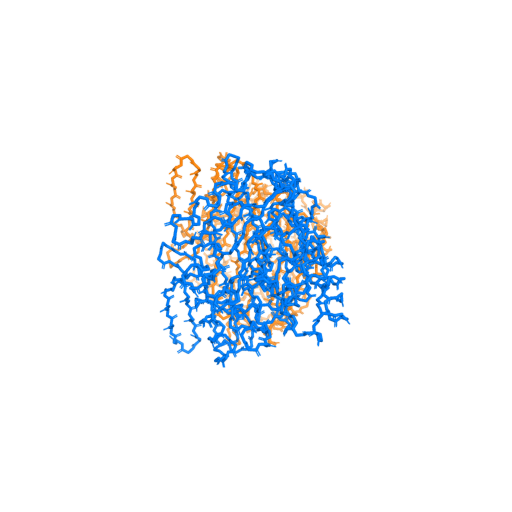 B 1 60 ? -16.828 -44.75 -16.938 1 94.62 60 ASP B CA 1
ATOM 3023 C C . ASP B 1 60 ? -16.875 -45.531 -18.266 1 94.62 60 ASP B C 1
ATOM 3025 O O . ASP B 1 60 ? -17.938 -46 -18.672 1 94.62 60 ASP B O 1
ATOM 3029 N N . THR B 1 61 ? -15.773 -45.625 -18.938 1 93.38 61 THR B N 1
ATOM 3030 C CA . THR B 1 61 ? -15.688 -46.406 -20.156 1 93.38 61 THR B CA 1
ATOM 3031 C C . THR B 1 61 ? -14.883 -47.688 -19.938 1 93.38 61 THR B C 1
ATOM 3033 O O . THR B 1 61 ? -13.664 -47.625 -19.781 1 93.38 61 THR B O 1
ATOM 3036 N N . PRO B 1 62 ? -15.562 -48.812 -19.969 1 93 62 PRO B N 1
ATOM 3037 C CA . PRO B 1 62 ? -14.844 -50.062 -19.734 1 93 62 PRO B CA 1
ATOM 3038 C C . PRO B 1 62 ? -13.75 -50.312 -20.781 1 93 62 PRO B C 1
ATOM 3040 O O . PRO B 1 62 ? -13.961 -50.094 -21.969 1 93 62 PRO B O 1
ATOM 3043 N N . GLY B 1 63 ? -12.602 -50.625 -20.25 1 95.5 63 GLY B N 1
ATOM 3044 C CA . GLY B 1 63 ? -11.469 -50.938 -21.125 1 95.5 63 GLY B CA 1
ATOM 3045 C C . GLY B 1 63 ? -10.773 -49.688 -21.656 1 95.5 63 GLY B C 1
ATOM 3046 O O . GLY B 1 63 ? -9.828 -49.781 -22.438 1 95.5 63 GLY B O 1
ATOM 3047 N N . HIS B 1 64 ? -11.289 -48.531 -21.281 1 97.06 64 HIS B N 1
ATOM 3048 C CA . HIS B 1 64 ? -10.68 -47.25 -21.656 1 97.06 64 HIS B CA 1
ATOM 3049 C C . HIS B 1 64 ? -10.578 -46.312 -20.469 1 97.06 64 HIS B C 1
ATOM 3051 O O . HIS B 1 64 ? -10.93 -45.125 -20.578 1 97.06 64 HIS B O 1
ATOM 3057 N N . THR B 1 65 ? -10.078 -46.906 -19.438 1 96.94 65 THR B N 1
ATOM 3058 C CA . THR B 1 65 ? -9.859 -46.125 -18.219 1 96.94 65 THR B CA 1
ATOM 3059 C C . THR B 1 65 ? -8.508 -45.438 -18.25 1 96.94 65 THR B C 1
ATOM 3061 O O . THR B 1 65 ? -7.742 -45.594 -19.219 1 96.94 65 THR B O 1
ATOM 3064 N N . LEU B 1 66 ? -8.32 -44.75 -17.172 1 97.44 66 LEU B N 1
ATOM 3065 C CA . LEU B 1 66 ? -7.016 -44.094 -17.062 1 97.44 66 LEU B CA 1
ATOM 3066 C C . LEU B 1 66 ? -5.902 -45.125 -17.016 1 97.44 66 LEU B C 1
ATOM 3068 O O . LEU B 1 66 ? -4.859 -44.969 -17.656 1 97.44 66 LEU B O 1
ATOM 3072 N N . ASP B 1 67 ? -6.133 -46.156 -16.438 1 97.31 67 ASP B N 1
ATOM 3073 C CA . ASP B 1 67 ? -5.133 -47.219 -16.359 1 97.31 67 ASP B CA 1
ATOM 3074 C C . ASP B 1 67 ? -4.832 -47.781 -17.75 1 97.31 67 ASP B C 1
ATOM 3076 O O . ASP B 1 67 ? -3.678 -48.062 -18.078 1 97.31 67 ASP B O 1
ATOM 3080 N N . ASP B 1 68 ? -5.91 -47.969 -18.281 1 98.06 68 ASP B N 1
ATOM 3081 C CA . ASP B 1 68 ? -5.73 -48.5 -19.625 1 98.06 68 ASP B CA 1
ATOM 3082 C C . ASP B 1 68 ? -4.906 -47.531 -20.484 1 98.06 68 ASP B C 1
ATOM 3084 O O . ASP B 1 68 ? -4.047 -47.969 -21.25 1 98.06 68 ASP B O 1
ATOM 3088 N N . LEU B 1 69 ? -5.258 -46.281 -20.281 1 98.06 69 LEU B N 1
ATOM 3089 C CA . LEU B 1 69 ? -4.5 -45.281 -21 1 98.06 69 LEU B CA 1
ATOM 3090 C C . LEU B 1 69 ? -3.029 -45.312 -20.609 1 98.06 69 LEU B C 1
ATOM 3092 O O . LEU B 1 69 ? -2.146 -45.312 -21.469 1 98.06 69 LEU B O 1
ATOM 3096 N N . LEU B 1 70 ? -2.674 -45.375 -19.406 1 98.06 70 LEU B N 1
ATOM 3097 C CA . LEU B 1 70 ? -1.309 -45.312 -18.906 1 98.06 70 LEU B CA 1
ATOM 3098 C C . LEU B 1 70 ? -0.512 -46.562 -19.297 1 98.06 70 LEU B C 1
ATOM 3100 O O . LEU B 1 70 ? 0.72 -46.531 -19.297 1 98.06 70 LEU B O 1
ATOM 3104 N N . ALA B 1 71 ? -1.232 -47.625 -19.625 1 97.62 71 ALA B N 1
ATOM 3105 C CA . ALA B 1 71 ? -0.561 -48.875 -20.016 1 97.62 71 ALA B CA 1
ATOM 3106 C C . ALA B 1 71 ? -0.093 -48.812 -21.469 1 97.62 71 ALA B C 1
ATOM 3108 O O . ALA B 1 71 ? 0.697 -49.656 -21.906 1 97.62 71 ALA B O 1
ATOM 3109 N N . ARG B 1 72 ? -0.506 -47.781 -22.141 1 97.25 72 ARG B N 1
ATOM 3110 C CA . ARG B 1 72 ? -0.145 -47.688 -23.547 1 97.25 72 ARG B CA 1
ATOM 3111 C C . ARG B 1 72 ? 1.338 -47.375 -23.719 1 97.25 72 ARG B C 1
ATOM 3113 O O . ARG B 1 72 ? 1.841 -46.406 -23.141 1 97.25 72 ARG B O 1
ATOM 3120 N N . LYS B 1 73 ? 1.788 -48.094 -24.75 1 95.81 73 LYS B N 1
ATOM 3121 C CA . LYS B 1 73 ? 3.219 -47.938 -25 1 95.81 73 LYS B CA 1
ATOM 3122 C C . LYS B 1 73 ? 3.494 -46.812 -26 1 95.81 73 LYS B C 1
ATOM 3124 O O . LYS B 1 73 ? 4.605 -46.281 -26.047 1 95.81 73 LYS B O 1
ATOM 3129 N N . ASP B 1 74 ? 2.486 -46.469 -26.672 1 95.94 74 ASP B N 1
ATOM 3130 C CA . ASP B 1 74 ? 2.697 -45.438 -27.688 1 95.94 74 ASP B CA 1
ATOM 3131 C C . ASP B 1 74 ? 2.449 -44.031 -27.141 1 95.94 74 ASP B C 1
ATOM 3133 O O . ASP B 1 74 ? 2.533 -43.062 -27.875 1 95.94 74 ASP B O 1
ATOM 3137 N N . ILE B 1 75 ? 2.279 -43.938 -25.906 1 96.62 75 ILE B N 1
ATOM 3138 C CA . ILE B 1 75 ? 2.176 -42.656 -25.219 1 96.62 75 ILE B CA 1
ATOM 3139 C C . ILE B 1 75 ? 3.359 -42.469 -24.266 1 96.62 75 ILE B C 1
ATOM 3141 O O . ILE B 1 75 ? 3.523 -43.25 -23.328 1 96.62 75 ILE B O 1
ATOM 3145 N N . ALA B 1 76 ? 4.059 -41.469 -24.594 1 95.75 76 ALA B N 1
ATOM 3146 C CA . ALA B 1 76 ? 5.281 -41.281 -23.828 1 95.75 76 ALA B CA 1
ATOM 3147 C C . ALA B 1 76 ? 5.094 -40.188 -22.781 1 95.75 76 ALA B C 1
ATOM 3149 O O . ALA B 1 76 ? 5.816 -40.156 -21.781 1 95.75 76 ALA B O 1
ATOM 3150 N N . ALA B 1 77 ? 4.164 -39.25 -23.016 1 97.94 77 ALA B N 1
ATOM 3151 C CA . ALA B 1 77 ? 4.012 -38.094 -22.141 1 97.94 77 ALA B CA 1
ATOM 3152 C C . ALA B 1 77 ? 2.541 -37.719 -21.969 1 97.94 77 ALA B C 1
ATOM 3154 O O . ALA B 1 77 ? 1.701 -38.094 -22.797 1 97.94 77 ALA B O 1
ATOM 3155 N N . VAL B 1 78 ? 2.35 -37.094 -20.781 1 98.56 78 VAL B N 1
ATOM 3156 C CA . VAL B 1 78 ? 0.989 -36.656 -20.5 1 98.56 78 VAL B CA 1
ATOM 3157 C C . VAL B 1 78 ? 1.007 -35.188 -20.078 1 98.56 78 VAL B C 1
ATOM 3159 O O . VAL B 1 78 ? 1.97 -34.719 -19.469 1 98.56 78 VAL B O 1
ATOM 3162 N N . VAL B 1 79 ? 0.002 -34.406 -20.5 1 98.5 79 VAL B N 1
ATOM 3163 C CA . VAL B 1 79 ? -0.333 -33.094 -20 1 98.5 79 VAL B CA 1
ATOM 3164 C C . VAL B 1 79 ? -1.52 -33.188 -19.031 1 98.5 79 VAL B C 1
ATOM 3166 O O . VAL B 1 79 ? -2.619 -33.562 -19.438 1 98.5 79 VAL B O 1
ATOM 3169 N N . VAL B 1 80 ? -1.186 -32.844 -17.828 1 98.62 80 VAL B N 1
ATOM 3170 C CA . VAL B 1 80 ? -2.188 -33.031 -16.781 1 98.62 80 VAL B CA 1
ATOM 3171 C C . VAL B 1 80 ? -2.84 -31.672 -16.453 1 98.62 80 VAL B C 1
ATOM 3173 O O . VAL B 1 80 ? -2.203 -30.797 -15.883 1 98.62 80 VAL B O 1
ATOM 3176 N N . VAL B 1 81 ? -4.09 -31.516 -16.812 1 97.81 81 VAL B N 1
ATOM 3177 C CA . VAL B 1 81 ? -4.906 -30.328 -16.656 1 97.81 81 VAL B CA 1
ATOM 3178 C C . VAL B 1 81 ? -6.156 -30.641 -15.836 1 97.81 81 VAL B C 1
ATOM 3180 O O . VAL B 1 81 ? -7.266 -30.672 -16.375 1 97.81 81 VAL B O 1
ATOM 3183 N N . LEU B 1 82 ? -5.969 -30.938 -14.609 1 96.69 82 LEU B N 1
ATOM 3184 C CA . LEU B 1 82 ? -7.008 -31.391 -13.703 1 96.69 82 LEU B CA 1
ATOM 3185 C C . LEU B 1 82 ? -7.133 -30.469 -12.5 1 96.69 82 LEU B C 1
ATOM 3187 O O . LEU B 1 82 ? -6.285 -29.594 -12.289 1 96.69 82 LEU B O 1
ATOM 3191 N N . PRO B 1 83 ? -8.18 -30.609 -11.688 1 95.44 83 PRO B N 1
ATOM 3192 C CA . PRO B 1 83 ? -8.305 -29.797 -10.477 1 95.44 83 PRO B CA 1
ATOM 3193 C C . PRO B 1 83 ? -7.102 -29.938 -9.547 1 95.44 83 PRO B C 1
ATOM 3195 O O . PRO B 1 83 ? -6.508 -31.016 -9.453 1 95.44 83 PRO B O 1
ATOM 3198 N N . ILE B 1 84 ? -6.836 -28.891 -8.844 1 96.5 84 ILE B N 1
ATOM 3199 C CA . ILE B 1 84 ? -5.613 -28.719 -8.062 1 96.5 84 ILE B CA 1
ATOM 3200 C C . ILE B 1 84 ? -5.441 -29.891 -7.105 1 96.5 84 ILE B C 1
ATOM 3202 O O . ILE B 1 84 ? -4.371 -30.5 -7.043 1 96.5 84 ILE B O 1
ATOM 3206 N N . ALA B 1 85 ? -6.465 -30.406 -6.477 1 96.38 85 ALA B N 1
ATOM 3207 C CA . ALA B 1 85 ? -6.359 -31.391 -5.398 1 96.38 85 ALA B CA 1
ATOM 3208 C C . ALA B 1 85 ? -6.105 -32.781 -5.949 1 96.38 85 ALA B C 1
ATOM 3210 O O . ALA B 1 85 ? -5.566 -33.656 -5.254 1 96.38 85 ALA B O 1
ATOM 3211 N N . VAL B 1 86 ? -6.414 -33 -7.172 1 96.5 86 VAL B N 1
ATOM 3212 C CA . VAL B 1 86 ? -6.355 -34.344 -7.738 1 96.5 86 VAL B CA 1
ATOM 3213 C C . VAL B 1 86 ? -5.031 -34.531 -8.477 1 96.5 86 VAL B C 1
ATOM 3215 O O . VAL B 1 86 ? -4.551 -35.656 -8.617 1 96.5 86 VAL B O 1
ATOM 3218 N N . GLN B 1 87 ? -4.367 -33.469 -8.781 1 97.31 87 GLN B N 1
ATOM 3219 C CA . GLN B 1 87 ? -3.242 -33.531 -9.703 1 97.31 87 GLN B CA 1
ATOM 3220 C C . GLN B 1 87 ? -2.082 -34.344 -9.133 1 97.31 87 GLN B C 1
ATOM 3222 O O . GLN B 1 87 ? -1.528 -35.188 -9.805 1 97.31 87 GLN B O 1
ATOM 3227 N N . PRO B 1 88 ? -1.788 -34.188 -7.871 1 98.12 88 PRO B N 1
ATOM 3228 C CA . PRO B 1 88 ? -0.6 -34.875 -7.387 1 98.12 88 PRO B CA 1
ATOM 3229 C C . PRO B 1 88 ? -0.732 -36.406 -7.492 1 98.12 88 PRO B C 1
ATOM 3231 O O . PRO B 1 88 ? 0.204 -37.094 -7.926 1 98.12 88 PRO B O 1
ATOM 3234 N N . ASP B 1 89 ? -1.841 -36.906 -7.156 1 98.25 89 ASP B N 1
ATOM 3235 C CA . ASP B 1 89 ? -2.045 -38.344 -7.223 1 98.25 89 ASP B CA 1
ATOM 3236 C C . ASP B 1 89 ? -1.97 -38.844 -8.664 1 98.25 89 ASP B C 1
ATOM 3238 O O . ASP B 1 89 ? -1.382 -39.906 -8.93 1 98.25 89 ASP B O 1
ATOM 3242 N N . ILE B 1 90 ? -2.58 -38.125 -9.547 1 98.5 90 ILE B N 1
ATOM 3243 C CA . ILE B 1 90 ? -2.572 -38.5 -10.953 1 98.5 90 ILE B CA 1
ATOM 3244 C C . ILE B 1 90 ? -1.146 -38.438 -11.5 1 98.5 90 ILE B C 1
ATOM 3246 O O . ILE B 1 90 ? -0.719 -39.312 -12.25 1 98.5 90 ILE B O 1
ATOM 3250 N N . VAL B 1 91 ? -0.397 -37.438 -11.078 1 98.56 91 VAL B N 1
ATOM 3251 C CA . VAL B 1 91 ? 0.987 -37.281 -11.508 1 98.56 91 VAL B CA 1
ATOM 3252 C C . VAL B 1 91 ? 1.812 -38.469 -11.07 1 98.56 91 VAL B C 1
ATOM 3254 O O . VAL B 1 91 ? 2.568 -39.031 -11.859 1 98.56 91 VAL B O 1
ATOM 3257 N N . ARG B 1 92 ? 1.616 -38.938 -9.953 1 98.25 92 ARG B N 1
ATOM 3258 C CA . ARG B 1 92 ? 2.322 -40.125 -9.461 1 98.25 92 ARG B CA 1
ATOM 3259 C C . ARG B 1 92 ? 2.002 -41.344 -10.305 1 98.25 92 ARG B C 1
ATOM 3261 O O . ARG B 1 92 ? 2.896 -42.125 -10.641 1 98.25 92 ARG B O 1
ATOM 3268 N N . ARG B 1 93 ? 0.774 -41.5 -10.531 1 98.38 93 ARG B N 1
ATOM 3269 C CA . ARG B 1 93 ? 0.367 -42.625 -11.344 1 98.38 93 ARG B CA 1
ATOM 3270 C C . ARG B 1 93 ? 1.01 -42.562 -12.727 1 98.38 93 ARG B C 1
ATOM 3272 O O . ARG B 1 93 ? 1.394 -43.594 -13.289 1 98.38 93 ARG B O 1
ATOM 3279 N N . CYS B 1 94 ? 1.1 -41.375 -13.227 1 98.56 94 CYS B N 1
ATOM 3280 C CA . CYS B 1 94 ? 1.713 -41.188 -14.539 1 98.56 94 CYS B CA 1
ATOM 3281 C C . CYS B 1 94 ? 3.191 -41.562 -14.5 1 98.56 94 CYS B C 1
ATOM 3283 O O . CYS B 1 94 ? 3.68 -42.25 -15.391 1 98.56 94 CYS B O 1
ATOM 3285 N N . TRP B 1 95 ? 3.875 -41.156 -13.492 1 97.88 95 TRP B N 1
ATOM 3286 C CA . TRP B 1 95 ? 5.281 -41.531 -13.344 1 97.88 95 TRP B CA 1
ATOM 3287 C C . TRP B 1 95 ? 5.438 -43.031 -13.242 1 97.88 95 TRP B C 1
ATOM 3289 O O . TRP B 1 95 ? 6.297 -43.625 -13.898 1 97.88 95 TRP B O 1
ATOM 3299 N N . ALA B 1 96 ? 4.613 -43.594 -12.43 1 98 96 ALA B N 1
ATOM 3300 C CA . ALA B 1 96 ? 4.691 -45.031 -12.211 1 98 96 ALA B CA 1
ATOM 3301 C C . ALA B 1 96 ? 4.504 -45.781 -13.523 1 98 96 ALA B C 1
ATOM 3303 O O . ALA B 1 96 ? 5.031 -46.875 -13.688 1 98 96 ALA B O 1
ATOM 3304 N N . ALA B 1 97 ? 3.746 -45.219 -14.438 1 98.12 97 ALA B N 1
ATOM 3305 C CA . ALA B 1 97 ? 3.496 -45.844 -15.742 1 98.12 97 ALA B CA 1
ATOM 3306 C C . ALA B 1 97 ? 4.578 -45.438 -16.75 1 98.12 97 ALA B C 1
ATOM 3308 O O . ALA B 1 97 ? 4.473 -45.75 -17.938 1 98.12 97 ALA B O 1
ATOM 3309 N N . GLY B 1 98 ? 5.531 -44.719 -16.281 1 96.88 98 GLY B N 1
ATOM 3310 C CA . GLY B 1 98 ? 6.672 -44.375 -17.125 1 96.88 98 GLY B CA 1
ATOM 3311 C C . GLY B 1 98 ? 6.398 -43.188 -18.047 1 96.88 98 GLY B C 1
ATOM 3312 O O . GLY B 1 98 ? 7.012 -43.094 -19.109 1 96.88 98 GLY B O 1
ATOM 3313 N N . LYS B 1 99 ? 5.602 -42.312 -17.625 1 97.81 99 LYS B N 1
ATOM 3314 C CA . LYS B 1 99 ? 5.262 -41.188 -18.5 1 97.81 99 LYS B CA 1
ATOM 3315 C C . LYS B 1 99 ? 5.945 -39.906 -18.047 1 97.81 99 LYS B C 1
ATOM 3317 O O . LYS B 1 99 ? 6.051 -39.625 -16.844 1 97.81 99 LYS B O 1
ATOM 3322 N N . HIS B 1 100 ? 6.414 -39.094 -19.062 1 97.19 100 HIS B N 1
ATOM 3323 C CA . HIS B 1 100 ? 6.746 -37.688 -18.797 1 97.19 100 HIS B CA 1
ATOM 3324 C C . HIS B 1 100 ? 5.492 -36.875 -18.484 1 97.19 100 HIS B C 1
ATOM 3326 O O . HIS B 1 100 ? 4.426 -37.125 -19.047 1 97.19 100 HIS B O 1
ATOM 3332 N N . VAL B 1 101 ? 5.754 -35.875 -17.578 1 97.88 101 VAL B N 1
ATOM 3333 C CA . VAL B 1 101 ? 4.547 -35.188 -17.125 1 97.88 101 VAL B CA 1
ATOM 3334 C C . VAL B 1 101 ? 4.758 -33.688 -17.219 1 97.88 101 VAL B C 1
ATOM 3336 O O . VAL B 1 101 ? 5.758 -33.156 -16.719 1 97.88 101 VAL B O 1
ATOM 3339 N N . LEU B 1 102 ? 3.828 -32.938 -17.812 1 98.19 102 LEU B N 1
ATOM 3340 C CA . LEU B 1 102 ? 3.568 -31.531 -17.672 1 98.19 102 LEU B CA 1
ATOM 3341 C C . LEU B 1 102 ? 2.256 -31.281 -16.922 1 98.19 102 LEU B C 1
ATOM 3343 O O . LEU B 1 102 ? 1.178 -31.531 -17.469 1 98.19 102 LEU B O 1
ATOM 3347 N N . SER B 1 103 ? 2.398 -30.922 -15.719 1 98.31 103 SER B N 1
ATOM 3348 C CA . SER B 1 103 ? 1.19 -30.703 -14.93 1 98.31 103 SER B CA 1
ATOM 3349 C C . SER B 1 103 ? 0.916 -29.219 -14.742 1 98.31 103 SER B C 1
ATOM 3351 O O . SER B 1 103 ? 1.84 -28.438 -14.516 1 98.31 103 SER B O 1
ATOM 3353 N N . GLU B 1 104 ? -0.308 -28.75 -14.867 1 98.06 104 GLU B N 1
ATOM 3354 C CA . GLU B 1 104 ? -0.727 -27.359 -14.664 1 98.06 104 GLU B CA 1
ATOM 3355 C C . GLU B 1 104 ? -0.399 -26.875 -13.258 1 98.06 104 GLU B C 1
ATOM 3357 O O . GLU B 1 104 ? -0.413 -27.672 -12.305 1 98.06 104 GLU B O 1
ATOM 3362 N N . LYS B 1 105 ? -0.138 -25.656 -13.164 1 98.12 105 LYS B N 1
ATOM 3363 C CA . LYS B 1 105 ? 0.008 -24.969 -11.883 1 98.12 105 LYS B CA 1
ATOM 3364 C C . LYS B 1 105 ? -1.325 -24.906 -11.141 1 98.12 105 LYS B C 1
ATOM 3366 O O . LYS B 1 105 ? -2.389 -24.984 -11.758 1 98.12 105 LYS B O 1
ATOM 3371 N N . PRO B 1 106 ? -1.268 -24.797 -9.797 1 97.88 106 PRO B N 1
ATOM 3372 C CA . PRO B 1 106 ? -0.085 -24.891 -8.938 1 97.88 106 PRO B CA 1
ATOM 3373 C C . PRO B 1 106 ? 0.411 -26.328 -8.797 1 97.88 106 PRO B C 1
ATOM 3375 O O . PRO B 1 106 ? -0.286 -27.281 -9.188 1 97.88 106 PRO B O 1
ATOM 3378 N N . VAL B 1 107 ? 1.643 -26.469 -8.266 1 97.69 107 VAL B N 1
ATOM 3379 C CA . VAL B 1 107 ? 2.252 -27.797 -8.164 1 97.69 107 VAL B CA 1
ATOM 3380 C C . VAL B 1 107 ? 1.438 -28.672 -7.215 1 97.69 107 VAL B C 1
ATOM 3382 O O . VAL B 1 107 ? 1.399 -29.891 -7.363 1 97.69 107 VAL B O 1
ATOM 3385 N N . ALA B 1 108 ? 0.81 -28.078 -6.223 1 97.94 108 ALA B N 1
ATOM 3386 C CA . ALA B 1 108 ? -0.076 -28.766 -5.281 1 97.94 108 ALA B CA 1
ATOM 3387 C C . ALA B 1 108 ? -0.946 -27.75 -4.527 1 97.94 108 ALA B C 1
ATOM 3389 O O . ALA B 1 108 ? -0.811 -26.547 -4.715 1 97.94 108 ALA B O 1
ATOM 3390 N N . LYS B 1 109 ? -1.813 -28.281 -3.684 1 97.69 109 LYS B N 1
ATOM 3391 C CA . LYS B 1 109 ? -2.779 -27.453 -2.961 1 97.69 109 LYS B CA 1
ATOM 3392 C C . LYS B 1 109 ? -2.107 -26.688 -1.83 1 97.69 109 LYS B C 1
ATOM 3394 O O . LYS B 1 109 ? -2.668 -25.719 -1.313 1 97.69 109 LYS B O 1
ATOM 3399 N N . ASP B 1 110 ? -0.973 -27.172 -1.342 1 97.62 110 ASP B N 1
ATOM 3400 C CA . ASP B 1 110 ? -0.192 -26.531 -0.286 1 97.62 110 ASP B CA 1
ATOM 3401 C C . ASP B 1 110 ? 1.277 -26.938 -0.367 1 97.62 110 ASP B C 1
ATOM 3403 O O . ASP B 1 110 ? 1.642 -27.812 -1.155 1 97.62 110 ASP B O 1
ATOM 3407 N N . VAL B 1 111 ? 2.072 -26.312 0.374 1 98.31 111 VAL B N 1
ATOM 3408 C CA . VAL B 1 111 ? 3.52 -26.484 0.317 1 98.31 111 VAL B CA 1
ATOM 3409 C C . VAL B 1 111 ? 3.887 -27.891 0.758 1 98.31 111 VAL B C 1
ATOM 3411 O O . VAL B 1 111 ? 4.754 -28.531 0.156 1 98.31 111 VAL B O 1
ATOM 3414 N N . GLN B 1 112 ? 3.23 -28.406 1.731 1 98.38 112 GLN B N 1
ATOM 3415 C CA . GLN B 1 112 ? 3.521 -29.75 2.225 1 98.38 112 GLN B CA 1
ATOM 3416 C C . GLN B 1 112 ? 3.305 -30.797 1.136 1 98.38 112 GLN B C 1
ATOM 3418 O O . GLN B 1 112 ? 4.172 -31.625 0.896 1 98.38 112 GLN B O 1
ATOM 3423 N N . THR B 1 113 ? 2.236 -30.672 0.537 1 98.38 113 THR B N 1
ATOM 3424 C CA . THR B 1 113 ? 1.922 -31.609 -0.527 1 98.38 113 THR B CA 1
ATOM 3425 C C . THR B 1 113 ? 2.883 -31.453 -1.701 1 98.38 113 THR B C 1
ATOM 3427 O O . THR B 1 113 ? 3.334 -32.438 -2.287 1 98.38 113 THR B O 1
ATOM 3430 N N . ALA B 1 114 ? 3.162 -30.297 -2.047 1 98.56 114 ALA B N 1
ATOM 3431 C CA . ALA B 1 114 ? 4.105 -30.031 -3.129 1 98.56 114 ALA B CA 1
ATOM 3432 C C . ALA B 1 114 ? 5.473 -30.625 -2.824 1 98.56 114 ALA B C 1
ATOM 3434 O O . ALA B 1 114 ? 6.078 -31.281 -3.682 1 98.56 114 ALA B O 1
ATOM 3435 N N . ARG B 1 115 ? 5.922 -30.422 -1.663 1 98.5 115 ARG B N 1
ATOM 3436 C CA . ARG B 1 115 ? 7.227 -30.938 -1.259 1 98.5 115 ARG B CA 1
ATOM 3437 C C . ARG B 1 115 ? 7.27 -32.469 -1.349 1 98.5 115 ARG B C 1
ATOM 3439 O O . ARG B 1 115 ? 8.266 -33.031 -1.808 1 98.5 115 ARG B O 1
ATOM 3446 N N . GLN B 1 116 ? 6.25 -33.094 -0.879 1 98.44 116 GLN B N 1
ATOM 3447 C CA . GLN B 1 116 ? 6.18 -34.531 -0.957 1 98.44 116 GLN B CA 1
ATOM 3448 C C . GLN B 1 116 ? 6.188 -35.031 -2.406 1 98.44 116 GLN B C 1
ATOM 3450 O O . GLN B 1 116 ? 6.863 -36 -2.742 1 98.44 116 GLN B O 1
ATOM 3455 N N . LEU B 1 117 ? 5.477 -34.312 -3.18 1 98.62 117 LEU B N 1
ATOM 3456 C CA . LEU B 1 117 ? 5.426 -34.688 -4.59 1 98.62 117 LEU B CA 1
ATOM 3457 C C . LEU B 1 117 ? 6.809 -34.562 -5.23 1 98.62 117 LEU B C 1
ATOM 3459 O O . LEU B 1 117 ? 7.23 -35.469 -5.957 1 98.62 117 LEU B O 1
ATOM 3463 N N . ILE B 1 118 ? 7.473 -33.531 -4.98 1 98.19 118 ILE B N 1
ATOM 3464 C CA . ILE B 1 118 ? 8.797 -33.312 -5.551 1 98.19 118 ILE B CA 1
ATOM 3465 C C . ILE B 1 118 ? 9.773 -34.344 -5.016 1 98.19 118 ILE B C 1
ATOM 3467 O O . ILE B 1 118 ? 10.594 -34.875 -5.766 1 98.19 118 ILE B O 1
ATOM 3471 N N . ARG B 1 119 ? 9.594 -34.688 -3.785 1 98 119 ARG B N 1
ATOM 3472 C CA . ARG B 1 119 ? 10.445 -35.719 -3.193 1 98 119 ARG B CA 1
ATOM 3473 C C . ARG B 1 119 ? 10.227 -37.062 -3.881 1 98 119 ARG B C 1
ATOM 3475 O O . ARG B 1 119 ? 11.188 -37.75 -4.184 1 98 119 ARG B O 1
ATOM 3482 N N . ASP B 1 120 ? 9.031 -37.375 -3.996 1 97.44 120 ASP B N 1
ATOM 3483 C CA . ASP B 1 120 ? 8.711 -38.625 -4.672 1 97.44 120 ASP B CA 1
ATOM 3484 C C . ASP B 1 120 ? 9.32 -38.656 -6.074 1 97.44 120 ASP B C 1
ATOM 3486 O O . ASP B 1 120 ? 9.883 -39.656 -6.484 1 97.44 120 ASP B O 1
ATOM 3490 N N . TYR B 1 121 ? 9.227 -37.625 -6.738 1 97.31 121 TYR B N 1
ATOM 3491 C CA . TYR B 1 121 ? 9.781 -37.531 -8.086 1 97.31 121 TYR B CA 1
ATOM 3492 C C . TYR B 1 121 ? 11.289 -37.719 -8.062 1 97.31 121 TYR B C 1
ATOM 3494 O O . TYR B 1 121 ? 11.82 -38.562 -8.812 1 97.31 121 TYR B O 1
ATOM 3502 N N . GLN B 1 122 ? 11.922 -36.969 -7.242 1 96.12 122 GLN B N 1
ATOM 3503 C CA . GLN B 1 122 ? 13.375 -37 -7.184 1 96.12 122 GLN B CA 1
ATOM 3504 C C . GLN B 1 122 ? 13.883 -38.375 -6.754 1 96.12 122 GLN B C 1
ATOM 3506 O O . GLN B 1 122 ? 14.898 -38.875 -7.27 1 96.12 122 GLN B O 1
ATOM 3511 N N . ALA B 1 123 ? 13.164 -38.969 -5.84 1 97.12 123 ALA B N 1
ATOM 3512 C CA . ALA B 1 123 ? 13.625 -40.219 -5.258 1 97.12 123 ALA B CA 1
ATOM 3513 C C . ALA B 1 123 ? 13.492 -41.375 -6.258 1 97.12 123 ALA B C 1
ATOM 3515 O O . ALA B 1 123 ? 14.312 -42.281 -6.273 1 97.12 123 ALA B O 1
ATOM 3516 N N . THR B 1 124 ? 12.523 -41.312 -7.094 1 96.06 124 THR B N 1
ATOM 3517 C CA . THR B 1 124 ? 12.188 -42.531 -7.832 1 96.06 124 THR B CA 1
ATOM 3518 C C . THR B 1 124 ? 12.242 -42.281 -9.336 1 96.06 124 THR B C 1
ATOM 3520 O O . THR B 1 124 ? 12.703 -43.125 -10.102 1 96.06 124 THR B O 1
ATOM 3523 N N . TYR B 1 125 ? 11.922 -41.125 -9.75 1 95 125 TYR B N 1
ATOM 3524 C CA . TYR B 1 125 ? 11.57 -41.062 -11.156 1 95 125 TYR B CA 1
ATOM 3525 C C . TYR B 1 125 ? 12.516 -40.125 -11.922 1 95 125 TYR B C 1
ATOM 3527 O O . TYR B 1 125 ? 12.742 -40.312 -13.117 1 95 125 TYR B O 1
ATOM 3535 N N . ALA B 1 126 ? 13.039 -39.188 -11.25 1 92.5 126 ALA B N 1
ATOM 3536 C CA . ALA B 1 126 ? 13.977 -38.281 -11.93 1 92.5 126 ALA B CA 1
ATOM 3537 C C . ALA B 1 126 ? 15.156 -39.062 -12.5 1 92.5 126 ALA B C 1
ATOM 3539 O O . ALA B 1 126 ? 15.57 -38.844 -13.641 1 92.5 126 ALA B O 1
ATOM 3540 N N . GLY B 1 127 ? 15.578 -40 -11.781 1 91.69 127 GLY B N 1
ATOM 3541 C CA . GLY B 1 127 ? 16.719 -40.812 -12.211 1 91.69 127 GLY B CA 1
ATOM 3542 C C . GLY B 1 127 ? 16.391 -41.719 -13.375 1 91.69 127 GLY B C 1
ATOM 3543 O O . GLY B 1 127 ? 17.297 -42.25 -14.039 1 91.69 127 GLY B O 1
ATOM 3544 N N . GLN B 1 128 ? 15.219 -41.938 -13.617 1 92.25 128 GLN B N 1
ATOM 3545 C CA . GLN B 1 128 ? 14.805 -42.812 -14.719 1 92.25 128 GLN B CA 1
ATOM 3546 C C . GLN B 1 128 ? 14.656 -42 -16.016 1 92.25 128 GLN B C 1
ATOM 3548 O O . GLN B 1 128 ? 14.227 -42.562 -17.031 1 92.25 128 GLN B O 1
ATOM 3553 N N . GLY B 1 129 ? 14.992 -40.719 -15.891 1 91.81 129 GLY B N 1
ATOM 3554 C CA . GLY B 1 129 ? 14.961 -39.875 -17.078 1 91.81 129 GLY B CA 1
ATOM 3555 C C . GLY B 1 129 ? 13.586 -39.281 -17.359 1 91.81 129 GLY B C 1
ATOM 3556 O O . GLY B 1 129 ? 13.375 -38.688 -18.422 1 91.81 129 GLY B O 1
ATOM 3557 N N . LEU B 1 130 ? 12.672 -39.469 -16.516 1 94.81 130 LEU B N 1
ATOM 3558 C CA . LEU B 1 130 ? 11.352 -38.875 -16.703 1 94.81 130 LEU B CA 1
ATOM 3559 C C . LEU B 1 130 ? 11.367 -37.375 -16.406 1 94.81 130 LEU B C 1
ATOM 3561 O O . LEU B 1 130 ? 11.969 -36.938 -15.43 1 94.81 130 LEU B O 1
ATOM 3565 N N . VAL B 1 131 ? 10.758 -36.688 -17.25 1 95.94 131 VAL B N 1
ATOM 3566 C CA . VAL B 1 131 ? 10.641 -35.25 -17.125 1 95.94 131 VAL B CA 1
ATOM 3567 C C . VAL B 1 131 ? 9.359 -34.875 -16.375 1 95.94 131 VAL B C 1
ATOM 3569 O O . VAL B 1 131 ? 8.289 -35.406 -16.688 1 95.94 131 VAL B O 1
ATOM 3572 N N . PHE B 1 132 ? 9.523 -34.062 -15.352 1 97.06 132 PHE B N 1
ATOM 3573 C CA . PHE B 1 132 ? 8.391 -33.469 -14.633 1 97.06 132 PHE B CA 1
ATOM 3574 C C . PHE B 1 132 ? 8.461 -31.953 -14.68 1 97.06 132 PHE B C 1
ATOM 3576 O O . PHE B 1 132 ? 9.359 -31.359 -14.094 1 97.06 132 PHE B O 1
ATOM 3583 N N . SER B 1 133 ? 7.535 -31.359 -15.391 1 97.56 133 SER B N 1
ATOM 3584 C CA . SER B 1 133 ? 7.445 -29.906 -15.555 1 97.56 133 SER B CA 1
ATOM 3585 C C . SER B 1 133 ? 6.102 -29.375 -15.078 1 97.56 133 SER B C 1
ATOM 3587 O O . SER B 1 133 ? 5.09 -30.078 -15.156 1 97.56 133 SER B O 1
ATOM 3589 N N . ILE B 1 134 ? 6.176 -28.203 -14.492 1 98.31 134 ILE B N 1
ATOM 3590 C CA . ILE B 1 134 ? 4.961 -27.5 -14.102 1 98.31 134 ILE B CA 1
ATOM 3591 C C . ILE B 1 134 ? 4.645 -26.422 -15.141 1 98.31 134 ILE B C 1
ATOM 3593 O O . ILE B 1 134 ? 5.52 -25.625 -15.508 1 98.31 134 ILE B O 1
ATOM 3597 N N . ALA B 1 135 ? 3.389 -26.375 -15.602 1 98.12 135 ALA B N 1
ATOM 3598 C CA . ALA B 1 135 ? 2.936 -25.422 -16.609 1 98.12 135 ALA B CA 1
ATOM 3599 C C . ALA B 1 135 ? 2.635 -24.062 -15.969 1 98.12 135 ALA B C 1
ATOM 3601 O O . ALA B 1 135 ? 1.479 -23.75 -15.672 1 98.12 135 ALA B O 1
ATOM 3602 N N . GLU B 1 136 ? 3.625 -23.328 -15.703 1 98.06 136 GLU B N 1
ATOM 3603 C CA . GLU B 1 136 ? 3.611 -21.922 -15.328 1 98.06 136 GLU B CA 1
ATOM 3604 C C . GLU B 1 136 ? 4.156 -21.047 -16.453 1 98.06 136 GLU B C 1
ATOM 3606 O O . GLU B 1 136 ? 5.344 -20.719 -16.469 1 98.06 136 GLU B O 1
ATOM 3611 N N . GLN B 1 137 ? 3.248 -20.594 -17.375 1 97.38 137 GLN B N 1
ATOM 3612 C CA . GLN B 1 137 ? 3.625 -19.969 -18.641 1 97.38 137 GLN B CA 1
ATOM 3613 C C . GLN B 1 137 ? 4.324 -18.641 -18.406 1 97.38 137 GLN B C 1
ATOM 3615 O O . GLN B 1 137 ? 5.066 -18.156 -19.266 1 97.38 137 GLN B O 1
ATOM 3620 N N . ILE B 1 138 ? 4.227 -18.078 -17.219 1 97.31 138 ILE B N 1
ATOM 3621 C CA . ILE B 1 138 ? 4.777 -16.75 -16.906 1 97.31 138 ILE B CA 1
ATOM 3622 C C . ILE B 1 138 ? 6.285 -16.75 -17.156 1 97.31 138 ILE B C 1
ATOM 3624 O O . ILE B 1 138 ? 6.836 -15.773 -17.656 1 97.31 138 ILE B O 1
ATOM 3628 N N . ARG B 1 139 ? 6.898 -17.828 -16.906 1 97.69 139 ARG B N 1
ATOM 3629 C CA . ARG B 1 139 ? 8.352 -17.859 -16.953 1 97.69 139 ARG B CA 1
ATOM 3630 C C . ARG B 1 139 ? 8.852 -18.031 -18.391 1 97.69 139 ARG B C 1
ATOM 3632 O O . ARG B 1 139 ? 10.062 -18.016 -18.641 1 97.69 139 ARG B O 1
ATOM 3639 N N . PHE B 1 140 ? 7.996 -18.188 -19.312 1 97.81 140 PHE B N 1
ATOM 3640 C CA . PHE B 1 140 ? 8.398 -18.391 -20.703 1 97.81 140 PHE B CA 1
ATOM 3641 C C . PHE B 1 140 ? 7.973 -17.219 -21.562 1 97.81 140 PHE B C 1
ATOM 3643 O O . PHE B 1 140 ? 8.305 -17.156 -22.75 1 97.81 140 PHE B O 1
ATOM 3650 N N . GLN B 1 141 ? 7.266 -16.266 -21.016 1 98.25 141 GLN B N 1
ATOM 3651 C CA . GLN B 1 141 ? 6.719 -15.164 -21.797 1 98.25 141 GLN B CA 1
ATOM 3652 C C . GLN B 1 141 ? 7.77 -14.086 -22.031 1 98.25 141 GLN B C 1
ATOM 3654 O O . GLN B 1 141 ? 8.375 -13.586 -21.078 1 98.25 141 GLN B O 1
ATOM 3659 N N . PRO B 1 142 ? 7.918 -13.594 -23.297 1 98.19 142 PRO B N 1
ATOM 3660 C CA . PRO B 1 142 ? 8.953 -12.625 -23.672 1 98.19 142 PRO B CA 1
ATOM 3661 C C . PRO B 1 142 ? 8.828 -11.312 -22.906 1 98.19 142 PRO B C 1
ATOM 3663 O O . PRO B 1 142 ? 9.836 -10.656 -22.625 1 98.19 142 PRO B O 1
ATOM 3666 N N . GLU B 1 143 ? 7.605 -10.859 -22.625 1 98.12 143 GLU B N 1
ATOM 3667 C CA . GLU B 1 143 ? 7.434 -9.617 -21.875 1 98.12 143 GLU B CA 1
ATOM 3668 C C . GLU B 1 143 ? 8.109 -9.688 -20.516 1 98.12 143 GLU B C 1
ATOM 3670 O O . GLU B 1 143 ? 8.719 -8.711 -20.062 1 98.12 143 GLU B O 1
ATOM 3675 N N . PHE B 1 144 ? 8.094 -10.797 -19.797 1 98.5 144 PHE B N 1
ATOM 3676 C CA . PHE B 1 144 ? 8.688 -10.922 -18.484 1 98.5 144 PHE B CA 1
ATOM 3677 C C . PHE B 1 144 ? 10.172 -11.258 -18.578 1 98.5 144 PHE B C 1
ATOM 3679 O O . PHE B 1 144 ? 10.969 -10.844 -17.734 1 98.5 144 PHE B O 1
ATOM 3686 N N . GLU B 1 145 ? 10.547 -12.031 -19.641 1 98.31 145 GLU B N 1
ATOM 3687 C CA . GLU B 1 145 ? 11.969 -12.219 -19.922 1 98.31 145 GLU B CA 1
ATOM 3688 C C . GLU B 1 145 ? 12.664 -10.875 -20.141 1 98.31 145 GLU B C 1
ATOM 3690 O O . GLU B 1 145 ? 13.789 -10.672 -19.672 1 98.31 145 GLU B O 1
ATOM 3695 N N . LYS B 1 146 ? 12.016 -10.016 -20.875 1 98.62 146 LYS B N 1
ATOM 3696 C CA . LYS B 1 146 ? 12.594 -8.695 -21.125 1 98.62 146 LYS B CA 1
ATOM 3697 C C . LYS B 1 146 ? 12.758 -7.922 -19.828 1 98.62 146 LYS B C 1
ATOM 3699 O O . LYS B 1 146 ? 13.781 -7.277 -19.594 1 98.62 146 LYS B O 1
ATOM 3704 N N . GLY B 1 147 ? 11.758 -7.93 -18.953 1 98.75 147 GLY B N 1
ATOM 3705 C CA . GLY B 1 147 ? 11.898 -7.328 -17.641 1 98.75 147 GLY B CA 1
ATOM 3706 C C . GLY B 1 147 ? 13.07 -7.879 -16.859 1 98.75 147 GLY B C 1
ATOM 3707 O O . GLY B 1 147 ? 13.852 -7.113 -16.281 1 98.75 147 GLY B O 1
ATOM 3708 N N . ARG B 1 148 ? 13.195 -9.195 -16.812 1 98.81 148 ARG B N 1
ATOM 3709 C CA . ARG B 1 148 ? 14.312 -9.828 -16.125 1 98.81 148 ARG B CA 1
ATOM 3710 C C . ARG B 1 148 ? 15.648 -9.391 -16.719 1 98.81 148 ARG B C 1
ATOM 3712 O O . ARG B 1 148 ? 16.609 -9.141 -15.992 1 98.81 148 ARG B O 1
ATOM 3719 N N . GLN B 1 149 ? 15.68 -9.344 -18.047 1 98.75 149 GLN B N 1
ATOM 3720 C CA . GLN B 1 149 ? 16.906 -8.906 -18.719 1 98.75 149 GLN B CA 1
ATOM 3721 C C . GLN B 1 149 ? 17.344 -7.527 -18.219 1 98.75 149 GLN B C 1
ATOM 3723 O O . GLN B 1 149 ? 18.516 -7.316 -17.906 1 98.75 149 GLN B O 1
ATOM 3728 N N . TRP B 1 150 ? 16.438 -6.609 -18.141 1 98.75 150 TRP B N 1
ATOM 3729 C CA . TRP B 1 150 ? 16.766 -5.25 -17.734 1 98.75 150 TRP B CA 1
ATOM 3730 C C . TRP B 1 150 ? 17.141 -5.207 -16.25 1 98.75 150 TRP B C 1
ATOM 3732 O O . TRP B 1 150 ? 18.125 -4.559 -15.875 1 98.75 150 TRP B O 1
ATOM 3742 N N . VAL B 1 151 ? 16.422 -5.957 -15.383 1 98.81 151 VAL B N 1
ATOM 3743 C CA . VAL B 1 151 ? 16.547 -5.828 -13.938 1 98.81 151 VAL B CA 1
ATOM 3744 C C . VAL B 1 151 ? 17.703 -6.691 -13.438 1 98.81 151 VAL B C 1
ATOM 3746 O O . VAL B 1 151 ? 18.531 -6.238 -12.633 1 98.81 151 VAL B O 1
ATOM 3749 N N . VAL B 1 152 ? 17.812 -7.973 -13.914 1 98.69 152 VAL B N 1
ATOM 3750 C CA . VAL B 1 152 ? 18.75 -8.945 -13.352 1 98.69 152 VAL B CA 1
ATOM 3751 C C . VAL B 1 152 ? 20.016 -8.984 -14.203 1 98.69 152 VAL B C 1
ATOM 3753 O O . VAL B 1 152 ? 21.125 -8.844 -13.688 1 98.69 152 VAL B O 1
ATOM 3756 N N . ASP B 1 153 ? 19.828 -9.109 -15.508 1 98.62 153 ASP B N 1
ATOM 3757 C CA . ASP B 1 153 ? 21.016 -9.289 -16.344 1 98.62 153 ASP B CA 1
ATOM 3758 C C . ASP B 1 153 ? 21.766 -7.98 -16.516 1 98.62 153 ASP B C 1
ATOM 3760 O O . ASP B 1 153 ? 23 -7.941 -16.375 1 98.62 153 ASP B O 1
ATOM 3764 N N . GLU B 1 154 ? 21.031 -6.934 -16.812 1 98.5 154 GLU B N 1
ATOM 3765 C CA . GLU B 1 154 ? 21.672 -5.637 -17.016 1 98.5 154 GLU B CA 1
ATOM 3766 C C . GLU B 1 154 ? 21.938 -4.938 -15.688 1 98.5 154 GLU B C 1
ATOM 3768 O O . GLU B 1 154 ? 22.734 -3.998 -15.625 1 98.5 154 GLU B O 1
ATOM 3773 N N . GLN B 1 155 ? 21.219 -5.363 -14.625 1 98.5 155 GLN B N 1
ATOM 3774 C CA . GLN B 1 155 ? 21.312 -4.727 -13.312 1 98.5 155 GLN B CA 1
ATOM 3775 C C . GLN B 1 155 ? 21.078 -3.221 -13.414 1 98.5 155 GLN B C 1
ATOM 3777 O O . GLN B 1 155 ? 21.781 -2.434 -12.781 1 98.5 155 GLN B O 1
ATOM 3782 N N . ALA B 1 156 ? 20.109 -2.887 -14.266 1 98.56 156 ALA B N 1
ATOM 3783 C CA . ALA B 1 156 ? 19.891 -1.493 -14.641 1 98.56 156 ALA B CA 1
ATOM 3784 C C . ALA B 1 156 ? 19.484 -0.658 -13.43 1 98.56 156 ALA B C 1
ATOM 3786 O O . ALA B 1 156 ? 19.734 0.549 -13.391 1 98.56 156 ALA B O 1
ATOM 3787 N N . LEU B 1 157 ? 18.953 -1.204 -12.398 1 98.75 157 LEU B N 1
ATOM 3788 C CA . LEU B 1 157 ? 18.375 -0.466 -11.281 1 98.75 157 LEU B CA 1
ATOM 3789 C C . LEU B 1 157 ? 19.375 -0.313 -10.141 1 98.75 157 LEU B C 1
ATOM 3791 O O . LEU B 1 157 ? 19.094 0.338 -9.141 1 98.75 157 LEU B O 1
ATOM 3795 N N . GLY B 1 158 ? 20.547 -0.907 -10.258 1 98.5 158 GLY B N 1
ATOM 3796 C CA . GLY B 1 158 ? 21.391 -1.033 -9.086 1 98.5 158 GLY B CA 1
ATOM 3797 C C . GLY B 1 158 ? 20.812 -1.946 -8.023 1 98.5 158 GLY B C 1
ATOM 3798 O O . GLY B 1 158 ? 20.234 -2.982 -8.336 1 98.5 158 GLY B O 1
ATOM 3799 N N . THR B 1 159 ? 21.078 -1.539 -6.809 1 98.44 159 THR B N 1
ATOM 3800 C CA . THR B 1 159 ? 20.531 -2.328 -5.707 1 98.44 159 THR B CA 1
ATOM 3801 C C . THR B 1 159 ? 19.031 -2.074 -5.547 1 98.44 159 THR B C 1
ATOM 3803 O O . THR B 1 159 ? 18.609 -0.927 -5.406 1 98.44 159 THR B O 1
ATOM 3806 N N . ILE B 1 160 ? 18.266 -3.113 -5.594 1 98.88 160 ILE B N 1
ATOM 3807 C CA . ILE B 1 160 ? 16.828 -2.994 -5.418 1 98.88 160 ILE B CA 1
ATOM 3808 C C . ILE B 1 160 ? 16.516 -2.588 -3.977 1 98.88 160 ILE B C 1
ATOM 3810 O O . ILE B 1 160 ? 16.984 -3.223 -3.031 1 98.88 160 ILE B O 1
ATOM 3814 N N . THR B 1 161 ? 15.703 -1.554 -3.818 1 98.81 161 THR B N 1
ATOM 3815 C CA . THR B 1 161 ? 15.375 -1.079 -2.48 1 98.81 161 THR B CA 1
ATOM 3816 C C . THR B 1 161 ? 13.906 -1.337 -2.164 1 98.81 161 THR B C 1
ATOM 3818 O O . THR B 1 161 ? 13.516 -1.421 -0.997 1 98.81 161 THR B O 1
ATOM 3821 N N . GLN B 1 162 ? 13.086 -1.356 -3.166 1 98.88 162 GLN B N 1
ATOM 3822 C CA . GLN B 1 162 ? 11.664 -1.614 -2.951 1 98.88 162 GLN B CA 1
ATOM 3823 C C . GLN B 1 162 ? 11.062 -2.369 -4.129 1 98.88 162 GLN B C 1
ATOM 3825 O O . GLN B 1 162 ? 11.531 -2.248 -5.262 1 98.88 162 GLN B O 1
ATOM 3830 N N . LEU B 1 163 ? 10.047 -3.111 -3.924 1 98.94 163 LEU B N 1
ATOM 3831 C CA . LEU B 1 163 ? 9.234 -3.791 -4.934 1 98.94 163 LEU B CA 1
ATOM 3832 C C . LEU B 1 163 ? 7.758 -3.754 -4.559 1 98.94 163 LEU B C 1
ATOM 3834 O O . LEU B 1 163 ? 7.391 -4.066 -3.424 1 98.94 163 LEU B O 1
ATOM 3838 N N . HIS B 1 164 ? 6.875 -3.334 -5.477 1 98.94 164 HIS B N 1
ATOM 3839 C CA . HIS B 1 164 ? 5.441 -3.211 -5.238 1 98.94 164 HIS B CA 1
ATOM 3840 C C . HIS B 1 164 ? 4.641 -3.906 -6.336 1 98.94 164 HIS B C 1
ATOM 3842 O O . HIS B 1 164 ? 4.844 -3.643 -7.52 1 98.94 164 HIS B O 1
ATOM 3848 N N . LEU B 1 165 ? 3.754 -4.777 -5.941 1 98.94 165 LEU B N 1
ATOM 3849 C CA . LEU B 1 165 ? 2.881 -5.508 -6.855 1 98.94 165 LEU B CA 1
ATOM 3850 C C . LEU B 1 165 ? 1.415 -5.207 -6.559 1 98.94 165 LEU B C 1
ATOM 3852 O O . LEU B 1 165 ? 0.982 -5.281 -5.406 1 98.94 165 LEU B O 1
ATOM 3856 N N . ARG B 1 166 ? 0.657 -4.797 -7.566 1 98.81 166 ARG B N 1
ATOM 3857 C CA . ARG B 1 166 ? -0.791 -4.621 -7.516 1 98.81 166 ARG B CA 1
ATOM 3858 C C . ARG B 1 166 ? -1.477 -5.391 -8.641 1 98.81 166 ARG B C 1
ATOM 3860 O O . ARG B 1 166 ? -1.2 -5.16 -9.82 1 98.81 166 ARG B O 1
ATOM 3867 N N . ILE B 1 167 ? -2.342 -6.355 -8.266 1 98.75 167 ILE B N 1
ATOM 3868 C CA . ILE B 1 167 ? -3.197 -7.094 -9.188 1 98.75 167 ILE B CA 1
ATOM 3869 C C . ILE B 1 167 ? -4.645 -7.039 -8.703 1 98.75 167 ILE B C 1
ATOM 3871 O O . ILE B 1 167 ? -4.996 -7.656 -7.699 1 98.75 167 ILE B O 1
ATOM 3875 N N . TRP B 1 168 ? -5.445 -6.23 -9.367 1 98.75 168 TRP B N 1
ATOM 3876 C CA . TRP B 1 168 ? -6.859 -6.109 -9.023 1 98.75 168 TRP B CA 1
ATOM 3877 C C . TRP B 1 168 ? -7.742 -6.555 -10.188 1 98.75 168 TRP B C 1
ATOM 3879 O O . TRP B 1 168 ? -7.605 -6.059 -11.305 1 98.75 168 TRP B O 1
ATOM 3889 N N . ARG B 1 169 ? -8.539 -7.59 -9.906 1 97.75 169 ARG B N 1
ATOM 3890 C CA . ARG B 1 169 ? -9.516 -8.188 -10.812 1 97.75 169 ARG B CA 1
ATOM 3891 C C . ARG B 1 169 ? -10.875 -8.336 -10.141 1 97.75 169 ARG B C 1
ATOM 3893 O O . ARG B 1 169 ? -11 -8.117 -8.938 1 97.75 169 ARG B O 1
ATOM 3900 N N . ASN B 1 170 ? -11.797 -8.703 -10.953 1 97.06 170 ASN B N 1
ATOM 3901 C CA . ASN B 1 170 ? -13.141 -9.031 -10.477 1 97.06 170 ASN B CA 1
ATOM 3902 C C . ASN B 1 170 ? -13.664 -10.32 -11.102 1 97.06 170 ASN B C 1
ATOM 3904 O O . ASN B 1 170 ? -13.977 -10.344 -12.297 1 97.06 170 ASN B O 1
ATOM 3908 N N . GLN B 1 171 ? -13.688 -11.422 -10.266 1 96.25 171 GLN B N 1
ATOM 3909 C CA . GLN B 1 171 ? -14.305 -12.68 -10.672 1 96.25 171 GLN B CA 1
ATOM 3910 C C . GLN B 1 171 ? -15.789 -12.695 -10.336 1 96.25 171 GLN B C 1
ATOM 3912 O O . GLN B 1 171 ? -16.172 -13.055 -9.219 1 96.25 171 GLN B O 1
ATOM 3917 N N . ALA B 1 172 ? -16.562 -12.422 -11.289 1 91.69 172 ALA B N 1
ATOM 3918 C CA . ALA B 1 172 ? -18 -12.281 -11.062 1 91.69 172 ALA B CA 1
ATOM 3919 C C . ALA B 1 172 ? -18.672 -13.641 -11 1 91.69 172 ALA B C 1
ATOM 3921 O O . ALA B 1 172 ? -18.219 -14.602 -11.625 1 91.69 172 ALA B O 1
ATOM 3922 N N . ALA B 1 173 ? -19.766 -13.602 -10.367 1 90.44 173 ALA B N 1
ATOM 3923 C CA . ALA B 1 173 ? -20.625 -14.766 -10.438 1 90.44 173 ALA B CA 1
ATOM 3924 C C . ALA B 1 173 ? -21.141 -14.992 -11.852 1 90.44 173 ALA B C 1
ATOM 3926 O O . ALA B 1 173 ? -21.484 -14.039 -12.562 1 90.44 173 ALA B O 1
ATOM 3927 N N . GLY B 1 174 ? -21.047 -16.172 -12.281 1 90.94 174 GLY B N 1
ATOM 3928 C CA . GLY B 1 174 ? -21.5 -16.5 -13.625 1 90.94 174 GLY B CA 1
ATOM 3929 C C . GLY B 1 174 ? -20.375 -16.516 -14.648 1 90.94 174 GLY B C 1
ATOM 3930 O O . GLY B 1 174 ? -20.578 -16.922 -15.789 1 90.94 174 GLY B O 1
ATOM 3931 N N . GLY B 1 175 ? -19.25 -16.031 -14.195 1 89.62 175 GLY B N 1
ATOM 3932 C CA . GLY B 1 175 ? -18.109 -16.109 -15.094 1 89.62 175 GLY B CA 1
ATOM 3933 C C . GLY B 1 175 ? -17.641 -17.516 -15.344 1 89.62 175 GLY B C 1
ATOM 3934 O O . GLY B 1 175 ? -17.828 -18.406 -14.5 1 89.62 175 GLY B O 1
ATOM 3935 N N . LYS B 1 176 ? -17.078 -17.734 -16.484 1 88.19 176 LYS B N 1
ATOM 3936 C CA . LYS B 1 176 ? -16.719 -19.078 -16.938 1 88.19 176 LYS B CA 1
ATOM 3937 C C . LYS B 1 176 ? -15.758 -19.75 -15.961 1 88.19 176 LYS B C 1
ATOM 3939 O O . LYS B 1 176 ? -15.859 -20.953 -15.703 1 88.19 176 LYS B O 1
ATOM 3944 N N . TYR B 1 177 ? -14.805 -18.969 -15.516 1 88.38 177 TYR B N 1
ATOM 3945 C CA . TYR B 1 177 ? -13.844 -19.609 -14.625 1 88.38 177 TYR B CA 1
ATOM 3946 C C . TYR B 1 177 ? -14.445 -19.828 -13.242 1 88.38 177 TYR B C 1
ATOM 3948 O O . TYR B 1 177 ? -14.172 -20.844 -12.594 1 88.38 177 TYR B O 1
ATOM 3956 N N . TYR B 1 178 ? -15.273 -18.969 -12.773 1 88.62 178 TYR B N 1
ATOM 3957 C CA . TYR B 1 178 ? -15.945 -19.188 -11.5 1 88.62 178 TYR B CA 1
ATOM 3958 C C . TYR B 1 178 ? -16.875 -20.406 -11.57 1 88.62 178 TYR B C 1
ATOM 3960 O O . TYR B 1 178 ? -16.969 -21.172 -10.617 1 88.62 178 TYR B O 1
ATOM 3968 N N . GLU B 1 179 ? -17.453 -20.578 -12.758 1 91.56 179 GLU B N 1
ATOM 3969 C CA . GLU B 1 179 ? -18.469 -21.625 -12.867 1 91.56 179 GLU B CA 1
ATOM 3970 C C . GLU B 1 179 ? -17.828 -23 -13.039 1 91.56 179 GLU B C 1
ATOM 3972 O O . GLU B 1 179 ? -18.469 -23.922 -13.547 1 91.56 179 GLU B O 1
ATOM 3977 N N . THR B 1 180 ? -16.688 -23.25 -12.555 1 90.5 180 THR B N 1
ATOM 3978 C CA . THR B 1 180 ? -16.031 -24.547 -12.461 1 90.5 180 THR B CA 1
ATOM 3979 C C . THR B 1 180 ? -16.141 -25.109 -11.047 1 90.5 180 THR B C 1
ATOM 3981 O O . THR B 1 180 ? -15.766 -24.453 -10.078 1 90.5 180 THR B O 1
ATOM 3984 N N . PRO B 1 181 ? -16.578 -26.266 -10.969 1 91.44 181 PRO B N 1
ATOM 3985 C CA . PRO B 1 181 ? -16.969 -26.812 -9.664 1 91.44 181 PRO B CA 1
ATOM 3986 C C . PRO B 1 181 ? -15.836 -26.766 -8.641 1 91.44 181 PRO B C 1
ATOM 3988 O O . PRO B 1 181 ? -16.047 -26.359 -7.492 1 91.44 181 PRO B O 1
ATOM 3991 N N . TRP B 1 182 ? -14.703 -27.125 -9.008 1 92.81 182 TRP B N 1
ATOM 3992 C CA . TRP B 1 182 ? -13.609 -27.219 -8.047 1 92.81 182 TRP B CA 1
ATOM 3993 C C . TRP B 1 182 ? -13.156 -25.828 -7.613 1 92.81 182 TRP B C 1
ATOM 3995 O O . TRP B 1 182 ? -12.477 -25.688 -6.59 1 92.81 182 TRP B O 1
ATOM 4005 N N . ARG B 1 183 ? -13.469 -24.766 -8.344 1 94.31 183 ARG B N 1
ATOM 4006 C CA . ARG B 1 183 ? -13.141 -23.391 -7.953 1 94.31 183 ARG B CA 1
ATOM 4007 C C . ARG B 1 183 ? -14.227 -22.812 -7.047 1 94.31 183 ARG B C 1
ATOM 4009 O O . ARG B 1 183 ? -13.938 -21.984 -6.176 1 94.31 183 ARG B O 1
ATOM 4016 N N . LYS B 1 184 ? -15.469 -23.234 -7.227 1 93.38 184 LYS B N 1
ATOM 4017 C CA . LYS B 1 184 ? -16.594 -22.75 -6.426 1 93.38 184 LYS B CA 1
ATOM 4018 C C . LYS B 1 184 ? -16.531 -23.281 -5 1 93.38 184 LYS B C 1
ATOM 4020 O O . LYS B 1 184 ? -16.922 -22.609 -4.055 1 93.38 184 LYS B O 1
ATOM 4025 N N . VAL B 1 185 ? -16.094 -24.531 -4.934 1 94.44 185 VAL B N 1
ATOM 4026 C CA . VAL B 1 185 ? -15.93 -25.188 -3.643 1 94.44 185 VAL B CA 1
ATOM 4027 C C . VAL B 1 185 ? -14.508 -25.734 -3.52 1 94.44 185 VAL B C 1
ATOM 4029 O O . VAL B 1 185 ? -14.297 -26.938 -3.645 1 94.44 185 VAL B O 1
ATOM 4032 N N . PRO B 1 186 ? -13.633 -24.828 -3.223 1 95.12 186 PRO B N 1
ATOM 4033 C CA . PRO B 1 186 ? -12.227 -25.25 -3.262 1 95.12 186 PRO B CA 1
ATOM 4034 C C . PRO B 1 186 ? -11.844 -26.125 -2.072 1 95.12 186 PRO B C 1
ATOM 4036 O O . PRO B 1 186 ? -12.227 -25.828 -0.937 1 95.12 186 PRO B O 1
ATOM 4039 N N . ALA B 1 187 ? -11.086 -27.219 -2.332 1 95.62 187 ALA B N 1
ATOM 4040 C CA . ALA B 1 187 ? -10.523 -28.094 -1.318 1 95.62 187 ALA B CA 1
ATOM 4041 C C . ALA B 1 187 ? -9.062 -27.766 -1.04 1 95.62 187 ALA B C 1
ATOM 4043 O O . ALA B 1 187 ? -8.25 -28.656 -0.777 1 95.62 187 ALA B O 1
ATOM 4044 N N . TYR B 1 188 ? -8.688 -26.5 -1.299 1 93.94 188 TYR B N 1
ATOM 4045 C CA . TYR B 1 188 ? -7.355 -25.953 -1.096 1 93.94 188 TYR B CA 1
ATOM 4046 C C . TYR B 1 188 ? -7.43 -24.547 -0.528 1 93.94 188 TYR B C 1
ATOM 4048 O O . TYR B 1 188 ? -8.477 -23.891 -0.599 1 93.94 188 TYR B O 1
ATOM 4056 N N . GLN B 1 189 ? -6.336 -24.172 0.014 1 91.44 189 GLN B N 1
ATOM 4057 C CA . GLN B 1 189 ? -6.312 -22.844 0.624 1 91.44 189 GLN B CA 1
ATOM 4058 C C . GLN B 1 189 ? -6.23 -21.75 -0.439 1 91.44 189 GLN B C 1
ATOM 4060 O O . GLN B 1 189 ? -5.84 -22.016 -1.579 1 91.44 189 GLN B O 1
ATOM 4065 N N . GLY B 1 190 ? -6.758 -20.547 -0.226 1 93.94 190 GLY B N 1
ATOM 4066 C CA . GLY B 1 190 ? -6.477 -19.328 -0.972 1 93.94 190 GLY B CA 1
ATOM 4067 C C . GLY B 1 190 ? -7.438 -19.109 -2.125 1 93.94 190 GLY B C 1
ATOM 4068 O O . GLY B 1 190 ? -7.379 -18.078 -2.793 1 93.94 190 GLY B O 1
ATOM 4069 N N . GLY B 1 191 ? -8.266 -20.156 -2.48 1 96.44 191 GLY B N 1
ATOM 4070 C CA . GLY B 1 191 ? -9.18 -19.922 -3.59 1 96.44 191 GLY B CA 1
ATOM 4071 C C . GLY B 1 191 ? -8.5 -19.328 -4.812 1 96.44 191 GLY B C 1
ATOM 4072 O O . GLY B 1 191 ? -7.492 -19.859 -5.281 1 96.44 191 GLY B O 1
ATOM 4073 N N . PHE B 1 192 ? -9.109 -18.25 -5.215 1 96.56 192 PHE B N 1
ATOM 4074 C CA . PHE B 1 192 ? -8.57 -17.641 -6.426 1 96.56 192 PHE B CA 1
ATOM 4075 C C . PHE B 1 192 ? -7.215 -17 -6.156 1 96.56 192 PHE B C 1
ATOM 4077 O O . PHE B 1 192 ? -6.445 -16.75 -7.082 1 96.56 192 PHE B O 1
ATOM 4084 N N . LEU B 1 193 ? -6.855 -16.719 -4.957 1 98 193 LEU B N 1
ATOM 4085 C CA . LEU B 1 193 ? -5.512 -16.25 -4.637 1 98 193 LEU B CA 1
ATOM 4086 C C . LEU B 1 193 ? -4.465 -17.297 -4.984 1 98 193 LEU B C 1
ATOM 4088 O O . LEU B 1 193 ? -3.393 -16.969 -5.492 1 98 193 LEU B O 1
ATOM 4092 N N . LEU B 1 194 ? -4.781 -18.531 -4.652 1 97.94 194 LEU B N 1
ATOM 4093 C CA . LEU B 1 194 ? -3.842 -19.594 -5.012 1 97.94 194 LEU B CA 1
ATOM 4094 C C . LEU B 1 194 ? -3.936 -19.922 -6.496 1 97.94 194 LEU B C 1
ATOM 4096 O O . LEU B 1 194 ? -2.916 -19.984 -7.188 1 97.94 194 LEU B O 1
ATOM 4100 N N . ASP B 1 195 ? -5.152 -20.078 -7.023 1 95.56 195 ASP B N 1
ATOM 4101 C CA . ASP B 1 195 ? -5.387 -20.516 -8.398 1 95.56 195 ASP B CA 1
ATOM 4102 C C . ASP B 1 195 ? -4.797 -19.516 -9.391 1 95.56 195 ASP B C 1
ATOM 4104 O O . ASP B 1 195 ? -4.02 -19.891 -10.273 1 95.56 195 ASP B O 1
ATOM 4108 N N . GLY B 1 196 ? -5.121 -18.281 -9.164 1 95.44 196 GLY B N 1
ATOM 4109 C CA . GLY B 1 196 ? -4.668 -17.25 -10.086 1 95.44 196 GLY B CA 1
ATOM 4110 C C . GLY B 1 196 ? -3.439 -16.516 -9.602 1 95.44 196 GLY B C 1
ATOM 4111 O O . GLY B 1 196 ? -2.605 -16.094 -10.406 1 95.44 196 GLY B O 1
ATOM 4112 N N . GLY B 1 197 ? -3.297 -16.375 -8.297 1 97.19 197 GLY B N 1
ATOM 4113 C CA . GLY B 1 197 ? -2.275 -15.523 -7.711 1 97.19 197 GLY B CA 1
ATOM 4114 C C . GLY B 1 197 ? -0.87 -16.062 -7.895 1 97.19 197 GLY B C 1
ATOM 4115 O O . GLY B 1 197 ? 0.101 -15.312 -7.875 1 97.19 197 GLY B O 1
ATOM 4116 N N . VAL B 1 198 ? -0.719 -17.328 -8.055 1 97.81 198 VAL B N 1
ATOM 4117 C CA . VAL B 1 198 ? 0.603 -17.938 -8.195 1 97.81 198 VAL B CA 1
ATOM 4118 C C . VAL B 1 198 ? 1.284 -17.391 -9.453 1 97.81 198 VAL B C 1
ATOM 4120 O O . VAL B 1 198 ? 2.514 -17.312 -9.508 1 97.81 198 VAL B O 1
ATOM 4123 N N . HIS B 1 199 ? 0.45 -17 -10.516 1 98.25 199 HIS B N 1
ATOM 4124 C CA . HIS B 1 199 ? 1.041 -16.391 -11.695 1 98.25 199 HIS B CA 1
ATOM 4125 C C . HIS B 1 199 ? 1.79 -15.109 -11.336 1 98.25 199 HIS B C 1
ATOM 4127 O O . HIS B 1 199 ? 2.865 -14.844 -11.875 1 98.25 199 HIS B O 1
ATOM 4133 N N . GLN B 1 200 ? 1.278 -14.438 -10.438 1 98.5 200 GLN B N 1
ATOM 4134 C CA . GLN B 1 200 ? 1.795 -13.109 -10.102 1 98.5 200 GLN B CA 1
ATOM 4135 C C . GLN B 1 200 ? 3.035 -13.211 -9.219 1 98.5 200 GLN B C 1
ATOM 4137 O O . GLN B 1 200 ? 3.965 -12.414 -9.352 1 98.5 200 GLN B O 1
ATOM 4142 N N . THR B 1 201 ? 3 -14.195 -8.289 1 98.69 201 THR B N 1
ATOM 4143 C CA . THR B 1 201 ? 4.215 -14.438 -7.516 1 98.69 201 THR B CA 1
ATOM 4144 C C . THR B 1 201 ? 5.336 -14.953 -8.414 1 98.69 201 THR B C 1
ATOM 4146 O O . THR B 1 201 ? 6.5 -14.602 -8.227 1 98.69 201 THR B O 1
ATOM 4149 N N . ALA B 1 202 ? 5 -15.781 -9.422 1 98.75 202 ALA B N 1
ATOM 4150 C CA . ALA B 1 202 ? 6 -16.203 -10.398 1 98.75 202 ALA B CA 1
ATOM 4151 C C . ALA B 1 202 ? 6.574 -15 -11.148 1 98.75 202 ALA B C 1
ATOM 4153 O O . ALA B 1 202 ? 7.789 -14.914 -11.344 1 98.75 202 ALA B O 1
ATOM 4154 N N . MET B 1 203 ? 5.723 -14.07 -11.547 1 98.75 203 MET B N 1
ATOM 4155 C CA . MET B 1 203 ? 6.133 -12.898 -12.32 1 98.75 203 MET B CA 1
ATOM 4156 C C . MET B 1 203 ? 7.098 -12.031 -11.516 1 98.75 203 MET B C 1
ATOM 4158 O O . MET B 1 203 ? 8.18 -11.688 -12 1 98.75 203 MET B O 1
ATOM 4162 N N . LEU B 1 204 ? 6.715 -11.719 -10.266 1 98.75 204 LEU B N 1
ATOM 4163 C CA . LEU B 1 204 ? 7.559 -10.812 -9.492 1 98.75 204 LEU B CA 1
ATOM 4164 C C . LEU B 1 204 ? 8.906 -11.453 -9.18 1 98.75 204 LEU B C 1
ATOM 4166 O O . LEU B 1 204 ? 9.938 -10.789 -9.227 1 98.75 204 LEU B O 1
ATOM 4170 N N . ARG B 1 205 ? 8.938 -12.766 -8.867 1 98.75 205 ARG B N 1
ATOM 4171 C CA . ARG B 1 205 ? 10.188 -13.477 -8.602 1 98.75 205 ARG B CA 1
ATOM 4172 C C . ARG B 1 205 ? 11.055 -13.531 -9.852 1 98.75 205 ARG B C 1
ATOM 4174 O O . ARG B 1 205 ? 12.266 -13.305 -9.781 1 98.75 205 ARG B O 1
ATOM 4181 N N . TYR B 1 206 ? 10.391 -13.852 -10.945 1 98.69 206 TYR B N 1
ATOM 4182 C CA . TYR B 1 206 ? 11.141 -14.023 -12.18 1 98.69 206 TYR B CA 1
ATOM 4183 C C . TYR B 1 206 ? 11.789 -12.711 -12.609 1 98.69 206 TYR B C 1
ATOM 4185 O O . TYR B 1 206 ? 12.984 -12.664 -12.906 1 98.69 206 TYR B O 1
ATOM 4193 N N . ILE B 1 207 ? 11.094 -11.648 -12.602 1 98.88 207 ILE B N 1
ATOM 4194 C CA . ILE B 1 207 ? 11.578 -10.375 -13.125 1 98.88 207 ILE B CA 1
ATOM 4195 C C . ILE B 1 207 ? 12.617 -9.789 -12.164 1 98.88 207 ILE B C 1
ATOM 4197 O O . ILE B 1 207 ? 13.648 -9.281 -12.602 1 98.88 207 ILE B O 1
ATOM 4201 N N . SER B 1 208 ? 12.422 -9.891 -10.875 1 98.75 208 SER B N 1
ATOM 4202 C CA . SER B 1 208 ? 13.32 -9.273 -9.906 1 98.75 208 SER B CA 1
ATOM 4203 C C . SER B 1 208 ? 14.578 -10.109 -9.711 1 98.75 208 SER B C 1
ATOM 4205 O O . SER B 1 208 ? 15.617 -9.594 -9.281 1 98.75 208 SER B O 1
ATOM 4207 N N . GLY B 1 209 ? 14.477 -11.383 -9.914 1 98.62 209 GLY B N 1
ATOM 4208 C CA . GLY B 1 209 ? 15.562 -12.305 -9.609 1 98.62 209 GLY B CA 1
ATOM 4209 C C . GLY B 1 209 ? 15.758 -12.531 -8.125 1 98.62 209 GLY B C 1
ATOM 4210 O O . GLY B 1 209 ? 16.812 -12.984 -7.695 1 98.62 209 GLY B O 1
ATOM 4211 N N . GLN B 1 210 ? 14.797 -12.227 -7.348 1 98.75 210 GLN B N 1
ATOM 4212 C CA . GLN B 1 210 ? 14.898 -12.383 -5.898 1 98.75 210 GLN B CA 1
ATOM 4213 C C . GLN B 1 210 ? 13.719 -13.18 -5.348 1 98.75 210 GLN B C 1
ATOM 4215 O O . GLN B 1 210 ? 12.664 -13.25 -5.977 1 98.75 210 GLN B O 1
ATOM 4220 N N . GLU B 1 211 ? 13.914 -13.812 -4.266 1 98.81 211 GLU B N 1
ATOM 4221 C CA . GLU B 1 211 ? 12.859 -14.531 -3.559 1 98.81 211 GLU B CA 1
ATOM 4222 C C . GLU B 1 211 ? 12.148 -13.625 -2.555 1 98.81 211 GLU B C 1
ATOM 4224 O O . GLU B 1 211 ? 12.75 -12.688 -2.021 1 98.81 211 GLU B O 1
ATOM 4229 N N . VAL B 1 212 ? 10.875 -13.797 -2.33 1 98.88 212 VAL B N 1
ATOM 4230 C CA . VAL B 1 212 ? 10.156 -13.242 -1.19 1 98.88 212 VAL B CA 1
ATOM 4231 C C . VAL B 1 212 ? 10.367 -14.125 0.037 1 98.88 212 VAL B C 1
ATOM 4233 O O . VAL B 1 212 ? 9.922 -15.273 0.065 1 98.88 212 VAL B O 1
ATOM 4236 N N . VAL B 1 213 ? 10.977 -13.633 1.013 1 98.88 213 VAL B N 1
ATOM 4237 C CA . VAL B 1 213 ? 11.414 -14.516 2.088 1 98.88 213 VAL B CA 1
ATOM 4238 C C . VAL B 1 213 ? 10.523 -14.328 3.311 1 98.88 213 VAL B C 1
ATOM 4240 O O . VAL B 1 213 ? 10.508 -15.172 4.211 1 98.88 213 VAL B O 1
ATOM 4243 N N . GLU B 1 214 ? 9.836 -13.266 3.375 1 98.81 214 GLU B N 1
ATOM 4244 C CA . GLU B 1 214 ? 8.922 -12.984 4.477 1 98.81 214 GLU B CA 1
ATOM 4245 C C . GLU B 1 214 ? 7.77 -12.094 4.02 1 98.81 214 GLU B C 1
ATOM 4247 O O . GLU B 1 214 ? 7.969 -11.172 3.223 1 98.81 214 GLU B O 1
ATOM 4252 N N . THR B 1 215 ? 6.555 -12.367 4.477 1 98.69 215 THR B N 1
ATOM 4253 C CA . THR B 1 215 ? 5.383 -11.531 4.254 1 98.69 215 THR B CA 1
ATOM 4254 C C . THR B 1 215 ? 4.637 -11.281 5.562 1 98.69 215 THR B C 1
ATOM 4256 O O . THR B 1 215 ? 4.816 -12.023 6.531 1 98.69 215 THR B O 1
ATOM 4259 N N . HIS B 1 216 ? 3.855 -10.25 5.59 1 97.88 216 HIS B N 1
ATOM 4260 C CA . HIS B 1 216 ? 2.842 -10.031 6.617 1 97.88 216 HIS B CA 1
ATOM 4261 C C . HIS B 1 216 ? 1.705 -9.164 6.094 1 97.88 216 HIS B C 1
ATOM 4263 O O . HIS B 1 216 ? 1.944 -8.07 5.566 1 97.88 216 HIS B O 1
ATOM 4269 N N . GLY B 1 217 ? 0.59 -9.609 6.211 1 97.12 217 GLY B N 1
ATOM 4270 C CA . GLY B 1 217 ? -0.555 -8.844 5.75 1 97.12 217 GLY B CA 1
ATOM 4271 C C . GLY B 1 217 ? -1.885 -9.469 6.125 1 97.12 217 GLY B C 1
ATOM 4272 O O . GLY B 1 217 ? -1.977 -10.195 7.117 1 97.12 217 GLY B O 1
ATOM 4273 N N . TYR B 1 218 ? -2.932 -9.148 5.438 1 98.44 218 TYR B N 1
ATOM 4274 C CA . TYR B 1 218 ? -4.312 -9.5 5.746 1 98.44 218 TYR B CA 1
ATOM 4275 C C . TYR B 1 218 ? -5.012 -10.086 4.523 1 98.44 218 TYR B C 1
ATOM 4277 O O . TYR B 1 218 ? -5.129 -9.422 3.49 1 98.44 218 TYR B O 1
ATOM 4285 N N . ALA B 1 219 ? -5.367 -11.32 4.664 1 98.25 219 ALA B N 1
ATOM 4286 C CA . ALA B 1 219 ? -6.172 -12 3.652 1 98.25 219 ALA B CA 1
ATOM 4287 C C . ALA B 1 219 ? -7.633 -12.102 4.09 1 98.25 219 ALA B C 1
ATOM 4289 O O . ALA B 1 219 ? -7.918 -12.359 5.262 1 98.25 219 ALA B O 1
ATOM 4290 N N . ARG B 1 220 ? -8.555 -11.82 3.104 1 97.31 220 ARG B N 1
ATOM 4291 C CA . ARG B 1 220 ? -9.969 -11.883 3.439 1 97.31 220 ARG B CA 1
ATOM 4292 C C . ARG B 1 220 ? -10.805 -12.289 2.229 1 97.31 220 ARG B C 1
ATOM 4294 O O . ARG B 1 220 ? -10.328 -12.211 1.092 1 97.31 220 ARG B O 1
ATOM 4301 N N . GLN B 1 221 ? -11.938 -12.836 2.613 1 97.81 221 GLN B N 1
ATOM 4302 C CA . GLN B 1 221 ? -12.969 -12.984 1.594 1 97.81 221 GLN B CA 1
ATOM 4303 C C . GLN B 1 221 ? -13.812 -11.719 1.479 1 97.81 221 GLN B C 1
ATOM 4305 O O . GLN B 1 221 ? -14.531 -11.359 2.412 1 97.81 221 GLN B O 1
ATOM 4310 N N . VAL B 1 222 ? -13.719 -11.031 0.361 1 97.94 222 VAL B N 1
ATOM 4311 C CA . VAL B 1 222 ? -14.453 -9.789 0.131 1 97.94 222 VAL B CA 1
ATOM 4312 C C . VAL B 1 222 ? -15.789 -10.102 -0.547 1 97.94 222 VAL B C 1
ATOM 4314 O O . VAL B 1 222 ? -16.828 -9.602 -0.133 1 97.94 222 VAL B O 1
ATOM 4317 N N . ALA B 1 223 ? -15.727 -10.898 -1.592 1 96.56 223 ALA B N 1
ATOM 4318 C CA . ALA B 1 223 ? -16.938 -11.328 -2.271 1 96.56 223 ALA B CA 1
ATOM 4319 C C . ALA B 1 223 ? -17.453 -12.656 -1.703 1 96.56 223 ALA B C 1
ATOM 4321 O O . ALA B 1 223 ? -16.734 -13.656 -1.729 1 96.56 223 ALA B O 1
ATOM 4322 N N . PRO B 1 224 ? -18.641 -12.789 -1.32 1 95.62 224 PRO B N 1
ATOM 4323 C CA . PRO B 1 224 ? -19.172 -14 -0.683 1 95.62 224 PRO B CA 1
ATOM 4324 C C . PRO B 1 224 ? -19.062 -15.234 -1.576 1 95.62 224 PRO B C 1
ATOM 4326 O O . PRO B 1 224 ? -18.906 -16.344 -1.076 1 95.62 224 PRO B O 1
ATOM 4329 N N . HIS B 1 225 ? -19.078 -15.078 -2.809 1 96.12 225 HIS B N 1
ATOM 4330 C CA . HIS B 1 225 ? -19.094 -16.234 -3.686 1 96.12 225 HIS B CA 1
ATOM 4331 C C . HIS B 1 225 ? -17.688 -16.719 -3.998 1 96.12 225 HIS B C 1
ATOM 4333 O O . HIS B 1 225 ? -17.516 -17.719 -4.707 1 96.12 225 HIS B O 1
ATOM 4339 N N . LEU B 1 226 ? -16.641 -15.992 -3.41 1 97.06 226 LEU B N 1
ATOM 4340 C CA . LEU B 1 226 ? -15.266 -16.391 -3.693 1 97.06 226 LEU B CA 1
ATOM 4341 C C . LEU B 1 226 ? -14.578 -16.906 -2.438 1 97.06 226 LEU B C 1
ATOM 4343 O O . LEU B 1 226 ? -13.648 -16.281 -1.924 1 97.06 226 LEU B O 1
ATOM 4347 N N . PRO B 1 227 ? -14.945 -18.219 -2.115 1 96.44 227 PRO B N 1
ATOM 4348 C CA . PRO B 1 227 ? -14.266 -18.828 -0.962 1 96.44 227 PRO B CA 1
ATOM 4349 C C . PRO B 1 227 ? -12.922 -19.438 -1.323 1 96.44 227 PRO B C 1
ATOM 4351 O O . PRO B 1 227 ? -12.672 -19.75 -2.49 1 96.44 227 PRO B O 1
ATOM 4354 N N . PRO B 1 228 ? -12.062 -19.734 -0.259 1 97.06 228 PRO B N 1
ATOM 4355 C CA . PRO B 1 228 ? -12.18 -19.203 1.105 1 97.06 228 PRO B CA 1
ATOM 4356 C C . PRO B 1 228 ? -11.625 -17.797 1.244 1 97.06 228 PRO B C 1
ATOM 4358 O O . PRO B 1 228 ? -11.93 -17.109 2.221 1 97.06 228 PRO B O 1
ATOM 4361 N N . LEU B 1 229 ? -10.688 -17.328 0.307 1 97.94 229 LEU B N 1
ATOM 4362 C CA . LEU B 1 229 ? -10.062 -16 0.286 1 97.94 229 LEU B CA 1
ATOM 4363 C C . LEU B 1 229 ? -9.984 -15.461 -1.138 1 97.94 229 LEU B C 1
ATOM 4365 O O . LEU B 1 229 ? -9.797 -16.234 -2.086 1 97.94 229 LEU B O 1
ATOM 4369 N N . ASP B 1 230 ? -10.117 -14.125 -1.246 1 98.19 230 ASP B N 1
ATOM 4370 C CA . ASP B 1 230 ? -10.086 -13.586 -2.602 1 98.19 230 ASP B CA 1
ATOM 4371 C C . ASP B 1 230 ? -9.289 -12.281 -2.654 1 98.19 230 ASP B C 1
ATOM 4373 O O . ASP B 1 230 ? -9.07 -11.727 -3.732 1 98.19 230 ASP B O 1
ATOM 4377 N N . THR B 1 231 ? -8.906 -11.797 -1.473 1 98.62 231 THR B N 1
ATOM 4378 C CA . THR B 1 231 ? -8.195 -10.523 -1.39 1 98.62 231 THR B CA 1
ATOM 4379 C C . THR B 1 231 ? -7.098 -10.594 -0.331 1 98.62 231 THR B C 1
ATOM 4381 O O . THR B 1 231 ? -7.316 -11.109 0.766 1 98.62 231 THR B O 1
ATOM 4384 N N . VAL B 1 232 ? -5.871 -10.109 -0.653 1 98.81 232 VAL B N 1
ATOM 4385 C CA . VAL B 1 232 ? -4.785 -10.039 0.316 1 98.81 232 VAL B CA 1
ATOM 4386 C C . VAL B 1 232 ? -3.992 -8.75 0.115 1 98.81 232 VAL B C 1
ATOM 4388 O O . VAL B 1 232 ? -3.762 -8.328 -1.021 1 98.81 232 VAL B O 1
ATOM 4391 N N . ASN B 1 233 ? -3.693 -8.07 1.118 1 98.88 233 ASN B N 1
ATOM 4392 C CA . ASN B 1 233 ? -2.861 -6.871 1.2 1 98.88 233 ASN B CA 1
ATOM 4393 C C . ASN B 1 233 ? -1.762 -7.027 2.248 1 98.88 233 ASN B C 1
ATOM 4395 O O . ASN B 1 233 ? -2.047 -7.285 3.418 1 98.88 233 ASN B O 1
ATOM 4399 N N . ALA B 1 234 ? -0.412 -6.859 1.82 1 98.88 234 ALA B N 1
ATOM 4400 C CA . ALA B 1 234 ? 0.666 -7.262 2.719 1 98.88 234 ALA B CA 1
ATOM 4401 C C . ALA B 1 234 ? 1.943 -6.48 2.432 1 98.88 234 ALA B C 1
ATOM 4403 O O . ALA B 1 234 ? 2.102 -5.914 1.346 1 98.88 234 ALA B O 1
ATOM 4404 N N . GLY B 1 235 ? 2.783 -6.344 3.459 1 98.75 235 GLY B N 1
ATOM 4405 C CA . GLY B 1 235 ? 4.195 -6.059 3.26 1 98.75 235 GLY B CA 1
ATOM 4406 C C . GLY B 1 235 ? 5.027 -7.301 3.002 1 98.75 235 GLY B C 1
ATOM 4407 O O . GLY B 1 235 ? 4.637 -8.406 3.385 1 98.75 235 GLY B O 1
ATOM 4408 N N . LEU B 1 236 ? 6.148 -7.125 2.271 1 98.81 236 LEU B N 1
ATOM 4409 C CA . LEU B 1 236 ? 7.016 -8.273 2.014 1 98.81 236 LEU B CA 1
ATOM 4410 C C . LEU B 1 236 ? 8.484 -7.879 2.139 1 98.81 236 LEU B C 1
ATOM 4412 O O . LEU B 1 236 ? 8.82 -6.691 2.102 1 98.81 236 LEU B O 1
ATOM 4416 N N . VAL B 1 237 ? 9.344 -8.891 2.367 1 98.81 237 VAL B N 1
ATOM 4417 C CA . VAL B 1 237 ? 10.797 -8.781 2.377 1 98.81 237 VAL B CA 1
ATOM 4418 C C . VAL B 1 237 ? 11.391 -9.664 1.284 1 98.81 237 VAL B C 1
ATOM 4420 O O . VAL B 1 237 ? 10.984 -10.82 1.129 1 98.81 237 VAL B O 1
ATOM 4423 N N . LEU B 1 238 ? 12.266 -9.086 0.512 1 98.88 238 LEU B N 1
ATOM 4424 C CA . LEU B 1 238 ? 12.977 -9.82 -0.525 1 98.88 238 LEU B CA 1
ATOM 4425 C C . LEU B 1 238 ? 14.305 -10.367 0.006 1 98.88 238 LEU B C 1
ATOM 4427 O O . LEU B 1 238 ? 14.82 -9.875 1.012 1 98.88 238 LEU B O 1
ATOM 4431 N N . SER B 1 239 ? 14.82 -11.352 -0.664 1 98.81 239 SER B N 1
ATOM 4432 C CA . SER B 1 239 ? 16.047 -12.031 -0.235 1 98.81 239 SER B CA 1
ATOM 4433 C C . SER B 1 239 ? 17.234 -11.078 -0.236 1 98.81 239 SER B C 1
ATOM 4435 O O . SER B 1 239 ? 18.188 -11.266 0.514 1 98.81 239 SER B O 1
ATOM 4437 N N . GLY B 1 240 ? 17.156 -10.039 -1.079 1 98.25 240 GLY B N 1
ATOM 4438 C CA . GLY B 1 240 ? 18.219 -9.047 -1.101 1 98.25 240 GLY B CA 1
ATOM 4439 C C . GLY B 1 240 ? 18.062 -7.984 -0.033 1 98.25 240 GLY B C 1
ATOM 4440 O O . GLY B 1 240 ? 18.891 -7.074 0.07 1 98.25 240 GLY B O 1
ATOM 4441 N N . GLY B 1 241 ? 17.016 -8.055 0.724 1 98.25 241 GLY B N 1
ATOM 4442 C CA . GLY B 1 241 ? 16.812 -7.152 1.845 1 98.25 241 GLY B CA 1
ATOM 4443 C C . GLY B 1 241 ? 15.797 -6.062 1.563 1 98.25 241 GLY B C 1
ATOM 4444 O O . GLY B 1 241 ? 15.312 -5.402 2.486 1 98.25 241 GLY B O 1
ATOM 4445 N N . ALA B 1 242 ? 15.453 -5.797 0.358 1 98.62 242 ALA B N 1
ATOM 4446 C CA . ALA B 1 242 ? 14.438 -4.809 -0.002 1 98.62 242 ALA B CA 1
ATOM 4447 C C . ALA B 1 242 ? 13.078 -5.184 0.574 1 98.62 242 ALA B C 1
ATOM 4449 O O . ALA B 1 242 ? 12.82 -6.355 0.866 1 98.62 242 ALA B O 1
ATOM 4450 N N . THR B 1 243 ? 12.297 -4.168 0.865 1 98.81 243 THR B N 1
ATOM 4451 C CA . THR B 1 243 ? 10.922 -4.375 1.302 1 98.81 243 THR B CA 1
ATOM 4452 C C . THR B 1 243 ? 9.938 -3.832 0.269 1 98.81 243 THR B C 1
ATOM 4454 O O . THR B 1 243 ? 10.344 -3.184 -0.699 1 98.81 243 THR B O 1
ATOM 4457 N N . GLY B 1 244 ? 8.68 -4.164 0.346 1 98.81 244 GLY B N 1
ATOM 4458 C CA . GLY B 1 244 ? 7.664 -3.711 -0.587 1 98.81 244 GLY B CA 1
ATOM 4459 C C . GLY B 1 244 ? 6.254 -4.078 -0.156 1 98.81 244 GLY B C 1
ATOM 4460 O O . GLY B 1 244 ? 6.027 -4.434 1.002 1 98.81 244 GLY B O 1
ATOM 4461 N N . THR B 1 245 ? 5.301 -3.873 -1.057 1 98.94 245 THR B N 1
ATOM 4462 C CA . THR B 1 245 ? 3.906 -4.215 -0.811 1 98.94 245 THR B CA 1
ATOM 4463 C C . THR B 1 245 ? 3.365 -5.113 -1.919 1 98.94 245 THR B C 1
ATOM 4465 O O . THR B 1 245 ? 3.811 -5.031 -3.066 1 98.94 245 THR B O 1
ATOM 4468 N N . LEU B 1 246 ? 2.482 -5.965 -1.555 1 98.88 246 LEU B N 1
ATOM 4469 C CA . LEU B 1 246 ? 1.718 -6.816 -2.461 1 98.88 246 LEU B CA 1
ATOM 4470 C C . LEU B 1 246 ? 0.222 -6.691 -2.191 1 98.88 246 LEU B C 1
ATOM 4472 O O . LEU B 1 246 ? -0.229 -6.895 -1.061 1 98.88 246 LEU B O 1
ATOM 4476 N N . SER B 1 247 ? -0.555 -6.254 -3.211 1 98.88 247 SER B N 1
ATOM 4477 C CA . SER B 1 247 ? -2.014 -6.207 -3.164 1 98.88 247 SER B CA 1
ATOM 4478 C C . SER B 1 247 ? -2.629 -7.008 -4.305 1 98.88 247 SER B C 1
ATOM 4480 O O . SER B 1 247 ? -2.406 -6.703 -5.477 1 98.88 247 SER B O 1
ATOM 4482 N N . MET B 1 248 ? -3.318 -8.117 -3.914 1 98.75 248 MET B N 1
ATOM 4483 C CA . MET B 1 248 ? -4.027 -8.945 -4.883 1 98.75 248 MET B CA 1
ATOM 4484 C C . MET B 1 248 ? -5.496 -9.094 -4.5 1 98.75 248 MET B C 1
ATOM 4486 O O . MET B 1 248 ? -5.812 -9.43 -3.355 1 98.75 248 MET B O 1
ATOM 4490 N N . SER B 1 249 ? -6.398 -8.75 -5.484 1 98.75 249 SER B N 1
ATOM 4491 C CA . SER B 1 249 ? -7.824 -8.938 -5.254 1 98.75 249 SER B CA 1
ATOM 4492 C C . SER B 1 249 ? -8.523 -9.484 -6.5 1 98.75 249 SER B C 1
ATOM 4494 O O . SER B 1 249 ? -8.258 -9.016 -7.613 1 98.75 249 SER B O 1
ATOM 4496 N N . PHE B 1 250 ? -9.32 -10.484 -6.246 1 98.31 250 PHE B N 1
ATOM 4497 C CA . PHE B 1 250 ? -10.18 -11.016 -7.305 1 98.31 250 PHE B CA 1
ATOM 4498 C C . PHE B 1 250 ? -11.625 -10.578 -7.098 1 98.31 250 PHE B C 1
ATOM 4500 O O . PHE B 1 250 ? -12.531 -11.109 -7.742 1 98.31 250 PHE B O 1
ATOM 4507 N N . ALA B 1 251 ? -11.766 -9.609 -6.246 1 98 251 ALA B N 1
ATOM 4508 C CA . ALA B 1 251 ? -13.086 -9.07 -5.941 1 98 251 ALA B CA 1
ATOM 4509 C C . ALA B 1 251 ? -13.094 -7.547 -6.055 1 98 251 ALA B C 1
ATOM 4511 O O . ALA B 1 251 ? -13.93 -6.875 -5.441 1 98 251 ALA B O 1
ATOM 4512 N N . SER B 1 252 ? -12.188 -6.957 -6.734 1 98.44 252 SER B N 1
ATOM 4513 C CA . SER B 1 252 ? -12.023 -5.508 -6.809 1 98.44 252 SER B CA 1
ATOM 4514 C C . SER B 1 252 ? -12.922 -4.906 -7.887 1 98.44 252 SER B C 1
ATOM 4516 O O . SER B 1 252 ? -13 -5.438 -9 1 98.44 252 SER B O 1
ATOM 4518 N N . THR B 1 253 ? -13.539 -3.744 -7.613 1 98 253 THR B N 1
ATOM 4519 C CA . THR B 1 253 ? -14.328 -3.021 -8.602 1 98 253 THR B CA 1
ATOM 4520 C C . THR B 1 253 ? -13.43 -2.164 -9.492 1 98 253 THR B C 1
ATOM 4522 O O . THR B 1 253 ? -13.891 -1.6 -10.484 1 98 253 THR B O 1
ATOM 4525 N N . ARG B 1 254 ? -12.203 -2.09 -9.125 1 98.31 254 ARG B N 1
ATOM 4526 C CA . ARG B 1 254 ? -11.188 -1.426 -9.938 1 98.31 254 ARG B CA 1
ATOM 4527 C C . ARG B 1 254 ? -10.141 -2.42 -10.422 1 98.31 254 ARG B C 1
ATOM 4529 O O . ARG B 1 254 ? -9.703 -3.291 -9.672 1 98.31 254 ARG B O 1
ATOM 4536 N N . ARG B 1 255 ? -9.766 -2.236 -11.664 1 97.88 255 ARG B N 1
ATOM 4537 C CA . ARG B 1 255 ? -8.758 -3.119 -12.234 1 97.88 255 ARG B CA 1
ATOM 4538 C C . ARG B 1 255 ? -7.367 -2.496 -12.133 1 97.88 255 ARG B C 1
ATOM 4540 O O . ARG B 1 255 ? -7.211 -1.282 -12.289 1 97.88 255 ARG B O 1
ATOM 4547 N N . ALA B 1 256 ? -6.395 -3.344 -11.883 1 98.38 256 ALA B N 1
ATOM 4548 C CA . ALA B 1 256 ? -5.004 -2.896 -11.93 1 98.38 256 ALA B CA 1
ATOM 4549 C C . ALA B 1 256 ? -4.062 -4.062 -12.219 1 98.38 256 ALA B C 1
ATOM 4551 O O . ALA B 1 256 ? -4.305 -5.188 -11.781 1 98.38 256 ALA B O 1
ATOM 4552 N N . THR B 1 257 ? -3.082 -3.883 -13 1 98.62 257 THR B N 1
ATOM 4553 C CA . THR B 1 257 ? -1.869 -4.676 -13.172 1 98.62 257 THR B CA 1
ATOM 4554 C C . THR B 1 257 ? -0.631 -3.785 -13.125 1 98.62 257 THR B C 1
ATOM 4556 O O . THR B 1 257 ? -0.395 -2.988 -14.031 1 98.62 257 THR B O 1
ATOM 4559 N N . GLU B 1 258 ? 0.117 -4.004 -12.07 1 98.75 258 GLU B N 1
ATOM 4560 C CA . GLU B 1 258 ? 1.275 -3.125 -11.93 1 98.75 258 GLU B CA 1
ATOM 4561 C C . GLU B 1 258 ? 2.375 -3.789 -11.109 1 98.75 258 GLU B C 1
ATOM 4563 O O . GLU B 1 258 ? 2.123 -4.273 -10 1 98.75 258 GLU B O 1
ATOM 4568 N N . LEU B 1 259 ? 3.578 -3.902 -11.602 1 98.88 259 LEU B N 1
ATOM 4569 C CA . LEU B 1 259 ? 4.805 -4.223 -10.883 1 98.88 259 LEU B CA 1
ATOM 4570 C C . LEU B 1 259 ? 5.793 -3.062 -10.945 1 98.88 259 LEU B C 1
ATOM 4572 O O . LEU B 1 259 ? 6.152 -2.605 -12.031 1 98.88 259 LEU B O 1
ATOM 4576 N N . VAL B 1 260 ? 6.137 -2.551 -9.82 1 98.94 260 VAL B N 1
ATOM 4577 C CA . VAL B 1 260 ? 7.148 -1.501 -9.727 1 98.94 260 VAL B CA 1
ATOM 4578 C C . VAL B 1 260 ? 8.352 -2.004 -8.93 1 98.94 260 VAL B C 1
ATOM 4580 O O . VAL B 1 260 ? 8.195 -2.494 -7.809 1 98.94 260 VAL B O 1
ATOM 4583 N N . ILE B 1 261 ? 9.523 -1.949 -9.477 1 98.94 261 ILE B N 1
ATOM 4584 C CA . ILE B 1 261 ? 10.781 -2.234 -8.789 1 98.94 261 ILE B CA 1
ATOM 4585 C C . ILE B 1 261 ? 11.648 -0.979 -8.758 1 98.94 261 ILE B C 1
ATOM 4587 O O . ILE B 1 261 ? 11.938 -0.39 -9.797 1 98.94 261 ILE B O 1
ATOM 4591 N N . ILE B 1 262 ? 12.008 -0.564 -7.559 1 98.94 262 ILE B N 1
ATOM 4592 C CA . ILE B 1 262 ? 12.805 0.642 -7.348 1 98.94 262 ILE B CA 1
ATOM 4593 C C . ILE B 1 262 ? 14.195 0.265 -6.844 1 98.94 262 ILE B C 1
ATOM 4595 O O . ILE B 1 262 ? 14.328 -0.546 -5.926 1 98.94 262 ILE B O 1
ATOM 4599 N N . GLY B 1 263 ? 15.211 0.823 -7.461 1 98.75 263 GLY B N 1
ATOM 4600 C CA . GLY B 1 263 ? 16.578 0.617 -7.031 1 98.75 263 GLY B CA 1
ATOM 4601 C C . GLY B 1 263 ? 17.359 1.91 -6.887 1 98.75 263 GLY B C 1
ATOM 4602 O O . GLY B 1 263 ? 16.812 2.998 -7.055 1 98.75 263 GLY B O 1
ATOM 4603 N N . THR B 1 264 ? 18.625 1.8 -6.551 1 98.12 264 THR B N 1
ATOM 4604 C CA . THR B 1 264 ? 19.484 2.936 -6.254 1 98.12 264 THR B CA 1
ATOM 4605 C C . THR B 1 264 ? 19.797 3.723 -7.527 1 98.12 264 THR B C 1
ATOM 4607 O O . THR B 1 264 ? 20.281 4.859 -7.457 1 98.12 264 THR B O 1
ATOM 4610 N N . GLN B 1 265 ? 19.484 3.186 -8.742 1 98.44 265 GLN B N 1
ATOM 4611 C CA . GLN B 1 265 ? 19.875 3.865 -9.977 1 98.44 265 GLN B CA 1
ATOM 4612 C C . GLN B 1 265 ? 18.656 4.152 -10.852 1 98.44 265 GLN B C 1
ATOM 4614 O O . GLN B 1 265 ? 18.781 4.68 -11.953 1 98.44 265 GLN B O 1
ATOM 4619 N N . GLY B 1 266 ? 17.531 3.787 -10.422 1 98.56 266 GLY B N 1
ATOM 4620 C CA . GLY B 1 266 ? 16.328 4.004 -11.203 1 98.56 266 GLY B CA 1
ATOM 4621 C C . GLY B 1 266 ? 15.219 3.031 -10.859 1 98.56 266 GLY B C 1
ATOM 4622 O O . GLY B 1 266 ? 15.25 2.389 -9.812 1 98.56 266 GLY B O 1
ATOM 4623 N N . SER B 1 267 ? 14.211 2.971 -11.742 1 98.88 267 SER B N 1
ATOM 4624 C CA . SER B 1 267 ? 13.047 2.133 -11.453 1 98.88 267 SER B CA 1
ATOM 4625 C C . SER B 1 267 ? 12.531 1.448 -12.719 1 98.88 267 SER B C 1
ATOM 4627 O O . SER B 1 267 ? 12.781 1.917 -13.828 1 98.88 267 SER B O 1
ATOM 4629 N N . PHE B 1 268 ? 12.008 0.319 -12.562 1 98.88 268 PHE B N 1
ATOM 4630 C CA . PHE B 1 268 ? 11.305 -0.487 -13.555 1 98.88 268 PHE B CA 1
ATOM 4631 C C . PHE B 1 268 ? 9.812 -0.517 -13.266 1 98.88 268 PHE B C 1
ATOM 4633 O O . PHE B 1 268 ? 9.398 -0.682 -12.117 1 98.88 268 PHE B O 1
ATOM 4640 N N . HIS B 1 269 ? 8.984 -0.346 -14.328 1 98.81 269 HIS B N 1
ATOM 4641 C CA . HIS B 1 269 ? 7.531 -0.319 -14.211 1 98.81 269 HIS B CA 1
ATOM 4642 C C . HIS B 1 269 ? 6.875 -1.181 -15.281 1 98.81 269 HIS B C 1
ATOM 4644 O O . HIS B 1 269 ? 7.156 -1.016 -16.469 1 98.81 269 HIS B O 1
ATOM 4650 N N . LEU B 1 270 ? 6.008 -2.088 -14.836 1 98.88 270 LEU B N 1
ATOM 4651 C CA . LEU B 1 270 ? 5.258 -2.951 -15.742 1 98.88 270 LEU B CA 1
ATOM 4652 C C . LEU B 1 270 ? 3.756 -2.801 -15.516 1 98.88 270 LEU B C 1
ATOM 4654 O O . LEU B 1 270 ? 3.279 -2.895 -14.383 1 98.88 270 LEU B O 1
ATOM 4658 N N . THR B 1 271 ? 2.965 -2.539 -16.578 1 98.75 271 THR B N 1
ATOM 4659 C CA . THR B 1 271 ? 1.508 -2.514 -16.609 1 98.75 271 THR B CA 1
ATOM 4660 C C . THR B 1 271 ? 0.974 -3.33 -17.781 1 98.75 271 THR B C 1
ATOM 4662 O O . THR B 1 271 ? 1.75 -3.887 -18.562 1 98.75 271 THR B O 1
ATOM 4665 N N . ASP B 1 272 ? -0.339 -3.506 -17.797 1 97.75 272 ASP B N 1
ATOM 4666 C CA . ASP B 1 272 ? -0.921 -4.164 -18.953 1 97.75 272 ASP B CA 1
ATOM 4667 C C . ASP B 1 272 ? -1.84 -3.211 -19.719 1 97.75 272 ASP B C 1
ATOM 4669 O O . ASP B 1 272 ? -2.268 -2.188 -19.188 1 97.75 272 ASP B O 1
ATOM 4673 N N . GLY B 1 273 ? -1.922 -3.496 -21.047 1 95.88 273 GLY B N 1
ATOM 4674 C CA . GLY B 1 273 ? -2.795 -2.768 -21.953 1 95.88 273 GLY B CA 1
ATOM 4675 C C . GLY B 1 273 ? -3.385 -3.643 -23.047 1 95.88 273 GLY B C 1
ATOM 4676 O O . GLY B 1 273 ? -3.164 -4.855 -23.062 1 95.88 273 GLY B O 1
ATOM 4677 N N . PRO B 1 274 ? -4.16 -3.025 -23.906 1 95.38 274 PRO B N 1
ATOM 4678 C CA . PRO B 1 274 ? -4.855 -3.787 -24.953 1 95.38 274 PRO B CA 1
ATOM 4679 C C . PRO B 1 274 ? -3.893 -4.52 -25.875 1 95.38 274 PRO B C 1
ATOM 4681 O O . PRO B 1 274 ? -4.246 -5.562 -26.438 1 95.38 274 PRO B O 1
ATOM 4684 N N . ASP B 1 275 ? -2.666 -4.008 -26.016 1 96.81 275 ASP B N 1
ATOM 4685 C CA . ASP B 1 275 ? -1.712 -4.59 -26.953 1 96.81 275 ASP B CA 1
ATOM 4686 C C . ASP B 1 275 ? -0.67 -5.438 -26.234 1 96.81 275 ASP B C 1
ATOM 4688 O O . ASP B 1 275 ? 0.32 -5.863 -26.828 1 96.81 275 ASP B O 1
ATOM 4692 N N . GLY B 1 276 ? -0.918 -5.66 -25.016 1 97.81 276 GLY B N 1
ATOM 4693 C CA . GLY B 1 276 ? 0.011 -6.453 -24.219 1 97.81 276 GLY B CA 1
ATOM 4694 C C . GLY B 1 276 ? 0.554 -5.715 -23.016 1 97.81 276 GLY B C 1
ATOM 4695 O O . GLY B 1 276 ? 0 -4.691 -22.609 1 97.81 276 GLY B O 1
ATOM 4696 N N . TYR B 1 277 ? 1.669 -6.277 -22.453 1 98.44 277 TYR B N 1
ATOM 4697 C CA . TYR B 1 277 ? 2.316 -5.648 -21.312 1 98.44 277 TYR B CA 1
ATOM 4698 C C . TYR B 1 277 ? 3.207 -4.492 -21.75 1 98.44 277 TYR B C 1
ATOM 4700 O O . TYR B 1 277 ? 3.869 -4.574 -22.781 1 98.44 277 TYR B O 1
ATOM 4708 N N . VAL B 1 278 ? 3.109 -3.455 -20.969 1 98.81 278 VAL B N 1
ATOM 4709 C CA . VAL B 1 278 ? 3.959 -2.293 -21.203 1 98.81 278 VAL B CA 1
ATOM 4710 C C . VAL B 1 278 ? 5.055 -2.229 -20.141 1 98.81 278 VAL B C 1
ATOM 4712 O O . VAL B 1 278 ? 4.77 -2.131 -18.953 1 98.81 278 VAL B O 1
ATOM 4715 N N . LEU B 1 279 ? 6.371 -2.326 -20.547 1 98.81 279 LEU B N 1
ATOM 4716 C CA . LEU B 1 279 ? 7.547 -2.24 -19.688 1 98.81 279 LEU B CA 1
ATOM 4717 C C . LEU B 1 279 ? 8.234 -0.885 -19.844 1 98.81 279 LEU B C 1
ATOM 4719 O O . LEU B 1 279 ? 8.461 -0.42 -20.953 1 98.81 279 LEU B O 1
ATOM 4723 N N . THR B 1 280 ? 8.461 -0.26 -18.75 1 98.88 280 THR B N 1
ATOM 4724 C CA . THR B 1 280 ? 9.156 1.022 -18.766 1 98.88 280 THR B CA 1
ATOM 4725 C C . THR B 1 280 ? 10.32 1.017 -17.781 1 98.88 280 THR B C 1
ATOM 4727 O O . THR B 1 280 ? 10.164 0.6 -16.625 1 98.88 280 THR B O 1
ATOM 4730 N N . LEU B 1 281 ? 11.578 1.336 -18.219 1 98.75 281 LEU B N 1
ATOM 4731 C CA . LEU B 1 281 ? 12.781 1.57 -17.422 1 98.75 281 LEU B CA 1
ATOM 4732 C C . LEU B 1 281 ? 13.102 3.061 -17.344 1 98.75 281 LEU B C 1
ATOM 4734 O O . LEU B 1 281 ? 13.195 3.73 -18.375 1 98.75 281 LEU B O 1
ATOM 4738 N N . GLU B 1 282 ? 13.094 3.631 -16.172 1 98.75 282 GLU B N 1
ATOM 4739 C CA . GLU B 1 282 ? 13.469 5.02 -15.93 1 98.75 282 GLU B CA 1
ATOM 4740 C C . GLU B 1 282 ? 14.688 5.109 -15.016 1 98.75 282 GLU B C 1
ATOM 4742 O O . GLU B 1 282 ? 14.609 4.777 -13.828 1 98.75 282 GLU B O 1
ATOM 4747 N N . LEU B 1 283 ? 15.828 5.621 -15.508 1 98.44 283 LEU B N 1
ATOM 4748 C CA . LEU B 1 283 ? 17.078 5.652 -14.758 1 98.44 283 LEU B CA 1
ATOM 4749 C C . LEU B 1 283 ? 17.406 7.07 -14.297 1 98.44 283 LEU B C 1
ATOM 4751 O O . LEU B 1 283 ? 16.953 8.047 -14.914 1 98.44 283 LEU B O 1
ATOM 4755 N N . LEU B 1 284 ? 18.109 7.148 -13.242 1 97.38 284 LEU B N 1
ATOM 4756 C CA . LEU B 1 284 ? 18.516 8.438 -12.695 1 97.38 284 LEU B CA 1
ATOM 4757 C C . LEU B 1 284 ? 19.406 9.195 -13.672 1 97.38 284 LEU B C 1
ATOM 4759 O O . LEU B 1 284 ? 19.484 10.422 -13.617 1 97.38 284 LEU B O 1
ATOM 4763 N N . SER B 1 285 ? 20.031 8.531 -14.547 1 96.94 285 SER B N 1
ATOM 4764 C CA . SER B 1 285 ? 20.875 9.156 -15.562 1 96.94 285 SER B CA 1
ATOM 4765 C C . SER B 1 285 ? 20.047 9.922 -16.578 1 96.94 285 SER B C 1
ATOM 4767 O O . SER B 1 285 ? 20.578 10.711 -17.359 1 96.94 285 SER B O 1
ATOM 4769 N N . GLY B 1 286 ? 18.75 9.617 -16.547 1 96.56 286 GLY B N 1
ATOM 4770 C CA . GLY B 1 286 ? 17.875 10.258 -17.516 1 96.56 286 GLY B CA 1
ATOM 4771 C C . GLY B 1 286 ? 17.438 9.336 -18.625 1 96.56 286 GLY B C 1
ATOM 4772 O O . GLY B 1 286 ? 16.516 9.648 -19.375 1 96.56 286 GLY B O 1
ATOM 4773 N N . GLU B 1 287 ? 18.141 8.219 -18.75 1 97.81 287 GLU B N 1
ATOM 4774 C CA . GLU B 1 287 ? 17.766 7.234 -19.75 1 97.81 287 GLU B CA 1
ATOM 4775 C C . GLU B 1 287 ? 16.391 6.641 -19.469 1 97.81 287 GLU B C 1
ATOM 4777 O O . GLU B 1 287 ? 16.094 6.281 -18.328 1 97.81 287 GLU B O 1
ATOM 4782 N N . ARG B 1 288 ? 15.555 6.57 -20.562 1 98.12 288 ARG B N 1
ATOM 4783 C CA . ARG B 1 288 ? 14.234 5.945 -20.484 1 98.12 288 ARG B CA 1
ATOM 4784 C C . ARG B 1 288 ? 14.039 4.953 -21.625 1 98.12 288 ARG B C 1
ATOM 4786 O O . ARG B 1 288 ? 14.32 5.27 -22.797 1 98.12 288 ARG B O 1
ATOM 4793 N N . ARG B 1 289 ? 13.641 3.732 -21.297 1 98.56 289 ARG B N 1
ATOM 4794 C CA . ARG B 1 289 ? 13.281 2.689 -22.25 1 98.56 289 ARG B CA 1
ATOM 4795 C C . ARG B 1 289 ? 11.844 2.225 -22.047 1 98.56 289 ARG B C 1
ATOM 4797 O O . ARG B 1 289 ? 11.406 2.041 -20.906 1 98.56 289 ARG B O 1
ATOM 4804 N N . THR B 1 290 ? 11.078 2.055 -23.156 1 98.69 290 THR B N 1
ATOM 4805 C CA . THR B 1 290 ? 9.727 1.517 -23.094 1 98.69 290 THR B CA 1
ATOM 4806 C C . THR B 1 290 ? 9.492 0.493 -24.188 1 98.69 290 THR B C 1
ATOM 4808 O O . THR B 1 290 ? 9.859 0.719 -25.344 1 98.69 290 THR B O 1
ATOM 4811 N N . GLU B 1 291 ? 8.859 -0.612 -23.828 1 98.56 291 GLU B N 1
ATOM 4812 C CA . GLU B 1 291 ? 8.477 -1.658 -24.766 1 98.56 291 GLU B CA 1
ATOM 4813 C C . GLU B 1 291 ? 7.074 -2.184 -24.469 1 98.56 291 GLU B C 1
ATOM 4815 O O . GLU B 1 291 ? 6.684 -2.287 -23.297 1 98.56 291 GLU B O 1
ATOM 4820 N N . THR B 1 292 ? 6.324 -2.496 -25.5 1 98.62 292 THR B N 1
ATOM 4821 C CA . THR B 1 292 ? 5.059 -3.215 -25.406 1 98.62 292 THR B CA 1
ATOM 4822 C C . THR B 1 292 ? 5.172 -4.594 -26.047 1 98.62 292 THR B C 1
ATOM 4824 O O . THR B 1 292 ? 5.543 -4.707 -27.219 1 98.62 292 THR B O 1
ATOM 4827 N N . ILE B 1 293 ? 4.844 -5.672 -25.312 1 98.62 293 ILE B N 1
ATOM 4828 C CA . ILE B 1 293 ? 5.051 -7.043 -25.766 1 98.62 293 ILE B CA 1
ATOM 4829 C C . ILE B 1 293 ? 3.816 -7.883 -25.453 1 98.62 293 ILE B C 1
ATOM 4831 O O . ILE B 1 293 ? 3.275 -7.812 -24.344 1 98.62 293 ILE B O 1
ATOM 4835 N N . LYS B 1 294 ? 3.395 -8.633 -26.406 1 96.5 294 LYS B N 1
ATOM 4836 C CA . LYS B 1 294 ? 2.328 -9.625 -26.281 1 96.5 294 LYS B CA 1
ATOM 4837 C C . LYS B 1 294 ? 2.768 -10.977 -26.828 1 96.5 294 LYS B C 1
ATOM 4839 O O . LYS B 1 294 ? 3.213 -11.078 -27.969 1 96.5 294 LYS B O 1
ATOM 4844 N N . SER B 1 295 ? 2.598 -12.047 -26.031 1 95.62 295 SER B N 1
ATOM 4845 C CA . SER B 1 295 ? 3.029 -13.359 -26.484 1 95.62 295 SER B CA 1
ATOM 4846 C C . SER B 1 295 ? 2 -14.43 -26.141 1 95.62 295 SER B C 1
ATOM 4848 O O . SER B 1 295 ? 0.969 -14.133 -25.531 1 95.62 295 SER B O 1
ATOM 4850 N N . ARG B 1 296 ? 2.328 -15.68 -26.641 1 93.5 296 ARG B N 1
ATOM 4851 C CA . ARG B 1 296 ? 1.511 -16.859 -26.375 1 93.5 296 ARG B CA 1
ATOM 4852 C C . ARG B 1 296 ? 2.211 -17.797 -25.406 1 93.5 296 ARG B C 1
ATOM 4854 O O . ARG B 1 296 ? 2.838 -18.781 -25.828 1 93.5 296 ARG B O 1
ATOM 4861 N N . GLY B 1 297 ? 1.975 -17.594 -24.156 1 96.94 297 GLY B N 1
ATOM 4862 C CA . GLY B 1 297 ? 2.738 -18.219 -23.094 1 96.94 297 GLY B CA 1
ATOM 4863 C C . GLY B 1 297 ? 2.584 -19.734 -23.062 1 96.94 297 GLY B C 1
ATOM 4864 O O . GLY B 1 297 ? 3.57 -20.453 -22.922 1 96.94 297 GLY B O 1
ATOM 4865 N N . VAL B 1 298 ? 1.363 -20.297 -23.281 1 97.94 298 VAL B N 1
ATOM 4866 C CA . VAL B 1 298 ? 1.106 -21.734 -23.203 1 97.94 298 VAL B CA 1
ATOM 4867 C C . VAL B 1 298 ? 1.783 -22.453 -24.359 1 97.94 298 VAL B C 1
ATOM 4869 O O . VAL B 1 298 ? 2.352 -23.531 -24.188 1 97.94 298 VAL B O 1
ATOM 4872 N N . GLU B 1 299 ? 1.772 -21.859 -25.547 1 97.56 299 GLU B N 1
ATOM 4873 C CA . GLU B 1 299 ? 2.479 -22.438 -26.688 1 97.56 299 GLU B CA 1
ATOM 4874 C C . GLU B 1 299 ? 3.969 -22.594 -26.391 1 97.56 299 GLU B C 1
ATOM 4876 O O . GLU B 1 299 ? 4.562 -23.625 -26.688 1 97.56 299 GLU B O 1
ATOM 4881 N N . LEU B 1 300 ? 4.5 -21.562 -25.766 1 97.81 300 LEU B N 1
ATOM 4882 C CA . LEU B 1 300 ? 5.938 -21.547 -25.5 1 97.81 300 LEU B CA 1
ATOM 4883 C C . LEU B 1 300 ? 6.301 -22.531 -24.391 1 97.81 300 LEU B C 1
ATOM 4885 O O . LEU B 1 300 ? 7.348 -23.188 -24.453 1 97.81 300 LEU B O 1
ATOM 4889 N N . GLU B 1 301 ? 5.496 -22.656 -23.438 1 97.69 301 GLU B N 1
ATOM 4890 C CA . GLU B 1 301 ? 5.781 -23.609 -22.375 1 97.69 301 GLU B CA 1
ATOM 4891 C C . GLU B 1 301 ? 5.656 -25.047 -22.859 1 97.69 301 GLU B C 1
ATOM 4893 O O . GLU B 1 301 ? 6.434 -25.922 -22.453 1 97.69 301 GLU B O 1
ATOM 4898 N N . VAL B 1 302 ? 4.668 -25.391 -23.688 1 97.38 302 VAL B N 1
ATOM 4899 C CA . VAL B 1 302 ? 4.504 -26.734 -24.25 1 97.38 302 VAL B CA 1
ATOM 4900 C C . VAL B 1 302 ? 5.707 -27.062 -25.125 1 97.38 302 VAL B C 1
ATOM 4902 O O . VAL B 1 302 ? 6.227 -28.188 -25.078 1 97.38 302 VAL B O 1
ATOM 4905 N N . LYS B 1 303 ? 6.18 -26.031 -25.891 1 96.12 303 LYS B N 1
ATOM 4906 C CA . LYS B 1 303 ? 7.395 -26.234 -26.688 1 96.12 303 LYS B CA 1
ATOM 4907 C C . LYS B 1 303 ? 8.57 -26.625 -25.781 1 96.12 303 LYS B C 1
ATOM 4909 O O . LYS B 1 303 ? 9.297 -27.578 -26.078 1 96.12 303 LYS B O 1
ATOM 4914 N N . ALA B 1 304 ? 8.68 -25.969 -24.766 1 96.88 304 ALA B N 1
ATOM 4915 C CA . ALA B 1 304 ? 9.781 -26.234 -23.844 1 96.88 304 ALA B CA 1
ATOM 4916 C C . ALA B 1 304 ? 9.672 -27.641 -23.25 1 96.88 304 ALA B C 1
ATOM 4918 O O . ALA B 1 304 ? 10.688 -28.312 -23.078 1 96.88 304 ALA B O 1
ATOM 4919 N N . PHE B 1 305 ? 8.508 -28.031 -22.938 1 97 305 PHE B N 1
ATOM 4920 C CA . PHE B 1 305 ? 8.289 -29.359 -22.391 1 97 305 PHE B CA 1
ATOM 4921 C C . PHE B 1 305 ? 8.664 -30.438 -23.406 1 97 305 PHE B C 1
ATOM 4923 O O . PHE B 1 305 ? 9.359 -31.391 -23.078 1 97 305 PHE B O 1
ATOM 4930 N N . LEU B 1 306 ? 8.266 -30.312 -24.625 1 95.81 306 LEU B N 1
ATOM 4931 C CA . LEU B 1 306 ? 8.57 -31.266 -25.688 1 95.81 306 LEU B CA 1
ATOM 4932 C C . LEU B 1 306 ? 10.078 -31.312 -25.953 1 95.81 306 LEU B C 1
ATOM 4934 O O . LEU B 1 306 ? 10.633 -32.406 -26.172 1 95.81 306 LEU B O 1
ATOM 4938 N N . GLU B 1 307 ? 10.586 -30.188 -25.891 1 95.25 307 GLU B N 1
ATOM 4939 C CA . GLU B 1 307 ? 12.031 -30.172 -26.047 1 95.25 307 GLU B CA 1
ATOM 4940 C C . GLU B 1 307 ? 12.734 -30.859 -24.891 1 95.25 307 GLU B C 1
ATOM 4942 O O . GLU B 1 307 ? 13.75 -31.531 -25.078 1 95.25 307 GLU B O 1
ATOM 4947 N N . ALA B 1 308 ? 12.234 -30.703 -23.766 1 95.69 308 ALA B N 1
ATOM 4948 C CA . ALA B 1 308 ? 12.805 -31.375 -22.594 1 95.69 308 ALA B CA 1
ATOM 4949 C C . ALA B 1 308 ? 12.695 -32.906 -22.734 1 95.69 308 ALA B C 1
ATOM 4951 O O . ALA B 1 308 ? 13.633 -33.625 -22.391 1 95.69 308 ALA B O 1
ATOM 4952 N N . ILE B 1 309 ? 11.602 -33.406 -23.156 1 94.31 309 ILE B N 1
ATOM 4953 C CA . ILE B 1 309 ? 11.422 -34.844 -23.359 1 94.31 309 ILE B CA 1
ATOM 4954 C C . ILE B 1 309 ? 12.453 -35.344 -24.375 1 94.31 309 ILE B C 1
ATOM 4956 O O . ILE B 1 309 ? 13.102 -36.375 -24.156 1 94.31 309 ILE B O 1
ATOM 4960 N N . ALA B 1 310 ? 12.617 -34.656 -25.406 1 92.62 310 ALA B N 1
ATOM 4961 C CA . ALA B 1 310 ? 13.516 -35.062 -26.484 1 92.62 310 ALA B CA 1
ATOM 4962 C C . ALA B 1 310 ? 14.961 -35.094 -26.016 1 92.62 310 ALA B C 1
ATOM 4964 O O . ALA B 1 310 ? 15.734 -35.969 -26.391 1 92.62 310 ALA B O 1
ATOM 4965 N N . SER B 1 311 ? 15.18 -34.156 -25.25 1 91.12 311 SER B N 1
ATOM 4966 C CA . SER B 1 311 ? 16.578 -34.062 -24.844 1 91.12 311 SER B CA 1
ATOM 4967 C C . SER B 1 311 ? 16.844 -34.875 -23.578 1 91.12 311 SER B C 1
ATOM 4969 O O . SER B 1 311 ? 18 -35.156 -23.234 1 91.12 311 SER B O 1
ATOM 4971 N N . GLY B 1 312 ? 15.867 -35.094 -22.906 1 87.38 312 GLY B N 1
ATOM 4972 C CA . GLY B 1 312 ? 16 -35.781 -21.625 1 87.38 312 GLY B CA 1
ATOM 4973 C C . GLY B 1 312 ? 16.438 -34.875 -20.5 1 87.38 312 GLY B C 1
ATOM 4974 O O . GLY B 1 312 ? 16.875 -35.344 -19.453 1 87.38 312 GLY B O 1
ATOM 4975 N N . LYS B 1 313 ? 16.375 -33.562 -20.812 1 86.62 313 LYS B N 1
ATOM 4976 C CA . LYS B 1 313 ? 16.797 -32.594 -19.797 1 86.62 313 LYS B CA 1
ATOM 4977 C C . LYS B 1 313 ? 15.656 -31.625 -19.469 1 86.62 313 LYS B C 1
ATOM 4979 O O . LYS B 1 313 ? 15.227 -30.844 -20.328 1 86.62 313 LYS B O 1
ATOM 4984 N N . ALA B 1 314 ? 15.305 -31.719 -18.203 1 86.62 314 ALA B N 1
ATOM 4985 C CA . ALA B 1 314 ? 14.211 -30.844 -17.766 1 86.62 314 ALA B CA 1
ATOM 4986 C C . ALA B 1 314 ? 14.664 -29.391 -17.703 1 86.62 314 ALA B C 1
ATOM 4988 O O . ALA B 1 314 ? 15.797 -29.094 -17.312 1 86.62 314 ALA B O 1
ATOM 4989 N N . GLN B 1 315 ? 13.852 -28.422 -18.156 1 91 315 GLN B N 1
ATOM 4990 C CA . GLN B 1 315 ? 14.117 -27 -18.078 1 91 315 GLN B CA 1
ATOM 4991 C C . GLN B 1 315 ? 13.828 -26.453 -16.672 1 91 315 GLN B C 1
ATOM 4993 O O . GLN B 1 315 ? 12.734 -26.656 -16.141 1 91 315 GLN B O 1
ATOM 4998 N N . SER B 1 316 ? 14.781 -25.766 -16.188 1 93.25 316 SER B N 1
ATOM 4999 C CA . SER B 1 316 ? 14.68 -25.297 -14.805 1 93.25 316 SER B CA 1
ATOM 5000 C C . SER B 1 316 ? 13.523 -24.312 -14.641 1 93.25 316 SER B C 1
ATOM 5002 O O . SER B 1 316 ? 12.898 -24.266 -13.578 1 93.25 316 SER B O 1
ATOM 5004 N N . ARG B 1 317 ? 13.188 -23.562 -15.688 1 96.25 317 ARG B N 1
ATOM 5005 C CA . ARG B 1 317 ? 12.102 -22.578 -15.656 1 96.25 317 ARG B CA 1
ATOM 5006 C C . ARG B 1 317 ? 10.766 -23.266 -15.383 1 96.25 317 ARG B C 1
ATOM 5008 O O . ARG B 1 317 ? 9.844 -22.625 -14.859 1 96.25 317 ARG B O 1
ATOM 5015 N N . ALA B 1 318 ? 10.695 -24.453 -15.766 1 96.31 318 ALA B N 1
ATOM 5016 C CA . ALA B 1 318 ? 9.461 -25.203 -15.602 1 96.31 318 ALA B CA 1
ATOM 5017 C C . ALA B 1 318 ? 9.555 -26.172 -14.414 1 96.31 318 ALA B C 1
ATOM 5019 O O . ALA B 1 318 ? 8.719 -27.062 -14.258 1 96.31 318 ALA B O 1
ATOM 5020 N N . GLY B 1 319 ? 10.57 -26.016 -13.648 1 96.25 319 GLY B N 1
ATOM 5021 C CA . GLY B 1 319 ? 10.805 -26.953 -12.562 1 96.25 319 GLY B CA 1
ATOM 5022 C C . GLY B 1 319 ? 9.781 -26.828 -11.445 1 96.25 319 GLY B C 1
ATOM 5023 O O . GLY B 1 319 ? 9.289 -25.734 -11.156 1 96.25 319 GLY B O 1
ATOM 5024 N N . PRO B 1 320 ? 9.531 -28.016 -10.719 1 97.31 320 PRO B N 1
ATOM 5025 C CA . PRO B 1 320 ? 8.57 -28 -9.617 1 97.31 320 PRO B CA 1
ATOM 5026 C C . PRO B 1 320 ? 9.062 -27.188 -8.422 1 97.31 320 PRO B C 1
ATOM 5028 O O . PRO B 1 320 ? 8.25 -26.719 -7.617 1 97.31 320 PRO B O 1
ATOM 5031 N N . GLU B 1 321 ? 10.359 -26.969 -8.367 1 97.56 321 GLU B N 1
ATOM 5032 C CA . GLU B 1 321 ? 10.914 -26.172 -7.273 1 97.56 321 GLU B CA 1
ATOM 5033 C C . GLU B 1 321 ? 10.516 -24.703 -7.398 1 97.56 321 GLU B C 1
ATOM 5035 O O . GLU B 1 321 ? 10.195 -24.062 -6.398 1 97.56 321 GLU B O 1
ATOM 5040 N N . GLU B 1 322 ? 10.594 -24.156 -8.602 1 98.19 322 GLU B N 1
ATOM 5041 C CA . GLU B 1 322 ? 10.133 -22.797 -8.859 1 98.19 322 GLU B CA 1
ATOM 5042 C C . GLU B 1 322 ? 8.656 -22.641 -8.516 1 98.19 322 GLU B C 1
ATOM 5044 O O . GLU B 1 322 ? 8.258 -21.656 -7.883 1 98.19 322 GLU B O 1
ATOM 5049 N N . ALA B 1 323 ? 7.852 -23.656 -8.961 1 98.5 323 ALA B N 1
ATOM 5050 C CA . ALA B 1 323 ? 6.41 -23.594 -8.727 1 98.5 323 ALA B CA 1
ATOM 5051 C C . ALA B 1 323 ? 6.098 -23.672 -7.234 1 98.5 323 ALA B C 1
ATOM 5053 O O . ALA B 1 323 ? 5.141 -23.047 -6.766 1 98.5 323 ALA B O 1
ATOM 5054 N N . LEU B 1 324 ? 6.914 -24.5 -6.504 1 98.69 324 LEU B N 1
ATOM 5055 C CA . LEU B 1 324 ? 6.723 -24.578 -5.059 1 98.69 324 LEU B CA 1
ATOM 5056 C C . LEU B 1 324 ? 6.961 -23.234 -4.398 1 98.69 324 LEU B C 1
ATOM 5058 O O . LEU B 1 324 ? 6.215 -22.828 -3.5 1 98.69 324 LEU B O 1
ATOM 5062 N N . ASN B 1 325 ? 7.969 -22.5 -4.836 1 98.75 325 ASN B N 1
ATOM 5063 C CA . ASN B 1 325 ? 8.273 -21.203 -4.238 1 98.75 325 ASN B CA 1
ATOM 5064 C C . ASN B 1 325 ? 7.176 -20.188 -4.523 1 98.75 325 ASN B C 1
ATOM 5066 O O . ASN B 1 325 ? 6.895 -19.312 -3.689 1 98.75 325 ASN B O 1
ATOM 5070 N N . ASP B 1 326 ? 6.551 -20.203 -5.684 1 98.62 326 ASP B N 1
ATOM 5071 C CA . ASP B 1 326 ? 5.379 -19.375 -5.969 1 98.62 326 ASP B CA 1
ATOM 5072 C C . ASP B 1 326 ? 4.258 -19.641 -4.965 1 98.62 326 ASP B C 1
ATOM 5074 O O . ASP B 1 326 ? 3.67 -18.703 -4.418 1 98.62 326 ASP B O 1
ATOM 5078 N N . LEU B 1 327 ? 4.004 -20.969 -4.785 1 98.75 327 LEU B N 1
ATOM 5079 C CA . LEU B 1 327 ? 2.961 -21.453 -3.891 1 98.75 327 LEU B CA 1
ATOM 5080 C C . LEU B 1 327 ? 3.254 -21.062 -2.447 1 98.75 327 LEU B C 1
ATOM 5082 O O . LEU B 1 327 ? 2.342 -20.688 -1.703 1 98.75 327 LEU B O 1
ATOM 5086 N N . ALA B 1 328 ? 4.535 -21.109 -2.098 1 98.75 328 ALA B N 1
ATOM 5087 C CA . ALA B 1 328 ? 4.938 -20.828 -0.722 1 98.75 328 ALA B CA 1
ATOM 5088 C C . ALA B 1 328 ? 4.625 -19.375 -0.341 1 98.75 328 ALA B C 1
ATOM 5090 O O . ALA B 1 328 ? 4.234 -19.109 0.795 1 98.75 328 ALA B O 1
ATOM 5091 N N . ILE B 1 329 ? 4.762 -18.453 -1.216 1 98.81 329 ILE B N 1
ATOM 5092 C CA . ILE B 1 329 ? 4.434 -17.047 -0.966 1 98.81 329 ILE B CA 1
ATOM 5093 C C . ILE B 1 329 ? 2.934 -16.906 -0.726 1 98.81 329 ILE B C 1
ATOM 5095 O O . ILE B 1 329 ? 2.51 -16.25 0.227 1 98.81 329 ILE B O 1
ATOM 5099 N N . ILE B 1 330 ? 2.117 -17.547 -1.588 1 98.69 330 ILE B N 1
ATOM 5100 C CA . ILE B 1 330 ? 0.665 -17.469 -1.465 1 98.69 330 ILE B CA 1
ATOM 5101 C C . ILE B 1 330 ? 0.235 -18.031 -0.111 1 98.69 330 ILE B C 1
ATOM 5103 O O . ILE B 1 330 ? -0.625 -17.469 0.561 1 98.69 330 ILE B O 1
ATOM 5107 N N . GLU B 1 331 ? 0.836 -19.234 0.211 1 98.44 331 GLU B N 1
ATOM 5108 C CA . GLU B 1 331 ? 0.458 -19.844 1.479 1 98.44 331 GLU B CA 1
ATOM 5109 C C . GLU B 1 331 ? 0.805 -18.938 2.658 1 98.44 331 GLU B C 1
ATOM 5111 O O . GLU B 1 331 ? 0.014 -18.797 3.592 1 98.44 331 GLU B O 1
ATOM 5116 N N . SER B 1 332 ? 2.004 -18.312 2.617 1 98.5 332 SER B N 1
ATOM 5117 C CA . SER B 1 332 ? 2.381 -17.344 3.65 1 98.5 332 SER B CA 1
ATOM 5118 C C . SER B 1 332 ? 1.368 -16.203 3.742 1 98.5 332 SER B C 1
ATOM 5120 O O . SER B 1 332 ? 0.913 -15.859 4.832 1 98.5 332 SER B O 1
ATOM 5122 N N . LEU B 1 333 ? 0.941 -15.633 2.658 1 98.31 333 LEU B N 1
ATOM 5123 C CA . LEU B 1 333 ? -0.006 -14.523 2.59 1 98.31 333 LEU B CA 1
ATOM 5124 C C . LEU B 1 333 ? -1.363 -14.938 3.15 1 98.31 333 LEU B C 1
ATOM 5126 O O . LEU B 1 333 ? -1.976 -14.188 3.918 1 98.31 333 LEU B O 1
ATOM 5130 N N . CYS B 1 334 ? -1.85 -16.156 2.809 1 97.75 334 CYS B N 1
ATOM 5131 C CA . CYS B 1 334 ? -3.168 -16.641 3.209 1 97.75 334 CYS B CA 1
ATOM 5132 C C . CYS B 1 334 ? -3.213 -16.922 4.707 1 97.75 334 CYS B C 1
ATOM 5134 O O . CYS B 1 334 ? -4.281 -16.859 5.32 1 97.75 334 CYS B O 1
ATOM 5136 N N . GLN B 1 335 ? -2.053 -17.188 5.25 1 96.75 335 GLN B N 1
ATOM 5137 C CA . GLN B 1 335 ? -2.002 -17.531 6.668 1 96.75 335 GLN B CA 1
ATOM 5138 C C . GLN B 1 335 ? -1.729 -16.297 7.523 1 96.75 335 GLN B C 1
ATOM 5140 O O . GLN B 1 335 ? -1.513 -16.406 8.734 1 96.75 335 GLN B O 1
ATOM 5145 N N . GLY B 1 336 ? -1.707 -15.109 6.91 1 95.81 336 GLY B N 1
ATOM 5146 C CA . GLY B 1 336 ? -1.497 -13.875 7.641 1 95.81 336 GLY B CA 1
ATOM 5147 C C . GLY B 1 336 ? -0.046 -13.43 7.656 1 95.81 336 GLY B C 1
ATOM 5148 O O . GLY B 1 336 ? 0.278 -12.367 8.195 1 95.81 336 GLY B O 1
ATOM 5149 N N . GLY B 1 337 ? 0.865 -14.234 7.117 1 96.69 337 GLY B N 1
ATOM 5150 C CA . GLY B 1 337 ? 2.264 -13.859 6.984 1 96.69 337 GLY B CA 1
ATOM 5151 C C . GLY B 1 337 ? 3.209 -14.82 7.68 1 96.69 337 GLY B C 1
ATOM 5152 O O . GLY B 1 337 ? 2.811 -15.914 8.07 1 96.69 337 GLY B O 1
ATOM 5153 N N . GLY B 1 338 ? 4.512 -14.406 7.699 1 97.19 338 GLY B N 1
ATOM 5154 C CA . GLY B 1 338 ? 5.609 -15.188 8.242 1 97.19 338 GLY B CA 1
ATOM 5155 C C . GLY B 1 338 ? 6.707 -15.461 7.234 1 97.19 338 GLY B C 1
ATOM 5156 O O . GLY B 1 338 ? 6.668 -14.953 6.109 1 97.19 338 GLY B O 1
ATOM 5157 N N . LYS B 1 339 ? 7.609 -16.219 7.73 1 98.06 339 LYS B N 1
ATOM 5158 C CA . LYS B 1 339 ? 8.664 -16.672 6.832 1 98.06 339 LYS B CA 1
ATOM 5159 C C . LYS B 1 339 ? 8.102 -17.547 5.719 1 98.06 339 LYS B C 1
ATOM 5161 O O . LYS B 1 339 ? 7.238 -18.391 5.961 1 98.06 339 LYS B O 1
ATOM 5166 N N . VAL B 1 340 ? 8.523 -17.266 4.555 1 98.75 340 VAL B N 1
ATOM 5167 C CA . VAL B 1 340 ? 8.078 -18.062 3.412 1 98.75 340 VAL B CA 1
ATOM 5168 C C . VAL B 1 340 ? 8.859 -19.375 3.346 1 98.75 340 VAL B C 1
ATOM 5170 O O . VAL B 1 340 ? 10.086 -19.359 3.346 1 98.75 340 VAL B O 1
ATOM 5173 N N . ASP B 1 341 ? 8.125 -20.469 3.291 1 98 341 ASP B N 1
ATOM 5174 C CA . ASP B 1 341 ? 8.727 -21.797 3.305 1 98 341 ASP B CA 1
ATOM 5175 C C . ASP B 1 341 ? 9.188 -22.203 1.907 1 98 341 ASP B C 1
ATOM 5177 O O . ASP B 1 341 ? 8.57 -23.062 1.266 1 98 341 ASP B O 1
ATOM 5181 N N . LEU B 1 342 ? 10.258 -21.641 1.512 1 98.06 342 LEU B N 1
ATOM 5182 C CA . LEU B 1 342 ? 10.812 -21.844 0.178 1 98.06 342 LEU B CA 1
ATOM 5183 C C . LEU B 1 342 ? 11.461 -23.219 0.069 1 98.06 342 LEU B C 1
ATOM 5185 O O . LEU B 1 342 ? 11.719 -23.875 1.083 1 98.06 342 LEU B O 1
ATOM 5189 N N . TYR B 1 343 ? 11.594 -23.75 -1.201 1 96.62 343 TYR B N 1
ATOM 5190 C CA . TYR B 1 343 ? 12.289 -25 -1.469 1 96.62 343 TYR B CA 1
ATOM 5191 C C . TYR B 1 343 ? 13.742 -24.922 -1.036 1 96.62 343 TYR B C 1
ATOM 5193 O O . TYR B 1 343 ? 14.391 -23.875 -1.188 1 96.62 343 TYR B O 1
#